Protein AF-A0A2Z3HIF1-F1 (afdb_monomer_lite)

pLDDT: mean 77.69, std 17.74, range [21.8, 97.25]

Radius of gyration: 31.61 Å; chains: 1; bounding box: 70×67×80 Å

Sequence (689 aa):
MRTLIAASVLTVVAGVAVVPATGQPTPESPKPHRSPSEAELDAMVSDARNDFGGTYKLVALGPAAVPALTRGLWGDTATRRACVGLLAQIGPDARAAAPSLVRLLGDDDPSVRAPAARALGAIGAHRAVPALTKLLDDPSALVRLRAAEALIALGASADTVIPVLTKALKAEQPDEAHVAARLLADLGPEAAPAVPAIIDRLADASPLLTGLLADALGRIGPGARDALPALRARTKEGTGAALYRTQAALALWRVDRDPAAVALLHGSAGTKEGVSSLAPLWRIDRSKETVAVLERWLKAEDSSDVVLAAETLGTASDAVLPALLRLLKGDSTARALAVPALGELGPAARDALEPIRQNMNARRSGAWAEDFVALYRIAPTPAAVRAITDLLEDKGRAREAAEALKELRPAGLAVVIELLAALDASDEHVRFACAVALWRIERHPRALPAMIRLLRSNEPRMREAVATDIGREFGPDAKAAVPELVKRLFDPFASVRAASAGALGRVGPDARDAVQPLLAVLDGDEPALVQAAAVEALGLIRPADSGEVVDALKRKLKHPDALVRAQAALALLRTADDRSGEKELEAALEWRAHQVRITAAEAAWLLNKDARVVPLLIRALEESNLEGTRREGERCMAARALGRIGVDAKDSAPELVKLVSHRDAALAAAARAALKAIDPEAAKRAGVK

Foldseek 3Di:
DDDDPDDDPDDPDDDDDDDDDDDDDDDPDDDDDDLDDLVRLLVLLVCLLPDPVSLVVLLVSQLSSLVSLLVLCPPPPSSVLSSLVSLLSSFLSNLVSLVSLLVQCPDPDLSRNLSSLLSCLRNLVLVCLVSLLVQCPPPDLSNNLSSLVSCLSNVHQPVSNLVSLLVQCPDPDVVSVLSSLQSLLSCFLSSLVSLVSLLVSCQPDALNSVLSSLSSLLSNAQSNPVSLVSLVVVLPPPHDQLSSLLSSLSSCCRRPNDPVSLVSLLVSLQDPRSLVSLLVNLVSDPDPSSLVSLLVQLVDPDLVSVLSSLLSCQPVDPSSLVSLLVLLPDDPVSVVSSQLSLLSSFQSNLVCLVSLVVSVVPDPDPPCLSSLSSLCSNDLALVSLVSLLVLCLDPSRVLVSLVSLLPDDEDHPSNLVSLVVQCPPPDLSSVLSSLNSNCRHPNDPVSLVSLLVQCPDPDLVSVLVSLQCLLVRCQLVNLVSLVSLLVQCPPPDLSNVLSSLLSLLSVALSNLVSLVSLLVSLVDPHPLSNLLSSLLSLLRNQDPPCPVVLVSLLVQCPPPDPSSVLSSLLSLCRNDDNVVSLVSLVVLLVDPDLSSNLSNLLSNCVPDLDLSCLVSLLVLLPPPPDDDDPRQVSNLSSLQSLLVSFQSNLVSLVSLLVLCPPPPPSNNVSSLSSNCRHPVPSSVVSVND

Secondary structure (DSSP, 8-state):
----S---SS--S-----PPPPP-----PPPP-PPPPHHHHHHHHHHTTT-HHHHHHHHHTGGGGHHHHHHHTTS-HHHHHHHHHHHHHHGGGGGGGHHHHHHHTT-S-HHHHHHHHHHHHHTT-GGGHHHHHHGGG-SSHHHHHHHHHHHHHTT--HHHHHHHHHHHHT-SSHHHHHHHHHHHHHHGGGGGGGHHHHHHHHTT--HHHHHHHHHHHHHHGGGGGGGHHHHHHHHHS--S-HHHHHHHHHHHHHHH--THHHHHHHHHHTSTTGGGGHHHHHHH--SHHHHHHHHHHTT-SSHHHHHHHHHHHGGG-TTHHHHHHHHHTS-HHHHHHHHHHHHHHGGGGGGGHHHHHHHHHH--SS--HHHHHHHHHH---HHHHHHHHHHHSSTTTHHHHHHHHHT--S--GGGHHHHHHHTT-S-HHHHHHHHHHHHHHH--TTHHHHHHHHTT-S-HHHHHHHHHHIIIIIGGGGGGGHHHHHHHTT-SSHHHHHHHHHHHHHHGGGGGGGHHHHHHHHHS---HHHHHHHHHHHHHH--SS-HHHHHHHHHHTT-SSHHHHHHHHHHHHHHS-HHHHHHHHHHHHSSS-HHHHHHHHHHHHHHH--GGGHHHHHHHHHTT-SS-TTSHHHHHHHHHHHHHHGGGGGGGHHHHHHHTT-SSHHHHHHHHHHHHHH-HHHHHHTT--

InterPro domains:
  IPR004155 PBS lyase HEAT-like repeat [SM00567] (77-108)
  IPR004155 PBS lyase HEAT-like repeat [SM00567] (110-139)
  IPR004155 PBS lyase HEAT-like repeat [SM00567] (141-172)
  IPR004155 PBS lyase HEAT-like repeat [SM00567] (174-205)
  IPR004155 PBS lyase HEAT-like repeat [SM00567] (207-238)
  IPR004155 PBS lyase HEAT-like repeat [SM00567] (242-271)
  IPR004155 PBS lyase HEAT-like repeat [SM00567] (303-331)
  IPR004155 PBS lyase HEAT-like repeat [SM00567] (332-360)
  IPR004155 PBS lyase HEAT-like repeat [SM00567] (428-458)
  IPR004155 PBS lyase HEAT-like repeat [SM00567] (460-492)
  IPR004155 PBS lyase HEAT-like repeat [SM00567] (494-525)
  IPR004155 PBS lyase HEAT-like repeat [SM00567] (528-560)
  IPR004155 PBS lyase HEAT-like repeat [SM00567] (594-624)
  IPR004155 PBS lyase HEAT-like repeat [SM00567] (632-663)
  IPR011030 Lipovitellin-phosvitin complex, superhelical domain [SSF48431] (307-468)
  IPR011989 Armadillo-like helical [G3DSA:1.25.10.10] (62-155)
  IPR011989 Armadillo-like helical [G3DSA:1.25.10.10] (156-255)
  IPR011989 Armadillo-like helical [G3DSA:1.25.10.10] (273-411)
  IPR011989 Armadillo-like helical [G3DSA:1.25.10.10] (412-542)
  IPR011989 Armadillo-like helical [G3DSA:1.25.10.10] (543-688)

Structure (mmCIF, N/CA/C/O backbone):
data_AF-A0A2Z3HIF1-F1
#
_entry.id   AF-A0A2Z3HIF1-F1
#
loop_
_atom_site.group_PDB
_atom_site.id
_atom_site.type_symbol
_atom_site.label_atom_id
_atom_site.label_alt_id
_atom_site.label_comp_id
_atom_site.label_asym_id
_atom_site.label_entity_id
_atom_site.label_seq_id
_atom_site.pdbx_PDB_ins_code
_atom_site.Cartn_x
_atom_site.Cartn_y
_atom_site.Cartn_z
_atom_site.occupancy
_atom_site.B_iso_or_equiv
_atom_site.auth_seq_id
_atom_site.auth_comp_id
_atom_site.auth_asym_id
_atom_site.auth_atom_id
_atom_site.pdbx_PDB_model_num
ATOM 1 N N . MET A 1 1 ? -18.237 16.135 2.201 1.00 30.14 1 MET A N 1
ATOM 2 C CA . MET A 1 1 ? -18.591 15.980 0.773 1.00 30.14 1 MET A CA 1
ATOM 3 C C . MET A 1 1 ? -17.320 16.254 -0.029 1.00 30.14 1 MET A C 1
ATOM 5 O O . MET A 1 1 ? -16.772 17.330 0.133 1.00 30.14 1 MET A O 1
ATOM 9 N N . ARG A 1 2 ? -16.850 15.262 -0.808 1.00 26.23 2 ARG A N 1
ATOM 10 C CA . ARG A 1 2 ? -15.721 15.291 -1.774 1.00 26.23 2 ARG A CA 1
ATOM 11 C C . ARG A 1 2 ? -14.273 15.487 -1.267 1.00 26.23 2 ARG A C 1
ATOM 13 O O . ARG A 1 2 ? -13.682 16.505 -1.580 1.00 26.23 2 ARG A O 1
ATOM 20 N N . THR A 1 3 ? -13.692 14.441 -0.661 1.00 24.72 3 THR A N 1
ATOM 21 C CA . THR A 1 3 ? -12.311 13.948 -0.938 1.00 24.72 3 THR A CA 1
ATOM 22 C C . THR A 1 3 ? -12.099 12.616 -0.213 1.00 24.72 3 THR A C 1
ATOM 24 O O . THR A 1 3 ? -11.639 12.583 0.919 1.00 24.72 3 THR A O 1
ATOM 27 N N . LEU A 1 4 ? -12.533 11.503 -0.813 1.00 24.33 4 LEU A N 1
ATOM 28 C CA . LEU A 1 4 ? -12.262 10.155 -0.280 1.00 24.33 4 LEU A CA 1
ATOM 29 C C . LEU A 1 4 ? -12.503 9.062 -1.335 1.00 24.33 4 LEU A C 1
ATOM 31 O O . LEU A 1 4 ? -13.109 8.045 -1.043 1.00 24.33 4 LEU A O 1
ATOM 35 N N . ILE A 1 5 ? -12.075 9.291 -2.583 1.00 25.06 5 ILE A N 1
ATOM 36 C CA . ILE A 1 5 ? -11.945 8.252 -3.624 1.00 25.06 5 ILE A CA 1
ATOM 37 C C . ILE A 1 5 ? -10.824 8.697 -4.578 1.00 25.06 5 ILE A C 1
ATOM 39 O O . ILE A 1 5 ? -11.110 9.369 -5.561 1.00 25.06 5 ILE A O 1
ATOM 43 N N . ALA A 1 6 ? -9.561 8.423 -4.233 1.00 24.34 6 ALA A N 1
ATOM 44 C CA . ALA A 1 6 ? -8.403 8.346 -5.149 1.00 24.34 6 ALA A CA 1
ATOM 45 C C . ALA A 1 6 ? -7.101 8.156 -4.342 1.00 24.34 6 ALA A C 1
ATOM 47 O O . ALA A 1 6 ? -6.247 9.033 -4.301 1.00 24.34 6 ALA A O 1
ATOM 48 N N . ALA A 1 7 ? -6.969 7.026 -3.649 1.00 23.41 7 ALA A N 1
ATOM 49 C CA . ALA A 1 7 ? -5.691 6.564 -3.102 1.00 23.41 7 ALA A CA 1
ATOM 50 C C . ALA A 1 7 ? -5.777 5.052 -2.873 1.00 23.41 7 ALA A C 1
ATOM 52 O O . ALA A 1 7 ? -5.901 4.559 -1.757 1.00 23.41 7 ALA A O 1
ATOM 53 N N . SER A 1 8 ? -5.827 4.295 -3.960 1.00 24.31 8 SER A N 1
ATOM 54 C CA . SER A 1 8 ? -5.630 2.849 -3.947 1.00 24.31 8 SER A CA 1
ATOM 55 C C . SER A 1 8 ? -5.046 2.490 -5.303 1.00 24.31 8 SER A C 1
ATOM 57 O O . SER A 1 8 ? -5.578 2.930 -6.316 1.00 24.31 8 SER A O 1
ATOM 59 N N . VAL A 1 9 ? -3.964 1.710 -5.291 1.00 24.38 9 VAL A N 1
ATOM 60 C CA . VAL A 1 9 ? -3.071 1.376 -6.417 1.00 24.38 9 VAL A CA 1
ATOM 61 C C . VAL A 1 9 ? -1.934 2.387 -6.633 1.00 24.38 9 VAL A C 1
ATOM 63 O O . VAL A 1 9 ? -1.934 3.096 -7.628 1.00 24.38 9 VAL A O 1
ATOM 66 N N . LEU A 1 10 ? -0.960 2.439 -5.705 1.00 23.95 10 LEU A N 1
ATOM 67 C CA . LEU A 1 10 ? 0.487 2.396 -6.029 1.00 23.95 10 LEU A CA 1
ATOM 68 C C . LEU A 1 10 ? 1.409 2.359 -4.780 1.00 23.95 10 LEU A C 1
ATOM 70 O O . LEU A 1 10 ? 2.294 3.192 -4.645 1.00 23.95 10 LEU A O 1
ATOM 74 N N . THR A 1 11 ? 1.262 1.383 -3.872 1.00 23.75 11 THR A N 1
ATOM 75 C CA . THR A 1 11 ? 2.322 1.119 -2.868 1.00 23.75 11 THR A CA 1
ATOM 76 C C . THR A 1 11 ? 2.325 -0.335 -2.391 1.00 23.75 11 THR A C 1
ATOM 78 O O . THR A 1 11 ? 1.846 -0.642 -1.307 1.00 23.75 11 THR A O 1
ATOM 81 N N . VAL A 1 12 ? 2.867 -1.253 -3.194 1.00 25.03 12 VAL A N 1
ATOM 82 C CA . VAL A 1 12 ? 3.349 -2.558 -2.701 1.00 25.03 12 VAL A CA 1
ATOM 83 C C . VAL A 1 12 ? 4.602 -2.936 -3.489 1.00 25.03 12 VAL A C 1
ATOM 85 O O . VAL A 1 12 ? 4.521 -3.762 -4.381 1.00 25.03 12 VAL A O 1
ATOM 88 N N . VAL A 1 13 ? 5.743 -2.308 -3.188 1.00 23.89 13 VAL A N 1
ATOM 89 C CA . VAL A 1 13 ? 7.085 -2.924 -3.270 1.00 23.89 13 VAL A CA 1
ATOM 90 C C . VAL A 1 13 ? 8.006 -2.125 -2.341 1.00 23.89 13 VAL A C 1
ATOM 92 O O . VAL A 1 13 ? 8.294 -0.971 -2.635 1.00 23.89 13 VAL A O 1
ATOM 95 N N . ALA A 1 14 ? 8.429 -2.752 -1.238 1.00 24.86 14 ALA A N 1
ATOM 96 C CA . ALA A 1 14 ? 9.648 -2.519 -0.438 1.00 24.86 14 ALA A CA 1
ATOM 97 C C . ALA A 1 14 ? 9.340 -2.699 1.057 1.00 24.86 14 ALA A C 1
ATOM 99 O O . ALA A 1 14 ? 9.107 -1.750 1.795 1.00 24.86 14 ALA A O 1
ATOM 100 N N . GLY A 1 15 ? 9.328 -3.956 1.493 1.00 21.80 15 GLY A N 1
ATOM 101 C CA . GLY A 1 15 ? 9.146 -4.334 2.890 1.00 21.80 15 GLY A CA 1
ATOM 102 C C . GLY A 1 15 ? 9.646 -5.753 3.117 1.00 21.80 15 GLY A C 1
ATOM 103 O O . GLY A 1 15 ? 8.876 -6.620 3.508 1.00 21.80 15 GLY A O 1
ATOM 104 N N . VAL A 1 16 ? 10.919 -6.014 2.802 1.00 25.25 16 VAL A N 1
ATOM 105 C CA . VAL A 1 16 ? 11.603 -7.206 3.318 1.00 25.25 16 VAL A CA 1
ATOM 106 C C . VAL A 1 16 ? 12.317 -6.782 4.591 1.00 25.25 16 VAL A C 1
ATOM 108 O O . VAL A 1 16 ? 13.226 -5.955 4.565 1.00 25.25 16 VAL A O 1
ATOM 111 N N . ALA A 1 17 ? 11.847 -7.336 5.704 1.00 22.86 17 ALA A N 1
ATOM 112 C CA . ALA A 1 17 ? 12.446 -7.213 7.016 1.00 22.86 17 ALA A CA 1
ATOM 113 C C . ALA A 1 17 ? 13.905 -7.695 6.990 1.00 22.86 17 ALA A C 1
ATOM 115 O O . ALA A 1 17 ? 14.192 -8.825 6.595 1.00 22.86 17 ALA A O 1
ATOM 116 N N . VAL A 1 18 ? 14.823 -6.845 7.448 1.00 23.67 18 VAL A N 1
ATOM 117 C CA . VAL A 1 18 ? 16.182 -7.248 7.812 1.00 23.67 18 VAL A CA 1
ATOM 118 C C . VAL A 1 18 ? 16.147 -7.659 9.282 1.00 23.67 18 VAL A C 1
ATOM 120 O O . VAL A 1 18 ? 15.996 -6.820 10.166 1.00 23.67 18 VAL A O 1
ATOM 123 N N . VAL A 1 19 ? 16.266 -8.959 9.541 1.00 25.00 19 VAL A N 1
ATOM 124 C CA . VAL A 1 19 ? 16.613 -9.505 10.863 1.00 25.00 19 VAL A CA 1
ATOM 125 C C . VAL A 1 19 ? 18.132 -9.345 11.047 1.00 25.00 19 VAL A C 1
ATOM 127 O O . VAL A 1 19 ? 18.870 -9.622 10.098 1.00 25.00 19 VAL A O 1
ATOM 130 N N . PRO A 1 20 ? 18.646 -8.908 12.214 1.00 23.88 20 PRO A N 1
ATOM 131 C CA . PRO A 1 20 ? 20.079 -8.722 12.402 1.00 23.88 20 PRO A CA 1
ATOM 132 C C . PRO A 1 20 ? 20.754 -10.077 12.653 1.00 23.88 20 PRO A C 1
ATOM 134 O O . PRO A 1 20 ? 20.446 -10.762 13.626 1.00 23.88 20 PRO A O 1
ATOM 137 N N . ALA A 1 21 ? 21.694 -10.459 11.788 1.00 25.53 21 ALA A N 1
ATOM 138 C CA . ALA A 1 21 ? 22.613 -11.560 12.055 1.00 25.53 21 ALA A CA 1
ATOM 139 C C . ALA A 1 21 ? 23.875 -11.020 12.746 1.00 25.53 21 ALA A C 1
ATOM 141 O O . ALA A 1 21 ? 24.515 -10.074 12.288 1.00 25.53 21 ALA A O 1
ATOM 142 N N . THR A 1 22 ? 24.185 -11.630 13.883 1.00 29.86 22 THR A N 1
ATOM 143 C CA . THR A 1 22 ? 25.348 -11.409 14.744 1.00 29.86 22 THR A CA 1
ATOM 144 C C . THR A 1 22 ? 26.676 -11.656 14.023 1.00 29.86 22 THR A C 1
ATOM 146 O O . THR A 1 22 ? 26.753 -12.454 13.094 1.00 29.86 22 THR A O 1
ATOM 149 N N . GLY A 1 23 ? 27.720 -10.964 14.487 1.00 39.94 23 GLY A N 1
ATOM 150 C CA . GLY A 1 23 ? 29.003 -10.790 13.808 1.00 39.94 23 GLY A CA 1
ATOM 151 C C . GLY A 1 23 ? 29.758 -12.056 13.391 1.00 39.94 23 GLY A C 1
ATOM 152 O O . GLY A 1 23 ? 29.949 -12.971 14.186 1.00 39.94 23 GLY A O 1
ATOM 153 N N . GLN A 1 24 ? 30.269 -12.010 12.158 1.00 28.27 24 GLN A N 1
ATOM 154 C CA . GLN A 1 24 ? 31.425 -12.737 11.618 1.00 28.27 24 GLN A CA 1
ATOM 155 C C . GLN A 1 24 ? 31.987 -11.949 10.407 1.00 28.27 24 GLN A C 1
ATOM 157 O O . GLN A 1 24 ? 31.288 -11.068 9.897 1.00 28.27 24 GLN A O 1
ATOM 162 N N . PRO A 1 25 ? 33.265 -12.147 10.015 1.00 28.02 25 PRO A N 1
ATOM 163 C CA . PRO A 1 25 ? 34.025 -11.166 9.244 1.00 28.02 25 PRO A CA 1
ATOM 164 C C . PRO A 1 25 ? 33.511 -11.025 7.808 1.00 28.02 25 PRO A C 1
ATOM 166 O O . PRO A 1 25 ? 32.992 -11.963 7.209 1.00 28.02 25 PRO A O 1
ATOM 169 N N . THR A 1 26 ? 33.664 -9.814 7.278 1.00 26.84 26 THR A N 1
ATOM 170 C CA . THR A 1 26 ? 33.233 -9.368 5.948 1.00 26.84 26 THR A CA 1
ATOM 171 C C . THR A 1 26 ? 33.585 -10.368 4.837 1.00 26.84 26 THR A C 1
ATOM 173 O O . THR A 1 26 ? 34.776 -10.628 4.643 1.00 26.84 26 THR A O 1
ATOM 176 N N . PRO A 1 27 ? 32.610 -10.871 4.055 1.00 31.09 27 PRO A N 1
ATOM 177 C CA . PRO A 1 27 ? 32.909 -11.443 2.754 1.00 31.09 27 PRO A CA 1
ATOM 178 C C . PRO A 1 27 ? 33.280 -10.304 1.795 1.00 31.09 27 PRO A C 1
ATOM 180 O O . PRO A 1 27 ? 32.743 -9.197 1.888 1.00 31.09 27 PRO A O 1
ATOM 183 N N . GLU A 1 28 ? 34.230 -10.573 0.904 1.00 29.52 28 GLU A N 1
ATOM 184 C CA . GLU A 1 28 ? 34.649 -9.684 -0.180 1.00 29.52 28 GLU A CA 1
ATOM 185 C C . GLU A 1 28 ? 33.454 -9.013 -0.876 1.00 29.52 28 GLU A C 1
ATOM 187 O O . GLU A 1 28 ? 32.398 -9.613 -1.086 1.00 29.52 28 GLU A O 1
ATOM 192 N N . SER A 1 29 ? 33.636 -7.746 -1.246 1.00 27.58 29 SER A N 1
ATOM 193 C CA . SER A 1 29 ? 32.653 -6.934 -1.961 1.00 27.58 29 SER A CA 1
ATOM 194 C C . SER A 1 29 ? 32.102 -7.684 -3.188 1.00 27.58 29 SER A C 1
ATOM 196 O O . SER A 1 29 ? 32.898 -8.152 -4.009 1.00 27.58 29 SER A O 1
ATOM 198 N N . PRO A 1 30 ? 30.772 -7.802 -3.376 1.00 29.34 30 PRO A N 1
ATOM 199 C CA . PRO A 1 30 ? 30.237 -8.495 -4.536 1.00 29.34 30 PRO A CA 1
ATOM 200 C C . PRO A 1 30 ? 30.552 -7.676 -5.793 1.00 29.34 30 PRO A C 1
ATOM 202 O O . PRO A 1 30 ? 30.236 -6.489 -5.890 1.00 29.34 30 PRO A O 1
ATOM 205 N N . LYS A 1 31 ? 31.207 -8.325 -6.758 1.00 29.09 31 LYS A N 1
ATOM 206 C CA . LYS A 1 31 ? 31.414 -7.818 -8.121 1.00 29.09 31 LYS A CA 1
ATOM 207 C C . LYS A 1 31 ? 30.066 -7.405 -8.747 1.00 29.09 31 LYS A C 1
ATOM 209 O O . LYS A 1 31 ? 29.043 -7.993 -8.391 1.00 29.09 31 LYS A O 1
ATOM 214 N N . PRO A 1 32 ? 30.047 -6.443 -9.693 1.00 29.16 32 PRO A N 1
ATOM 215 C CA . PRO A 1 32 ? 28.817 -5.999 -10.351 1.00 29.16 32 PRO A CA 1
ATOM 216 C C . PRO A 1 32 ? 28.073 -7.209 -10.920 1.00 29.16 32 PRO A C 1
ATOM 218 O O . PRO A 1 32 ? 28.663 -8.001 -11.657 1.00 29.16 32 PRO A O 1
ATOM 221 N N . HIS A 1 33 ? 26.804 -7.385 -10.535 1.00 39.38 33 HIS A N 1
ATOM 222 C CA . HIS A 1 33 ? 25.991 -8.516 -10.970 1.00 39.38 33 HIS A CA 1
ATOM 223 C C . HIS A 1 33 ? 25.890 -8.517 -12.499 1.00 39.38 33 HIS A C 1
ATOM 225 O O . HIS A 1 33 ? 25.131 -7.756 -13.096 1.00 39.38 33 HIS A O 1
ATOM 231 N N . ARG A 1 34 ? 26.679 -9.384 -13.138 1.00 57.28 34 ARG A N 1
ATOM 232 C CA . ARG A 1 34 ? 26.479 -9.793 -14.525 1.00 57.28 34 ARG A CA 1
ATOM 233 C C . ARG A 1 34 ? 25.051 -10.330 -14.631 1.00 57.28 34 ARG A C 1
ATOM 235 O O . ARG A 1 34 ? 24.644 -11.123 -13.783 1.00 57.28 34 ARG A O 1
ATOM 242 N N . SER A 1 35 ? 24.301 -9.910 -15.652 1.00 58.72 35 SER A N 1
ATOM 243 C CA . SER A 1 35 ? 23.026 -10.555 -15.973 1.00 58.72 35 SER A CA 1
ATOM 244 C C . SER A 1 35 ? 23.280 -12.059 -16.111 1.00 58.72 35 SER A C 1
ATOM 246 O O . SER A 1 35 ? 24.170 -12.425 -16.889 1.00 58.72 35 SER A O 1
ATOM 248 N N . PRO A 1 36 ? 22.585 -12.912 -15.338 1.00 73.94 36 PRO A N 1
ATOM 249 C CA . PRO A 1 36 ? 22.856 -14.339 -15.339 1.00 73.94 36 PRO A CA 1
ATOM 250 C C . PRO A 1 36 ? 22.724 -14.876 -16.763 1.00 73.94 36 PRO A C 1
ATOM 252 O O . PRO A 1 36 ? 21.801 -14.530 -17.503 1.00 73.94 36 PRO A O 1
ATOM 255 N N . SER A 1 37 ? 23.711 -15.664 -17.166 1.00 82.56 37 SER A N 1
ATOM 256 C CA . SER A 1 37 ? 23.733 -16.356 -18.443 1.00 82.56 37 SER A CA 1
ATOM 257 C C . SER A 1 37 ? 22.560 -17.324 -18.557 1.00 82.56 37 SER A C 1
ATOM 259 O O . SER A 1 37 ? 21.951 -17.731 -17.569 1.00 82.56 37 SER A O 1
ATOM 261 N N . GLU A 1 38 ? 22.256 -17.726 -19.786 1.00 79.50 38 GLU A N 1
ATOM 262 C CA . GLU A 1 38 ? 21.176 -18.670 -20.057 1.00 79.50 38 GLU A CA 1
ATOM 263 C C . GLU A 1 38 ? 21.352 -19.993 -19.292 1.00 79.50 38 GLU A C 1
ATOM 265 O O . GLU A 1 38 ? 20.398 -20.486 -18.700 1.00 79.50 38 GLU A O 1
ATOM 270 N N . ALA A 1 39 ? 22.589 -20.494 -19.205 1.00 79.62 39 ALA A N 1
ATOM 271 C CA . ALA A 1 39 ? 22.928 -21.685 -18.430 1.00 79.62 39 ALA A CA 1
ATOM 272 C C . ALA A 1 39 ? 22.757 -21.485 -16.913 1.00 79.62 39 ALA A C 1
ATOM 274 O O . ALA A 1 39 ? 22.313 -22.401 -16.226 1.00 79.62 39 ALA A O 1
ATOM 275 N N . GLU A 1 40 ? 23.072 -20.296 -16.384 1.00 81.12 40 GLU A N 1
ATOM 276 C CA . GLU A 1 40 ? 22.845 -19.969 -14.968 1.00 81.12 40 GLU A CA 1
ATOM 277 C C . GLU A 1 40 ? 21.347 -19.882 -14.658 1.00 81.12 40 GLU A C 1
ATOM 279 O O . GLU A 1 40 ? 20.902 -20.407 -13.642 1.00 81.12 40 GLU A O 1
ATOM 284 N N . LEU A 1 41 ? 20.549 -19.289 -15.551 1.00 81.88 41 LEU A N 1
ATOM 285 C CA . LEU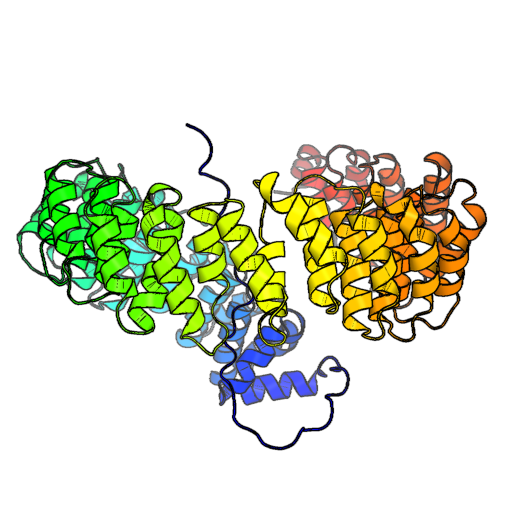 A 1 41 ? 19.094 -19.243 -15.410 1.00 81.88 41 LEU A CA 1
ATOM 286 C C . LEU A 1 41 ? 18.463 -20.637 -15.490 1.00 81.88 41 LEU A C 1
ATOM 288 O O . LEU A 1 41 ? 17.595 -20.956 -14.682 1.00 81.88 41 LEU A O 1
ATOM 292 N N . ASP A 1 42 ? 18.905 -21.480 -16.422 1.00 82.00 42 ASP A N 1
ATOM 293 C CA . ASP A 1 42 ? 18.396 -22.847 -16.556 1.00 82.00 42 ASP A CA 1
ATOM 294 C C . ASP A 1 42 ? 18.799 -23.721 -15.350 1.00 82.00 42 ASP A C 1
ATOM 296 O O . ASP A 1 42 ? 17.987 -24.515 -14.868 1.00 82.00 42 ASP A O 1
ATOM 300 N N . ALA A 1 43 ? 19.998 -23.521 -14.788 1.00 80.94 43 ALA A N 1
ATOM 301 C CA . ALA A 1 43 ? 20.407 -24.147 -13.530 1.00 80.94 43 ALA A CA 1
ATOM 302 C C . ALA A 1 43 ? 19.528 -23.682 -12.357 1.00 80.94 43 ALA A C 1
ATOM 304 O O . ALA A 1 43 ? 19.011 -24.510 -11.614 1.00 80.94 43 ALA A O 1
ATOM 305 N N . MET A 1 44 ? 19.253 -22.377 -12.249 1.00 82.44 44 MET A N 1
ATOM 306 C CA . MET A 1 44 ? 18.348 -21.834 -11.227 1.00 82.44 44 MET A CA 1
ATOM 307 C C . MET A 1 44 ? 16.921 -22.388 -11.357 1.00 82.44 44 MET A C 1
ATOM 309 O O . MET A 1 44 ? 16.265 -22.637 -10.347 1.00 82.44 44 MET A O 1
ATOM 313 N N . VAL A 1 45 ? 16.431 -22.602 -12.582 1.00 81.81 45 VAL A N 1
ATOM 314 C CA . VAL A 1 45 ? 15.131 -23.246 -12.841 1.00 81.81 45 VAL A CA 1
ATOM 315 C C . VAL A 1 45 ? 15.145 -24.721 -12.428 1.00 81.81 45 VAL A C 1
ATOM 317 O O . VAL A 1 45 ? 14.147 -25.223 -11.907 1.00 81.81 45 VAL A O 1
ATOM 320 N N . SER A 1 46 ? 16.265 -25.418 -12.626 1.00 79.12 46 SER A N 1
ATOM 321 C CA . SER A 1 46 ? 16.450 -26.788 -12.144 1.00 79.12 46 SER A CA 1
ATOM 322 C C . SER A 1 46 ? 16.493 -26.858 -10.611 1.00 79.12 46 SER A C 1
ATOM 324 O O . SER A 1 46 ? 15.872 -27.739 -10.022 1.00 79.12 46 SER A O 1
ATOM 326 N N . ASP A 1 47 ? 17.148 -25.901 -9.954 1.00 75.56 47 ASP A N 1
ATOM 327 C CA . ASP A 1 47 ? 17.261 -25.842 -8.490 1.00 75.56 47 ASP A CA 1
ATOM 328 C C . ASP A 1 47 ? 15.943 -25.436 -7.816 1.00 75.56 47 ASP A C 1
ATOM 330 O O . ASP A 1 47 ? 15.597 -25.943 -6.746 1.00 75.56 47 ASP A O 1
ATOM 334 N N . ALA A 1 48 ? 15.143 -24.592 -8.479 1.00 67.69 48 ALA A N 1
ATOM 335 C CA . ALA A 1 48 ? 13.813 -24.185 -8.022 1.00 67.69 48 ALA A CA 1
ATOM 336 C C . ALA A 1 48 ? 12.820 -25.357 -7.876 1.00 67.69 48 ALA A C 1
ATOM 338 O O . ALA A 1 48 ? 11.740 -25.177 -7.314 1.00 67.69 48 ALA A O 1
ATOM 339 N N . ARG A 1 49 ? 13.176 -26.560 -8.353 1.00 67.44 49 ARG A N 1
ATOM 340 C CA . ARG A 1 49 ? 12.433 -27.805 -8.098 1.00 67.44 49 ARG A CA 1
ATOM 341 C C . ARG A 1 49 ? 12.489 -28.230 -6.624 1.00 67.44 49 ARG A C 1
ATOM 343 O O . ARG A 1 49 ? 11.527 -28.827 -6.151 1.00 67.44 49 ARG A O 1
ATOM 350 N N . ASN A 1 50 ? 13.593 -27.938 -5.925 1.00 57.41 50 ASN A N 1
ATOM 351 C CA . ASN A 1 50 ? 13.937 -28.533 -4.625 1.00 57.41 50 ASN A CA 1
ATOM 352 C C . ASN A 1 50 ? 14.135 -27.514 -3.484 1.00 57.41 50 ASN A C 1
ATOM 354 O O . ASN A 1 50 ? 14.148 -27.924 -2.325 1.00 57.41 50 ASN A O 1
ATOM 358 N N . ASP A 1 51 ? 14.290 -26.217 -3.776 1.00 53.62 51 ASP A N 1
ATOM 359 C CA . ASP A 1 51 ? 14.625 -25.191 -2.776 1.00 53.62 51 ASP A CA 1
ATOM 360 C C . ASP A 1 51 ? 13.806 -23.892 -2.937 1.00 53.62 51 ASP A C 1
ATOM 362 O O . ASP A 1 51 ? 13.768 -23.275 -4.007 1.00 53.62 51 ASP A O 1
ATOM 366 N N . PHE A 1 52 ? 13.201 -23.421 -1.837 1.00 50.03 52 PHE A N 1
ATOM 367 C CA . PHE A 1 52 ? 12.544 -22.109 -1.761 1.00 50.03 52 PHE A CA 1
ATOM 368 C C . PHE A 1 52 ? 13.543 -20.953 -1.975 1.00 50.03 52 PHE A C 1
ATOM 370 O O . PHE A 1 52 ? 13.160 -19.899 -2.485 1.00 50.03 52 PHE A O 1
ATOM 377 N N . GLY A 1 53 ? 14.832 -21.141 -1.675 1.00 45.12 53 GLY A N 1
ATOM 378 C CA . GLY A 1 53 ? 15.891 -20.153 -1.888 1.00 45.12 53 GLY A CA 1
ATOM 379 C C . GLY A 1 53 ? 16.192 -19.820 -3.363 1.00 45.12 53 GLY A C 1
ATOM 380 O O . GLY A 1 53 ? 16.603 -18.707 -3.690 1.00 45.12 53 GLY A O 1
ATOM 381 N N . GLY A 1 54 ? 15.950 -20.734 -4.304 1.00 55.81 54 GLY A N 1
ATOM 382 C CA . GLY A 1 54 ? 16.091 -20.446 -5.742 1.00 55.81 54 GLY A CA 1
ATOM 383 C C . GLY A 1 54 ? 14.953 -19.575 -6.290 1.00 55.81 54 GLY A C 1
ATOM 384 O O . GLY A 1 54 ? 15.153 -18.732 -7.170 1.00 55.81 54 GLY A O 1
ATOM 385 N N . THR A 1 55 ? 13.756 -19.738 -5.721 1.00 66.25 55 THR A N 1
ATOM 386 C CA . THR A 1 55 ? 12.517 -19.129 -6.224 1.00 66.25 55 THR A CA 1
ATOM 387 C C . THR A 1 55 ? 12.508 -17.605 -6.099 1.00 66.25 55 THR A C 1
ATOM 389 O O . THR A 1 55 ? 12.169 -16.917 -7.062 1.00 66.25 55 THR A O 1
ATOM 392 N N . TYR A 1 56 ? 12.975 -17.051 -4.973 1.00 65.06 56 TYR A N 1
ATOM 393 C CA . TYR A 1 56 ? 12.983 -15.597 -4.766 1.00 65.06 56 TYR A CA 1
ATOM 394 C C . TYR A 1 56 ? 13.953 -14.875 -5.710 1.00 65.06 56 TYR A C 1
ATOM 396 O O . TYR A 1 56 ? 13.668 -13.762 -6.151 1.00 65.06 56 TYR A O 1
ATOM 404 N N . LYS A 1 57 ? 15.081 -15.512 -6.065 1.00 76.56 57 LYS A N 1
ATOM 405 C CA . LYS A 1 57 ? 16.067 -14.938 -6.992 1.00 76.56 57 LYS A CA 1
ATOM 406 C C . LYS A 1 57 ? 15.486 -14.806 -8.397 1.00 76.56 57 LYS A C 1
ATOM 408 O O . LYS A 1 57 ? 15.662 -13.770 -9.026 1.00 76.56 57 LYS A O 1
ATOM 413 N N . LEU A 1 58 ? 14.762 -15.823 -8.870 1.00 80.81 58 LEU A N 1
ATOM 414 C CA . LEU A 1 58 ? 14.109 -15.795 -10.184 1.00 80.81 58 LEU A CA 1
ATOM 415 C C . LEU A 1 58 ? 12.983 -14.756 -10.250 1.00 80.81 58 LEU A C 1
ATOM 417 O O . LEU A 1 58 ? 12.865 -14.066 -11.258 1.00 80.81 58 LEU A O 1
ATOM 421 N N . VAL A 1 59 ? 12.205 -14.585 -9.176 1.00 80.69 59 VAL A N 1
ATOM 422 C CA . VAL A 1 59 ? 11.182 -13.525 -9.109 1.00 80.69 59 VAL A CA 1
ATOM 423 C C . VAL A 1 59 ? 11.822 -12.134 -9.086 1.00 80.69 59 VAL A C 1
ATOM 425 O O . VAL A 1 59 ? 11.370 -11.251 -9.809 1.00 80.69 59 VAL A O 1
ATOM 428 N N . ALA A 1 60 ? 12.908 -11.940 -8.329 1.00 79.31 60 ALA A N 1
ATOM 429 C CA . ALA A 1 60 ? 13.623 -10.662 -8.259 1.00 79.31 60 ALA A CA 1
ATOM 430 C C . ALA A 1 60 ? 14.256 -10.238 -9.598 1.00 79.31 60 ALA A C 1
ATOM 432 O O . ALA A 1 60 ? 14.414 -9.047 -9.854 1.00 79.31 60 ALA A O 1
ATOM 433 N N . LEU A 1 61 ? 14.592 -11.198 -10.468 1.00 82.69 61 LEU A N 1
ATOM 434 C CA . LEU A 1 61 ? 15.062 -10.934 -11.833 1.00 82.69 61 LEU A CA 1
ATOM 435 C C . LEU A 1 61 ? 13.940 -10.457 -12.776 1.00 82.69 61 LEU A C 1
ATOM 437 O O . LEU A 1 61 ? 14.232 -9.933 -13.855 1.00 82.69 61 LEU A O 1
ATOM 441 N N . GLY A 1 62 ? 12.670 -10.634 -12.393 1.00 86.69 62 GLY A N 1
ATOM 442 C CA . GLY A 1 62 ? 11.503 -10.140 -13.120 1.00 86.69 62 GLY A CA 1
ATOM 443 C C . GLY A 1 62 ? 11.477 -10.594 -14.591 1.00 86.69 62 GLY A C 1
ATOM 444 O O . GLY A 1 62 ? 11.618 -11.792 -14.862 1.00 86.69 62 GLY A O 1
ATOM 445 N N . PRO A 1 63 ? 11.336 -9.673 -15.568 1.00 87.06 63 PRO A N 1
ATOM 446 C CA . PRO A 1 63 ? 11.295 -10.007 -16.995 1.00 87.06 63 PRO A CA 1
ATOM 447 C C . PRO A 1 63 ? 12.471 -10.859 -17.498 1.00 87.06 63 PRO A C 1
ATOM 449 O O . PRO A 1 63 ? 12.302 -11.641 -18.434 1.00 87.06 63 PRO A O 1
ATOM 452 N N . ALA A 1 64 ? 13.659 -10.736 -16.892 1.00 87.00 64 ALA A N 1
ATOM 453 C CA . ALA A 1 64 ? 14.861 -11.439 -17.344 1.00 87.00 64 ALA A CA 1
ATOM 454 C C . ALA A 1 64 ? 14.790 -12.961 -17.122 1.00 87.00 64 ALA A C 1
ATOM 456 O O . ALA A 1 64 ? 15.400 -13.717 -17.876 1.00 87.00 64 ALA A O 1
ATOM 457 N N . ALA A 1 65 ? 14.018 -13.422 -16.133 1.00 89.19 65 ALA A N 1
ATOM 458 C CA . ALA A 1 65 ? 13.821 -14.847 -15.868 1.00 89.19 65 ALA A CA 1
ATOM 459 C C . ALA A 1 65 ? 12.751 -15.485 -16.775 1.00 89.19 65 ALA A C 1
ATOM 461 O O . ALA A 1 65 ? 12.711 -16.707 -16.926 1.00 89.19 65 ALA A O 1
ATOM 462 N N . VAL A 1 66 ? 11.886 -14.680 -17.404 1.00 91.94 66 VAL A N 1
ATOM 463 C CA . VAL A 1 66 ? 10.713 -15.158 -18.156 1.00 91.94 66 VAL A CA 1
ATOM 464 C C . VAL A 1 66 ? 11.074 -16.132 -19.288 1.00 91.94 66 VAL A C 1
ATOM 466 O O . VAL A 1 66 ? 10.381 -17.145 -19.401 1.00 91.94 66 VAL A O 1
ATOM 469 N N . PRO A 1 67 ? 12.132 -15.928 -20.102 1.00 91.94 67 PRO A N 1
ATOM 470 C CA . PRO A 1 67 ? 12.506 -16.889 -21.142 1.00 91.94 67 PRO A CA 1
ATOM 471 C C . PRO A 1 67 ? 12.882 -18.269 -20.586 1.00 91.94 67 PRO A C 1
ATOM 473 O O . PRO A 1 67 ? 12.376 -19.280 -21.076 1.00 91.94 67 PRO A O 1
ATOM 476 N N . ALA A 1 68 ? 13.701 -18.314 -19.530 1.00 88.81 68 ALA A N 1
ATOM 477 C CA . ALA A 1 68 ? 14.126 -19.561 -18.893 1.00 88.81 68 ALA A CA 1
ATOM 478 C C . ALA A 1 68 ? 12.950 -20.281 -18.223 1.00 88.81 68 ALA A C 1
ATOM 480 O O . ALA A 1 68 ? 12.735 -21.472 -18.447 1.00 88.81 68 ALA A O 1
ATOM 481 N N . LEU A 1 69 ? 12.102 -19.538 -17.505 1.00 91.06 69 LEU A N 1
ATOM 482 C CA . LEU A 1 69 ? 10.870 -20.074 -16.923 1.00 91.06 69 LEU A CA 1
ATOM 483 C C . LEU A 1 69 ? 9.921 -20.617 -17.997 1.00 91.06 69 LEU A C 1
ATOM 485 O O . LEU A 1 69 ? 9.332 -21.679 -17.819 1.00 91.06 69 LEU A O 1
ATOM 489 N N . THR A 1 70 ? 9.809 -19.933 -19.140 1.00 92.00 70 THR A N 1
ATOM 490 C CA . THR A 1 70 ? 8.966 -20.366 -20.264 1.00 92.00 70 THR A CA 1
ATOM 491 C C . THR A 1 70 ? 9.473 -21.664 -20.891 1.00 92.00 70 THR A C 1
ATOM 493 O O . THR A 1 70 ? 8.658 -22.498 -21.284 1.00 92.00 70 THR A O 1
ATOM 496 N N . ARG A 1 71 ? 10.794 -21.872 -20.969 1.00 91.50 71 ARG A N 1
ATOM 497 C CA . ARG A 1 71 ? 11.365 -23.168 -21.371 1.00 91.50 71 ARG A CA 1
ATOM 498 C C . ARG A 1 71 ? 11.105 -24.245 -20.320 1.00 91.50 71 ARG A C 1
ATOM 500 O O . ARG A 1 71 ? 10.689 -25.345 -20.677 1.00 91.50 71 ARG A O 1
ATOM 507 N N . GLY A 1 72 ? 11.273 -23.909 -19.040 1.00 87.06 72 GLY A N 1
ATOM 508 C CA . GLY A 1 72 ? 11.044 -24.807 -17.905 1.00 87.06 72 GLY A CA 1
ATOM 509 C C . GLY A 1 72 ? 9.614 -25.351 -17.800 1.00 87.06 72 GLY A C 1
ATOM 510 O O . GLY A 1 72 ? 9.413 -26.436 -17.255 1.00 87.06 72 GLY A O 1
ATOM 511 N N . LEU A 1 73 ? 8.626 -24.680 -18.410 1.00 88.62 73 LEU A N 1
ATOM 512 C CA . LEU A 1 73 ? 7.256 -25.196 -18.561 1.00 88.62 73 LEU A CA 1
ATOM 513 C C . LEU A 1 73 ? 7.187 -26.550 -19.289 1.00 88.62 73 LEU A C 1
ATOM 515 O O . LEU A 1 73 ? 6.230 -27.300 -19.103 1.00 88.62 73 LEU A O 1
ATOM 519 N N . TRP A 1 74 ? 8.196 -26.889 -20.091 1.00 89.12 74 TRP A N 1
ATOM 520 C CA . TRP A 1 74 ? 8.276 -28.157 -20.823 1.00 89.12 74 TRP A CA 1
ATOM 521 C C . TRP A 1 74 ? 9.187 -29.192 -20.155 1.00 89.12 74 TRP A C 1
ATOM 523 O O . TRP A 1 74 ? 9.447 -30.238 -20.743 1.00 89.12 74 TRP A O 1
ATOM 533 N N . GLY A 1 75 ? 9.655 -28.918 -18.934 1.00 83.06 75 GLY A N 1
ATOM 534 C CA . GLY A 1 75 ? 10.363 -29.889 -18.104 1.00 83.06 75 GLY A CA 1
ATOM 535 C C . GLY A 1 75 ? 9.436 -30.944 -17.491 1.00 83.06 75 GLY A C 1
ATOM 536 O O . GLY A 1 75 ? 8.255 -31.063 -17.845 1.00 83.06 75 GLY A O 1
ATOM 537 N N . ASP A 1 76 ? 9.979 -31.699 -16.533 1.00 82.88 76 ASP A N 1
ATOM 538 C CA . ASP A 1 76 ? 9.189 -32.610 -15.701 1.00 82.88 76 ASP A CA 1
ATOM 539 C C . ASP A 1 76 ? 8.090 -31.871 -14.914 1.00 82.88 76 ASP A C 1
ATOM 541 O O . ASP A 1 76 ? 8.077 -30.641 -14.802 1.00 82.88 76 ASP A O 1
ATOM 545 N N . THR A 1 77 ? 7.145 -32.630 -14.360 1.00 78.19 77 THR A N 1
ATOM 546 C CA . THR A 1 77 ? 5.963 -32.085 -13.680 1.00 78.19 77 THR A CA 1
ATOM 547 C C . THR A 1 77 ? 6.319 -31.128 -12.537 1.00 78.19 77 THR A C 1
ATOM 549 O O . THR A 1 77 ? 5.652 -30.105 -12.370 1.00 78.19 77 THR A O 1
ATOM 552 N N . ALA A 1 78 ? 7.382 -31.409 -11.776 1.00 77.81 78 ALA A N 1
ATOM 553 C CA . ALA A 1 78 ? 7.819 -30.551 -10.675 1.00 77.81 78 ALA A CA 1
ATOM 554 C C . ALA A 1 78 ? 8.353 -29.206 -11.195 1.00 77.81 78 ALA A C 1
ATOM 556 O O . ALA A 1 78 ? 7.920 -28.145 -10.741 1.00 77.81 78 ALA A O 1
ATOM 557 N N . THR A 1 79 ? 9.207 -29.247 -12.220 1.00 82.88 79 THR A N 1
ATOM 558 C CA . THR A 1 79 ? 9.747 -28.062 -12.912 1.00 82.88 79 THR A CA 1
ATOM 559 C C . THR A 1 79 ? 8.645 -27.204 -13.494 1.00 82.88 79 THR A C 1
ATOM 561 O O . THR A 1 79 ? 8.620 -25.989 -13.303 1.00 82.88 79 THR A O 1
ATOM 564 N N . ARG A 1 80 ? 7.709 -27.849 -14.194 1.00 84.19 80 ARG A N 1
ATOM 565 C CA . ARG A 1 80 ? 6.586 -27.190 -14.850 1.00 84.19 80 ARG A CA 1
ATOM 566 C C . ARG A 1 80 ? 5.751 -26.432 -13.829 1.00 84.19 80 ARG A C 1
ATOM 568 O O . ARG A 1 80 ? 5.485 -25.248 -14.020 1.00 84.19 80 ARG A O 1
ATOM 575 N N . ARG A 1 81 ? 5.391 -27.076 -12.715 1.00 79.62 81 ARG A N 1
ATOM 576 C CA . ARG A 1 81 ? 4.604 -26.455 -11.638 1.00 79.62 81 ARG A CA 1
ATOM 577 C C . ARG A 1 81 ? 5.336 -25.290 -10.976 1.00 79.62 81 ARG A C 1
ATOM 579 O O . ARG A 1 81 ? 4.719 -24.245 -10.770 1.00 79.62 81 ARG A O 1
ATOM 586 N N . ALA A 1 82 ? 6.630 -25.441 -10.693 1.00 82.75 82 ALA A N 1
ATOM 587 C CA . ALA A 1 82 ? 7.450 -24.365 -10.140 1.00 82.75 82 ALA A CA 1
ATOM 588 C C . ALA A 1 82 ? 7.493 -23.157 -11.092 1.00 82.75 82 ALA A C 1
ATOM 590 O O . ALA A 1 82 ? 7.208 -22.033 -10.680 1.00 82.75 82 ALA A O 1
ATOM 591 N N . CYS A 1 83 ? 7.737 -23.391 -12.385 1.00 88.06 83 CYS A N 1
ATOM 592 C CA . CYS A 1 83 ? 7.786 -22.336 -13.397 1.00 88.06 83 CYS A CA 1
ATOM 593 C C . CYS A 1 83 ? 6.449 -21.600 -13.540 1.00 88.06 83 CYS A C 1
ATOM 595 O O . CYS A 1 83 ? 6.434 -20.372 -13.594 1.00 88.06 83 CYS A O 1
ATOM 597 N N . VAL A 1 84 ? 5.319 -22.317 -13.544 1.00 87.81 84 VAL A N 1
ATOM 598 C CA . VAL A 1 84 ? 3.984 -21.695 -13.572 1.00 87.81 84 VAL A CA 1
ATOM 599 C C . VAL A 1 84 ? 3.768 -20.784 -12.357 1.00 87.81 84 VAL A C 1
ATOM 601 O O . VAL A 1 84 ? 3.289 -19.660 -12.510 1.00 87.81 84 VAL A O 1
ATOM 604 N N . GLY A 1 85 ? 4.148 -21.241 -11.159 1.00 84.94 85 GLY A N 1
ATOM 605 C CA . GLY A 1 85 ? 4.041 -20.450 -9.931 1.00 84.94 85 GLY A CA 1
ATOM 606 C C . GLY A 1 85 ? 4.916 -19.195 -9.951 1.00 84.94 85 GLY A C 1
ATOM 607 O O . GLY A 1 85 ? 4.448 -18.116 -9.594 1.00 84.94 85 GLY A O 1
ATOM 608 N N . LEU A 1 86 ? 6.157 -19.318 -10.424 1.00 88.12 86 LEU A N 1
ATOM 609 C CA . LEU A 1 86 ? 7.100 -18.204 -10.548 1.00 88.12 86 LEU A CA 1
ATOM 610 C C . LEU A 1 86 ? 6.624 -17.158 -11.560 1.00 88.12 86 LEU A C 1
ATOM 612 O O . LEU A 1 86 ? 6.651 -15.966 -11.267 1.00 88.12 86 LEU A O 1
ATOM 616 N N . LEU A 1 87 ? 6.111 -17.590 -12.715 1.00 91.25 87 LEU A N 1
ATOM 617 C CA . LEU A 1 87 ? 5.530 -16.685 -13.711 1.00 91.25 87 LEU A CA 1
ATOM 618 C C . LEU A 1 87 ? 4.322 -15.923 -13.148 1.00 91.25 87 LEU A C 1
ATOM 620 O O . LEU A 1 87 ? 4.183 -14.729 -13.400 1.00 91.25 87 LEU A O 1
ATOM 624 N N . ALA A 1 88 ? 3.476 -16.582 -12.350 1.00 88.12 88 ALA A N 1
ATOM 625 C CA . ALA A 1 88 ? 2.361 -15.919 -11.677 1.00 88.12 88 ALA A CA 1
ATOM 626 C C . ALA A 1 88 ? 2.827 -14.872 -10.648 1.00 88.12 88 ALA A C 1
ATOM 628 O O . ALA A 1 88 ? 2.201 -13.821 -10.541 1.00 88.12 88 ALA A O 1
ATOM 629 N N . GLN A 1 89 ? 3.915 -15.136 -9.914 1.00 88.25 89 GLN A N 1
ATOM 630 C CA . GLN A 1 89 ? 4.483 -14.195 -8.936 1.00 88.25 89 GLN A CA 1
ATOM 631 C C . GLN A 1 89 ? 5.174 -12.993 -9.589 1.00 88.25 89 GLN A C 1
ATOM 633 O O . GLN A 1 89 ? 5.086 -11.892 -9.056 1.00 88.25 89 GLN A O 1
ATOM 638 N N . ILE A 1 90 ? 5.816 -13.183 -10.748 1.00 87.81 90 ILE A N 1
ATOM 639 C CA . ILE A 1 90 ? 6.356 -12.075 -11.556 1.00 87.81 90 ILE A CA 1
ATOM 640 C C . ILE A 1 90 ? 5.217 -11.155 -12.036 1.00 87.81 90 ILE A C 1
ATOM 642 O O . ILE A 1 90 ? 5.398 -9.946 -12.156 1.00 87.81 90 ILE A O 1
ATOM 646 N N . GLY A 1 91 ? 4.025 -11.707 -12.284 1.00 89.31 91 GLY A N 1
ATOM 647 C CA . GLY A 1 91 ? 2.835 -10.921 -12.603 1.00 89.31 91 GLY A CA 1
ATOM 648 C C . GLY A 1 91 ? 2.857 -10.363 -14.036 1.00 89.31 91 GLY A C 1
ATOM 649 O O . GLY A 1 91 ? 3.283 -11.064 -14.957 1.00 89.31 91 GLY A O 1
ATOM 650 N N . PRO A 1 92 ? 2.370 -9.131 -14.284 1.00 90.94 92 PRO A N 1
ATOM 651 C CA . PRO A 1 92 ? 2.203 -8.583 -15.638 1.00 90.94 92 PRO A CA 1
ATOM 652 C C . PRO A 1 92 ? 3.465 -8.601 -16.516 1.00 90.94 92 PRO A C 1
ATOM 654 O O . PRO A 1 92 ? 3.366 -8.729 -17.738 1.00 90.94 92 PRO A O 1
ATOM 657 N N . ASP A 1 93 ? 4.645 -8.545 -15.904 1.00 89.69 93 ASP A N 1
ATOM 658 C CA . ASP A 1 93 ? 5.941 -8.605 -16.584 1.00 89.69 93 ASP A CA 1
ATOM 659 C C . ASP A 1 93 ? 6.225 -9.974 -17.233 1.00 89.69 93 ASP A C 1
ATOM 661 O O . ASP A 1 93 ? 6.986 -10.073 -18.196 1.00 89.69 93 ASP A O 1
ATOM 665 N N . ALA A 1 94 ? 5.542 -11.032 -16.787 1.00 92.12 94 ALA A N 1
ATOM 666 C CA . ALA A 1 94 ? 5.607 -12.373 -17.364 1.00 92.12 94 ALA A CA 1
ATOM 667 C C . ALA A 1 94 ? 4.598 -12.609 -18.503 1.00 92.12 94 ALA A C 1
ATOM 669 O O . ALA A 1 94 ? 4.470 -13.732 -18.997 1.00 92.12 94 ALA A O 1
ATOM 670 N N . ARG A 1 95 ? 3.897 -11.572 -18.989 1.00 92.81 95 ARG A N 1
ATOM 671 C CA . ARG A 1 95 ? 2.872 -11.695 -20.047 1.00 92.81 95 ARG A CA 1
ATOM 672 C C . ARG A 1 95 ? 3.393 -12.338 -21.342 1.00 92.81 95 ARG A C 1
ATOM 674 O O . ARG A 1 95 ? 2.609 -12.944 -22.072 1.00 92.81 95 ARG A O 1
ATOM 681 N N . ALA A 1 96 ? 4.698 -12.271 -21.617 1.00 91.88 96 ALA A N 1
ATOM 682 C CA . ALA A 1 96 ? 5.320 -12.961 -22.751 1.00 91.88 96 ALA A CA 1
ATOM 683 C C . ALA A 1 96 ? 5.173 -14.497 -22.692 1.00 91.88 96 ALA A C 1
ATOM 685 O O . ALA A 1 96 ? 5.129 -15.141 -23.738 1.00 91.88 96 ALA A O 1
ATOM 686 N N . ALA A 1 97 ? 5.018 -15.082 -21.498 1.00 93.94 97 ALA A N 1
ATOM 687 C CA . ALA A 1 97 ? 4.797 -16.517 -21.312 1.00 93.94 97 ALA A CA 1
ATOM 688 C C . ALA A 1 97 ? 3.346 -16.962 -21.589 1.00 93.94 97 ALA A C 1
ATOM 690 O O . ALA A 1 97 ? 3.062 -18.162 -21.596 1.00 93.94 97 ALA A O 1
ATOM 691 N N . ALA A 1 98 ? 2.418 -16.026 -21.837 1.00 94.94 98 ALA A N 1
ATOM 692 C CA . ALA A 1 98 ? 0.997 -16.327 -22.005 1.00 94.94 98 ALA A CA 1
ATOM 693 C C . ALA A 1 98 ? 0.697 -17.402 -23.072 1.00 94.94 98 ALA A C 1
ATOM 695 O O . ALA A 1 98 ? -0.109 -18.282 -22.778 1.00 94.94 98 ALA A O 1
ATOM 696 N N . PRO A 1 99 ? 1.327 -17.425 -24.268 1.00 95.69 99 PRO A N 1
ATOM 697 C CA . PRO A 1 99 ? 1.078 -18.487 -25.247 1.00 95.69 99 PRO A CA 1
ATOM 698 C C . PRO A 1 99 ? 1.446 -19.885 -24.727 1.00 95.69 99 PRO A C 1
ATOM 700 O O . PRO A 1 99 ? 0.704 -20.842 -24.946 1.00 95.69 99 PRO A O 1
ATOM 703 N N . SER A 1 100 ? 2.559 -20.002 -23.997 1.00 93.88 100 SER A N 1
ATOM 704 C CA . SER A 1 100 ? 3.006 -21.271 -23.412 1.00 93.88 100 SER A CA 1
ATOM 705 C C . SER A 1 100 ? 2.084 -21.725 -22.282 1.00 93.88 100 SER A C 1
ATOM 707 O O . SER A 1 100 ? 1.729 -22.899 -22.217 1.00 93.88 100 SER A O 1
ATOM 709 N N . LEU A 1 101 ? 1.625 -20.794 -21.442 1.00 94.69 101 LEU A N 1
ATOM 710 C CA . LEU A 1 101 ? 0.646 -21.079 -20.391 1.00 94.69 101 LEU A CA 1
ATOM 711 C C . LEU A 1 101 ? -0.726 -21.468 -20.965 1.00 94.69 101 LEU A C 1
ATOM 713 O O . LEU A 1 101 ? -1.356 -22.378 -20.439 1.00 94.69 101 LEU A O 1
ATOM 717 N N . VAL A 1 102 ? -1.166 -20.855 -22.074 1.00 96.38 102 VAL A N 1
ATOM 718 C CA . VAL A 1 102 ? -2.390 -21.270 -22.788 1.00 96.38 102 VAL A CA 1
ATOM 719 C C . VAL A 1 102 ? -2.265 -22.704 -23.296 1.00 96.38 102 VAL A C 1
ATOM 721 O O . VAL A 1 102 ? -3.222 -23.465 -23.201 1.00 96.38 102 VAL A O 1
ATOM 724 N N . ARG A 1 103 ? -1.087 -23.111 -23.786 1.00 94.00 103 ARG A N 1
ATOM 725 C CA . ARG A 1 103 ? -0.854 -24.499 -24.207 1.00 94.00 103 ARG A CA 1
ATOM 726 C C . ARG A 1 103 ? -0.938 -25.480 -23.029 1.00 94.00 103 ARG A C 1
ATOM 728 O O . ARG A 1 103 ? -1.469 -26.570 -23.206 1.00 94.00 103 ARG A O 1
ATOM 735 N N . LEU A 1 104 ? -0.492 -25.085 -21.834 1.00 92.75 104 LEU A N 1
ATOM 736 C CA . LEU A 1 104 ? -0.622 -25.898 -20.614 1.00 92.75 104 LEU A CA 1
ATOM 737 C C . LEU A 1 104 ? -2.063 -26.052 -20.108 1.00 92.75 104 LEU A C 1
ATOM 739 O O . LEU A 1 104 ? -2.326 -26.932 -19.294 1.00 92.75 104 LEU A O 1
ATOM 743 N N . LEU A 1 105 ? -3.016 -25.254 -20.599 1.00 93.88 105 LEU A N 1
ATOM 744 C CA . LEU A 1 105 ? -4.435 -25.472 -20.299 1.00 93.88 105 LEU A CA 1
ATOM 745 C C . LEU A 1 105 ? -4.979 -26.769 -20.913 1.00 93.88 105 LEU A C 1
ATOM 747 O O . LEU A 1 105 ? -6.037 -27.220 -20.499 1.00 93.88 105 LEU A O 1
ATOM 751 N N . GLY A 1 106 ? -4.279 -27.361 -21.885 1.00 90.62 106 GLY A N 1
ATOM 752 C CA . GLY A 1 106 ? -4.623 -28.656 -22.477 1.00 90.62 106 GLY A CA 1
ATOM 753 C C . GLY A 1 106 ? -3.838 -29.840 -21.910 1.00 90.62 106 GLY A C 1
ATOM 754 O O . GLY A 1 106 ? -3.837 -30.890 -22.537 1.00 90.62 106 GLY A O 1
ATOM 755 N N . ASP A 1 107 ? -3.120 -29.669 -20.795 1.00 89.50 107 ASP A N 1
ATOM 756 C CA . ASP A 1 107 ? -2.349 -30.749 -20.165 1.00 89.50 107 ASP A CA 1
ATOM 757 C C . ASP A 1 107 ? -3.274 -31.830 -19.579 1.00 89.50 107 ASP A C 1
ATOM 759 O O . ASP A 1 107 ? -4.338 -31.511 -19.041 1.00 89.50 107 ASP A O 1
ATOM 763 N N . ASP A 1 108 ? -2.870 -33.098 -19.642 1.00 86.69 108 ASP A N 1
ATOM 764 C CA . ASP A 1 108 ? -3.662 -34.216 -19.117 1.00 86.69 108 ASP A CA 1
ATOM 765 C C . ASP A 1 108 ? -3.832 -34.130 -17.590 1.00 86.69 108 ASP A C 1
ATOM 767 O O . ASP A 1 108 ? -4.885 -34.499 -17.058 1.00 86.69 108 ASP A O 1
ATOM 771 N N . ASP A 1 109 ? -2.849 -33.570 -16.874 1.00 84.19 109 ASP A N 1
ATOM 772 C CA . ASP A 1 109 ? -2.870 -33.454 -15.417 1.00 84.19 109 ASP A CA 1
ATOM 773 C C . ASP A 1 109 ? -3.597 -32.170 -14.944 1.00 84.19 109 ASP A C 1
ATOM 775 O O . ASP A 1 109 ? -3.121 -31.046 -15.169 1.00 84.19 109 ASP A O 1
ATOM 779 N N . PRO A 1 110 ? -4.717 -32.282 -14.194 1.00 88.75 110 PRO A N 1
ATOM 780 C CA . PRO A 1 110 ? -5.391 -31.129 -13.592 1.00 88.75 110 PRO A CA 1
ATOM 781 C C . PRO A 1 110 ? -4.483 -30.289 -12.683 1.00 88.75 110 PRO A C 1
ATOM 783 O O . PRO A 1 110 ? -4.697 -29.083 -12.526 1.00 88.75 110 PRO A O 1
ATOM 786 N N . SER A 1 111 ? -3.463 -30.915 -12.087 1.00 83.62 111 SER A N 1
ATOM 787 C CA . SER A 1 111 ? -2.476 -30.282 -11.212 1.00 83.62 111 SER A CA 1
ATOM 788 C C . SER A 1 111 ? -1.534 -29.325 -11.954 1.00 83.62 111 SER A C 1
ATOM 790 O O . SER A 1 111 ? -0.897 -28.480 -11.322 1.00 83.62 111 SER A O 1
ATOM 792 N N . VAL A 1 112 ? -1.503 -29.408 -13.288 1.00 86.25 112 VAL A N 1
ATOM 793 C CA . VAL A 1 112 ? -0.815 -28.483 -14.197 1.00 86.25 112 VAL A CA 1
ATOM 794 C C . VAL A 1 112 ? -1.796 -27.461 -14.775 1.00 86.25 112 VAL A C 1
ATOM 796 O O . VAL A 1 112 ? -1.509 -26.259 -14.750 1.00 86.25 112 VAL A O 1
ATOM 799 N N . ARG A 1 113 ? -2.978 -27.907 -15.228 1.00 93.44 113 ARG A N 1
ATOM 800 C CA . ARG A 1 113 ? -3.999 -27.023 -15.820 1.00 93.44 113 ARG A CA 1
ATOM 801 C C . ARG A 1 113 ? -4.450 -25.918 -14.864 1.00 93.44 113 ARG A C 1
ATOM 803 O O . ARG A 1 113 ? -4.519 -24.752 -15.251 1.00 93.44 113 ARG A O 1
ATOM 810 N N . ALA A 1 114 ? -4.731 -26.260 -13.604 1.00 90.88 114 ALA A N 1
ATOM 811 C CA . ALA A 1 114 ? -5.261 -25.310 -12.624 1.00 90.88 114 ALA A CA 1
ATOM 812 C C . ALA A 1 114 ? -4.270 -24.170 -12.287 1.00 90.88 114 ALA A C 1
ATOM 814 O O . ALA A 1 114 ? -4.664 -23.001 -12.362 1.00 90.88 114 ALA A O 1
ATOM 815 N N . PRO A 1 115 ? -2.987 -24.441 -11.967 1.00 90.50 115 PRO A N 1
ATOM 816 C CA . PRO A 1 115 ? -1.988 -23.384 -11.827 1.00 90.50 115 PRO A CA 1
ATOM 817 C C . PRO A 1 115 ? -1.794 -22.556 -13.099 1.00 90.50 115 PRO A C 1
ATOM 819 O O . PRO A 1 115 ? -1.638 -21.341 -12.996 1.00 90.50 115 PRO A O 1
ATOM 822 N N . ALA A 1 116 ? -1.829 -23.175 -14.286 1.00 93.81 116 ALA A N 1
ATOM 823 C CA . ALA A 1 116 ? -1.666 -22.457 -15.550 1.00 93.81 116 ALA A CA 1
ATOM 824 C C . ALA A 1 116 ? -2.810 -21.457 -15.783 1.00 93.81 116 ALA A C 1
ATOM 826 O O . ALA A 1 116 ? -2.553 -20.306 -16.144 1.00 93.81 116 ALA A O 1
ATOM 827 N N . ALA A 1 117 ? -4.054 -21.850 -15.487 1.00 96.06 117 ALA A N 1
ATOM 828 C CA . ALA A 1 117 ? -5.208 -20.954 -15.530 1.00 96.06 117 ALA A CA 1
ATOM 829 C C . ALA A 1 117 ? -5.023 -19.754 -14.587 1.00 96.06 117 ALA A C 1
ATOM 831 O O . ALA A 1 117 ? -5.142 -18.604 -15.011 1.00 96.06 117 ALA A O 1
ATOM 832 N N . ARG A 1 118 ? -4.630 -20.010 -13.332 1.00 93.81 118 ARG A N 1
ATOM 833 C CA . ARG A 1 118 ? -4.362 -18.955 -12.342 1.00 93.81 118 ARG A CA 1
ATOM 834 C C . ARG A 1 118 ? -3.244 -18.007 -12.788 1.00 93.81 118 ARG A C 1
ATOM 836 O O . ARG A 1 118 ? -3.384 -16.793 -12.650 1.00 93.81 118 ARG A O 1
ATOM 843 N N . ALA A 1 119 ? -2.154 -18.543 -13.336 1.00 94.12 119 ALA A N 1
ATOM 844 C CA . ALA A 1 119 ? -1.035 -17.747 -13.832 1.00 94.12 119 ALA A CA 1
ATOM 845 C C . ALA A 1 119 ? -1.466 -16.809 -14.967 1.00 94.12 119 ALA A C 1
ATOM 847 O O . ALA A 1 119 ? -1.087 -15.643 -14.966 1.00 94.12 119 ALA A O 1
ATOM 848 N N . LEU A 1 120 ? -2.317 -17.270 -15.889 1.00 96.62 120 LEU A N 1
ATOM 849 C CA . LEU A 1 120 ? -2.859 -16.425 -16.960 1.00 96.62 120 LEU A CA 1
ATOM 850 C C . LEU A 1 120 ? -3.674 -15.238 -16.428 1.00 96.62 120 LEU A C 1
ATOM 852 O O . LEU A 1 120 ? -3.579 -14.144 -16.988 1.00 96.62 120 LEU A O 1
ATOM 856 N N . GLY A 1 121 ? -4.424 -15.432 -15.339 1.00 93.12 121 GLY A N 1
ATOM 857 C CA . GLY A 1 121 ? -5.087 -14.340 -14.625 1.00 93.12 121 GLY A CA 1
ATOM 858 C C . GLY A 1 121 ? -4.082 -13.352 -14.024 1.00 93.12 121 GLY A C 1
ATOM 859 O O . GLY A 1 121 ? -4.152 -12.157 -14.300 1.00 93.12 121 GLY A O 1
ATOM 860 N N . ALA A 1 122 ? -3.096 -13.855 -13.275 1.00 92.75 122 ALA A N 1
ATOM 861 C CA . ALA A 1 122 ? -2.095 -13.039 -12.578 1.00 92.75 122 ALA A CA 1
ATOM 862 C C . ALA A 1 122 ? -1.216 -12.190 -13.519 1.00 92.75 122 ALA A C 1
ATOM 864 O O . ALA A 1 122 ? -0.906 -11.041 -13.211 1.00 92.75 122 ALA A O 1
ATOM 865 N N . ILE A 1 123 ? -0.850 -12.718 -14.692 1.00 93.44 123 ILE A N 1
ATOM 866 C CA . ILE A 1 123 ? -0.071 -11.972 -15.699 1.00 93.44 123 ILE A CA 1
ATOM 867 C C . ILE A 1 123 ? -0.945 -11.049 -16.575 1.00 93.44 123 ILE A C 1
ATOM 869 O O . ILE A 1 123 ? -0.462 -10.420 -17.525 1.00 93.44 123 ILE A O 1
ATOM 873 N N . GLY A 1 124 ? -2.256 -10.999 -16.319 1.00 92.69 124 GLY A N 1
ATOM 874 C CA . GLY A 1 124 ? -3.204 -10.192 -17.079 1.00 92.69 124 GLY A CA 1
ATOM 875 C C . GLY A 1 124 ? -3.320 -10.620 -18.546 1.00 92.69 124 GLY A C 1
ATOM 876 O O . GLY A 1 124 ? -3.354 -9.769 -19.438 1.00 92.69 124 GLY A O 1
ATOM 877 N N . ALA A 1 125 ? -3.302 -11.919 -18.852 1.00 94.06 125 ALA A N 1
ATOM 878 C CA . ALA A 1 125 ? -3.367 -12.425 -20.222 1.00 94.06 125 ALA A CA 1
ATOM 879 C C . ALA A 1 125 ? -4.793 -12.362 -20.809 1.00 94.06 125 ALA A C 1
ATOM 881 O O . ALA A 1 125 ? -5.414 -13.390 -21.054 1.00 94.06 125 ALA A O 1
ATOM 882 N N . HIS A 1 126 ? -5.307 -11.167 -21.130 1.00 92.12 126 HIS A N 1
ATOM 883 C CA . HIS A 1 126 ? -6.677 -10.996 -21.661 1.00 92.12 126 HIS A CA 1
ATOM 884 C C . HIS A 1 126 ? -6.970 -11.818 -22.930 1.00 92.12 126 HIS A C 1
ATOM 886 O O . HIS A 1 126 ? -8.096 -12.248 -23.154 1.00 92.12 126 HIS A O 1
ATOM 892 N N . ARG A 1 127 ? -5.955 -12.103 -23.761 1.00 91.62 127 ARG A N 1
ATOM 893 C CA . ARG A 1 127 ? -6.118 -12.970 -24.946 1.00 91.62 127 ARG A CA 1
ATOM 894 C C . ARG A 1 127 ? -6.421 -14.431 -24.601 1.00 91.62 127 ARG A C 1
ATOM 896 O O . ARG A 1 127 ? -6.872 -15.162 -25.474 1.00 91.62 127 ARG A O 1
ATOM 903 N N . ALA A 1 128 ? -6.175 -14.853 -23.362 1.00 93.38 128 ALA A N 1
ATOM 904 C CA . ALA A 1 128 ? -6.475 -16.196 -22.890 1.00 93.38 128 ALA A CA 1
ATOM 905 C C . ALA A 1 128 ? -7.938 -16.374 -22.461 1.00 93.38 128 ALA A C 1
ATOM 907 O O . ALA A 1 128 ? -8.334 -17.513 -22.232 1.00 93.38 128 ALA A O 1
ATOM 908 N N . VAL A 1 129 ? -8.746 -15.303 -22.396 1.00 95.44 129 VAL A N 1
ATOM 909 C CA . VAL A 1 129 ? -10.157 -15.373 -21.971 1.00 95.44 129 VAL A CA 1
ATOM 910 C C . VAL A 1 129 ? -10.923 -16.495 -22.686 1.00 95.44 129 VAL A C 1
ATOM 912 O O . VAL A 1 129 ? -11.461 -17.338 -21.981 1.00 95.44 129 VAL A O 1
ATOM 915 N N . PRO A 1 130 ? -10.892 -16.647 -24.029 1.00 95.44 130 PRO A N 1
ATOM 916 C CA . PRO A 1 130 ? -11.611 -17.743 -24.687 1.00 95.44 130 PRO A CA 1
ATOM 917 C C . PRO A 1 130 ? -11.138 -19.147 -24.281 1.00 95.44 130 PRO A C 1
ATOM 919 O O . PRO A 1 130 ? -11.937 -20.079 -24.241 1.00 95.44 130 PRO A O 1
ATOM 922 N N . ALA A 1 131 ? -9.844 -19.320 -23.997 1.00 95.00 131 ALA A N 1
ATOM 923 C CA . ALA A 1 131 ? -9.296 -20.604 -23.563 1.00 95.00 131 ALA A CA 1
ATOM 924 C C . ALA A 1 131 ? -9.672 -20.907 -22.104 1.00 95.00 131 ALA A C 1
ATOM 926 O O . ALA A 1 131 ? -10.041 -22.033 -21.788 1.00 95.00 131 ALA A O 1
ATOM 927 N N . LEU A 1 132 ? -9.652 -19.892 -21.237 1.00 96.44 132 LEU A N 1
ATOM 928 C CA . LEU A 1 132 ? -10.100 -19.992 -19.849 1.00 96.44 132 LEU A CA 1
ATOM 929 C C . LEU A 1 132 ? -11.611 -20.243 -19.757 1.00 96.44 132 LEU A C 1
ATOM 931 O O . LEU A 1 132 ? -12.035 -21.052 -18.942 1.00 96.44 132 LEU A O 1
ATOM 935 N N . THR A 1 133 ? -12.420 -19.627 -20.626 1.00 95.94 133 THR A N 1
ATOM 936 C CA . THR A 1 133 ? -13.866 -19.884 -20.701 1.00 95.94 133 THR A CA 1
ATOM 937 C C . THR A 1 133 ? -14.160 -21.351 -20.994 1.00 95.94 133 THR A C 1
ATOM 939 O O . THR A 1 133 ? -15.042 -21.917 -20.366 1.00 95.94 133 THR A O 1
ATOM 942 N N . LYS A 1 134 ? -13.390 -22.009 -21.871 1.00 95.25 134 LYS A N 1
ATOM 943 C CA . LYS A 1 134 ? -13.548 -23.454 -22.123 1.00 95.25 134 LYS A CA 1
ATOM 944 C C . LYS A 1 134 ? -13.251 -24.313 -20.891 1.00 95.25 134 LYS A C 1
ATOM 946 O O . LYS A 1 134 ? -13.867 -25.356 -20.716 1.00 95.25 134 LYS A O 1
ATOM 951 N N . LEU A 1 135 ? -12.326 -23.883 -20.030 1.00 96.19 135 LEU A N 1
ATOM 952 C CA . LEU A 1 135 ? -11.991 -24.608 -18.801 1.00 96.19 135 LEU A CA 1
ATOM 953 C C . LEU A 1 135 ? -13.069 -24.517 -17.715 1.00 96.19 135 LEU A C 1
ATOM 955 O O . LEU A 1 135 ? -12.980 -25.226 -16.715 1.00 96.19 135 LEU A O 1
ATOM 959 N N . LEU A 1 136 ? -14.101 -23.691 -17.896 1.00 95.12 136 LEU A N 1
ATOM 960 C CA . LEU A 1 136 ? -15.268 -23.697 -17.015 1.00 95.12 136 LEU A CA 1
ATOM 961 C C . LEU A 1 136 ? -16.060 -25.010 -17.093 1.00 95.12 136 LEU A C 1
ATOM 963 O O . LEU A 1 136 ? -16.747 -25.347 -16.132 1.00 95.12 136 LEU A O 1
ATOM 967 N N . ASP A 1 137 ? -15.885 -25.781 -18.169 1.00 94.38 137 ASP A N 1
ATOM 968 C CA . ASP A 1 137 ? -16.467 -27.114 -18.355 1.00 94.38 137 ASP A CA 1
ATOM 969 C C . ASP A 1 137 ? -15.473 -28.255 -18.050 1.00 94.38 137 ASP A C 1
ATOM 971 O O . ASP A 1 137 ? -15.757 -29.422 -18.320 1.00 94.38 137 ASP A O 1
ATOM 975 N N . ASP A 1 138 ? -14.297 -27.950 -17.481 1.00 96.12 138 ASP A N 1
ATOM 976 C CA . ASP A 1 138 ? -13.274 -28.959 -17.173 1.00 96.12 138 ASP A CA 1
ATOM 977 C C . ASP A 1 138 ? -13.808 -30.023 -16.189 1.00 96.12 138 ASP A C 1
ATOM 979 O O . ASP A 1 138 ? -14.523 -29.679 -15.236 1.00 96.12 138 ASP A O 1
ATOM 983 N N . PRO A 1 139 ? -13.457 -31.316 -16.349 1.00 92.94 139 PRO A N 1
ATOM 984 C CA . PRO A 1 139 ? -13.885 -32.365 -15.422 1.00 92.94 139 PRO A CA 1
ATOM 985 C C 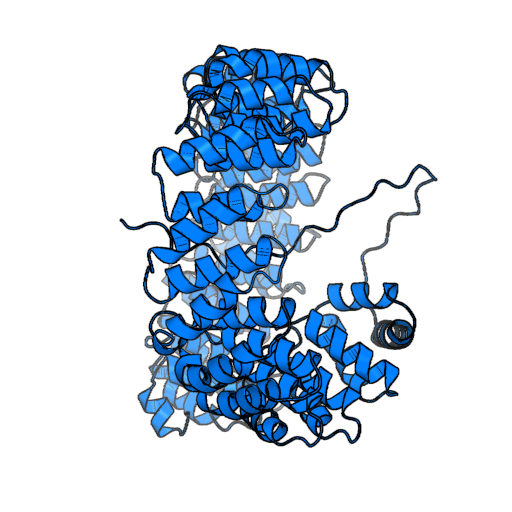. PRO A 1 139 ? -13.438 -32.106 -13.974 1.00 92.94 139 PRO A C 1
ATOM 987 O O . PRO A 1 139 ? -14.175 -32.412 -13.033 1.00 92.94 139 PRO A O 1
ATOM 990 N N . SER A 1 140 ? -12.271 -31.488 -13.773 1.00 92.81 140 SER A N 1
ATOM 991 C CA . SER A 1 140 ? -11.741 -31.168 -12.450 1.00 92.81 140 SER A CA 1
ATOM 992 C C . SER A 1 140 ? -12.350 -29.884 -11.892 1.00 92.81 140 SER A C 1
ATOM 994 O O . SER A 1 140 ? -12.192 -28.798 -12.452 1.00 92.81 140 SER A O 1
ATOM 996 N N . ALA A 1 141 ? -12.985 -29.983 -10.721 1.00 90.50 141 ALA A N 1
ATOM 997 C CA . ALA A 1 141 ? -13.539 -28.830 -10.014 1.00 90.50 141 ALA A CA 1
ATOM 998 C C . ALA A 1 141 ? -12.491 -27.758 -9.701 1.00 90.50 141 ALA A C 1
ATOM 1000 O O . ALA A 1 141 ? -12.751 -26.564 -9.858 1.00 90.50 141 ALA A O 1
ATOM 1001 N N . LEU A 1 142 ? -11.280 -28.189 -9.340 1.00 90.62 142 LEU A N 1
ATOM 1002 C CA . LEU A 1 142 ? -10.161 -27.291 -9.091 1.00 90.62 142 LEU A CA 1
ATOM 1003 C C . LEU A 1 142 ? -9.832 -26.456 -10.336 1.00 90.62 142 LEU A C 1
ATOM 1005 O O . LEU A 1 142 ? -9.625 -25.250 -10.222 1.00 90.62 142 LEU A O 1
ATOM 1009 N N . VAL A 1 143 ? -9.806 -27.076 -11.519 1.00 94.75 143 VAL A N 1
ATOM 1010 C CA . VAL A 1 143 ? -9.508 -26.377 -12.779 1.00 94.75 143 VAL A CA 1
ATOM 1011 C C . VAL A 1 143 ? -10.618 -25.386 -13.115 1.00 94.75 143 VAL A C 1
ATOM 1013 O O . VAL A 1 143 ? -10.308 -24.226 -13.388 1.00 94.75 143 VAL A O 1
ATOM 1016 N N . ARG A 1 144 ? -11.892 -25.787 -12.991 1.00 95.62 144 ARG A N 1
ATOM 1017 C CA . ARG A 1 144 ? -13.039 -24.886 -13.203 1.00 95.62 144 ARG A CA 1
ATOM 1018 C C . ARG A 1 144 ? -12.968 -23.643 -12.317 1.00 95.62 144 ARG A C 1
ATOM 1020 O O . ARG A 1 144 ? -13.137 -22.527 -12.802 1.00 95.62 144 ARG A O 1
ATOM 1027 N N . LEU A 1 145 ? -12.671 -23.818 -11.028 1.00 93.81 145 LEU A N 1
ATOM 1028 C CA . LEU A 1 145 ? -12.580 -22.710 -10.072 1.00 93.81 145 LEU A CA 1
ATOM 1029 C C . LEU A 1 145 ? -11.385 -21.790 -10.348 1.00 93.81 145 LEU A C 1
ATOM 1031 O O . LEU A 1 145 ? -11.525 -20.573 -10.242 1.00 93.81 145 LEU A O 1
ATOM 1035 N N . ARG A 1 146 ? -10.225 -22.330 -10.751 1.00 95.44 146 ARG A N 1
ATOM 1036 C CA . ARG A 1 146 ? -9.070 -21.499 -11.147 1.00 95.44 146 ARG A CA 1
ATOM 1037 C C . ARG A 1 146 ? -9.287 -20.776 -12.469 1.00 95.44 146 ARG A C 1
ATOM 1039 O O . ARG A 1 146 ? -8.809 -19.656 -12.622 1.00 95.44 146 ARG A O 1
ATOM 1046 N N . ALA A 1 147 ? -10.023 -21.379 -13.397 1.00 96.38 147 ALA A N 1
ATOM 1047 C CA . ALA A 1 147 ? -10.453 -20.709 -14.614 1.00 96.38 147 ALA A CA 1
ATOM 1048 C C . ALA A 1 147 ? -11.416 -19.555 -14.298 1.00 96.38 147 ALA A C 1
ATOM 1050 O O . ALA A 1 147 ? -11.201 -18.449 -14.787 1.00 96.38 147 ALA A O 1
ATOM 1051 N N . ALA A 1 148 ? -12.405 -19.769 -13.423 1.00 96.25 148 ALA A N 1
ATOM 1052 C CA . ALA A 1 148 ? -13.311 -18.715 -12.966 1.00 96.25 148 ALA A CA 1
ATOM 1053 C C . ALA A 1 148 ? -12.565 -17.569 -12.255 1.00 96.25 148 ALA A C 1
ATOM 1055 O O . ALA A 1 148 ? -12.776 -16.409 -12.594 1.00 96.25 148 ALA A O 1
ATOM 1056 N N . GLU A 1 149 ? -11.641 -17.881 -11.339 1.00 95.31 149 GLU A N 1
ATOM 1057 C CA . GLU A 1 149 ? -10.774 -16.895 -10.667 1.00 95.31 149 GLU A CA 1
ATOM 1058 C C . GLU A 1 149 ? -9.975 -16.059 -11.678 1.00 95.31 149 GLU A C 1
ATOM 1060 O O . GLU A 1 149 ? -9.949 -14.830 -11.599 1.00 95.31 149 GLU A O 1
ATOM 1065 N N . ALA A 1 150 ? -9.358 -16.712 -12.666 1.00 95.38 150 ALA A N 1
ATOM 1066 C CA . ALA A 1 150 ? -8.601 -16.027 -13.705 1.00 95.38 150 ALA A CA 1
ATOM 1067 C C . ALA A 1 150 ? -9.495 -15.148 -14.592 1.00 95.38 150 ALA A C 1
ATOM 1069 O O . ALA A 1 150 ? -9.107 -14.037 -14.937 1.00 95.38 150 ALA A O 1
ATOM 1070 N N . LEU A 1 151 ? -10.695 -15.613 -14.942 1.00 96.06 151 LEU A N 1
ATOM 1071 C CA . LEU A 1 151 ? -11.662 -14.845 -15.727 1.00 96.06 151 LEU A CA 1
ATOM 1072 C C . LEU A 1 151 ? -12.137 -13.592 -14.981 1.00 96.06 151 LEU A C 1
ATOM 1074 O O . LEU A 1 151 ? -12.176 -12.523 -15.587 1.00 96.06 151 LEU A O 1
ATOM 1078 N N . ILE A 1 152 ? -12.408 -13.698 -13.677 1.00 93.69 152 ILE A N 1
ATOM 1079 C CA . ILE A 1 152 ? -12.750 -12.553 -12.819 1.00 93.69 152 ILE A CA 1
ATOM 1080 C C . ILE A 1 152 ? -11.596 -11.543 -12.799 1.00 93.69 152 ILE A C 1
ATOM 1082 O O . ILE A 1 152 ? -11.805 -10.364 -13.077 1.00 93.69 152 ILE A O 1
ATOM 1086 N N . ALA A 1 153 ? -10.360 -12.000 -12.569 1.00 92.31 153 ALA A N 1
ATOM 1087 C CA . ALA A 1 153 ? -9.176 -11.133 -12.559 1.00 92.31 153 ALA A CA 1
ATOM 1088 C C . ALA A 1 153 ? -8.925 -10.428 -13.908 1.00 92.31 153 ALA A C 1
ATOM 1090 O O . ALA A 1 153 ? -8.357 -9.337 -13.951 1.00 92.31 153 ALA A O 1
ATOM 1091 N N . LEU A 1 154 ? -9.351 -11.040 -15.016 1.00 91.31 154 LEU A N 1
ATOM 1092 C CA . LEU A 1 154 ? -9.238 -10.481 -16.364 1.00 91.31 154 LEU A CA 1
ATOM 1093 C C . LEU A 1 154 ? -10.416 -9.578 -16.760 1.00 91.31 154 LEU A C 1
ATOM 1095 O O . LEU A 1 154 ? -10.387 -9.041 -17.872 1.00 91.31 154 LEU A O 1
ATOM 1099 N N . GLY A 1 155 ? -11.415 -9.409 -15.887 1.00 89.25 155 GLY A N 1
ATOM 1100 C CA . GLY A 1 155 ? -12.615 -8.609 -16.142 1.00 89.25 155 GLY A CA 1
ATOM 1101 C C . GLY A 1 155 ? -13.575 -9.250 -17.147 1.00 89.25 155 GLY A C 1
ATOM 1102 O O . GLY A 1 155 ? -14.191 -8.545 -17.945 1.00 89.25 155 GLY A O 1
ATOM 1103 N N . ALA A 1 156 ? -13.656 -10.583 -17.181 1.00 89.88 156 ALA A N 1
ATOM 1104 C CA . ALA A 1 156 ? -14.648 -11.287 -17.989 1.00 89.88 156 ALA A CA 1
ATOM 1105 C C . ALA A 1 156 ? -16.063 -11.135 -17.398 1.00 89.88 156 ALA A C 1
ATOM 1107 O O . ALA A 1 156 ? -16.226 -10.898 -16.206 1.00 89.88 156 ALA A O 1
ATOM 1108 N N . SER A 1 157 ? -17.087 -11.310 -18.239 1.00 88.00 157 SER A N 1
ATOM 1109 C CA . SER A 1 157 ? -18.496 -11.185 -17.839 1.00 88.00 157 SER A CA 1
ATOM 1110 C C . SER A 1 157 ? -18.864 -12.151 -16.703 1.00 88.00 157 SER A C 1
ATOM 1112 O O . SER A 1 157 ? -18.661 -13.365 -16.825 1.00 88.00 157 SER A O 1
ATOM 1114 N N . ALA A 1 158 ? -19.469 -11.611 -15.638 1.00 89.44 158 ALA A N 1
ATOM 1115 C CA . ALA A 1 158 ? -19.947 -12.375 -14.489 1.00 89.44 158 ALA A CA 1
ATOM 1116 C C . ALA A 1 158 ? -20.918 -13.503 -14.878 1.00 89.44 158 ALA A C 1
ATOM 1118 O O . ALA A 1 158 ? -20.815 -14.605 -14.338 1.00 89.44 158 ALA A O 1
ATOM 1119 N N . ASP A 1 159 ? -21.778 -13.283 -15.879 1.00 91.06 159 ASP A N 1
ATOM 1120 C CA . ASP A 1 159 ? -22.747 -14.275 -16.377 1.00 91.06 159 ASP A CA 1
ATOM 1121 C C . ASP A 1 159 ? -22.079 -15.583 -16.820 1.00 91.06 159 ASP A C 1
ATOM 1123 O O . ASP A 1 159 ? -22.674 -16.658 -16.746 1.00 91.06 159 ASP A O 1
ATOM 1127 N N . THR A 1 160 ? -20.816 -15.505 -17.247 1.00 91.19 160 THR A N 1
ATOM 1128 C CA . THR A 1 160 ? -20.046 -16.672 -17.689 1.00 91.19 160 THR A CA 1
ATOM 1129 C C . THR A 1 160 ? -19.612 -17.539 -16.504 1.00 91.19 160 THR A C 1
ATOM 1131 O O . THR A 1 160 ? -19.580 -18.763 -16.607 1.00 91.19 160 THR A O 1
ATOM 1134 N N . VAL A 1 161 ? -19.261 -16.923 -15.371 1.00 94.94 161 VAL A N 1
ATOM 1135 C CA . VAL A 1 161 ? -18.674 -17.623 -14.216 1.00 94.94 161 VAL A CA 1
ATOM 1136 C C . VAL A 1 161 ? -19.699 -17.962 -13.135 1.00 94.94 161 VAL A C 1
ATOM 1138 O O . VAL A 1 161 ? -19.527 -18.967 -12.444 1.00 94.94 161 VAL A O 1
ATOM 1141 N N . ILE A 1 162 ? -20.786 -17.190 -13.009 1.00 95.69 162 ILE A N 1
ATOM 1142 C CA . ILE A 1 162 ? -21.827 -17.390 -11.989 1.00 95.69 162 ILE A CA 1
ATOM 1143 C C . ILE A 1 162 ? -22.359 -18.834 -11.962 1.00 95.69 162 ILE A C 1
ATOM 1145 O O . ILE A 1 162 ? -22.372 -19.411 -10.874 1.00 95.69 162 ILE A O 1
ATOM 1149 N N . PRO A 1 163 ? -22.715 -19.484 -13.092 1.00 95.38 163 PRO A N 1
ATOM 1150 C CA . PRO A 1 163 ? -23.219 -20.859 -13.064 1.00 95.38 163 PRO A CA 1
ATOM 1151 C C . PRO A 1 163 ? -22.236 -21.857 -12.434 1.00 95.38 163 PRO A C 1
ATOM 1153 O O . PRO A 1 163 ? -22.639 -22.741 -11.673 1.00 95.38 163 PRO A O 1
ATOM 1156 N N . VAL A 1 164 ? -20.935 -21.692 -12.700 1.00 94.88 164 VAL A N 1
ATOM 1157 C CA . VAL A 1 164 ? -19.877 -22.544 -12.138 1.00 94.88 164 VAL A CA 1
ATOM 1158 C C . VAL A 1 164 ? -19.732 -22.316 -10.638 1.00 94.88 164 VAL A C 1
ATOM 1160 O O . VAL A 1 164 ? -19.646 -23.284 -9.882 1.00 94.88 164 VAL A O 1
ATOM 1163 N N . LEU A 1 165 ? -19.751 -21.057 -10.194 1.00 95.44 165 LEU A N 1
ATOM 1164 C CA . LEU A 1 165 ? -19.642 -20.711 -8.776 1.00 95.44 165 LEU A CA 1
ATOM 1165 C C . LEU A 1 165 ? -20.874 -21.177 -7.989 1.00 95.44 165 LEU A C 1
ATOM 1167 O O . LEU A 1 165 ? -20.732 -21.780 -6.929 1.00 95.44 165 LEU A O 1
ATOM 1171 N N . THR A 1 166 ? -22.078 -20.997 -8.533 1.00 95.44 166 THR A N 1
ATOM 1172 C CA . THR A 1 166 ? -23.328 -21.503 -7.948 1.00 95.44 166 THR A CA 1
ATOM 1173 C C . THR A 1 166 ? -23.328 -23.027 -7.823 1.00 95.44 166 THR A C 1
ATOM 1175 O O . THR A 1 166 ? -23.783 -23.557 -6.809 1.00 95.44 166 THR A O 1
ATOM 1178 N N . LYS A 1 167 ? -22.788 -23.750 -8.812 1.00 93.44 167 LYS A N 1
ATOM 1179 C CA . LYS A 1 167 ? -22.623 -25.207 -8.724 1.00 93.44 167 LYS A CA 1
ATOM 1180 C C . LYS A 1 167 ? -21.612 -25.596 -7.641 1.00 93.44 167 LYS A C 1
ATOM 1182 O O . LYS A 1 167 ? -21.892 -26.496 -6.858 1.00 93.44 167 LYS A O 1
ATOM 1187 N N . ALA A 1 168 ? -20.473 -24.909 -7.575 1.00 93.12 168 ALA A N 1
ATOM 1188 C CA . ALA A 1 168 ? -19.424 -25.177 -6.590 1.00 93.12 168 ALA A CA 1
ATOM 1189 C C . ALA A 1 168 ? -19.850 -24.855 -5.146 1.00 93.12 168 ALA A C 1
ATOM 1191 O O . ALA A 1 168 ? -19.432 -25.544 -4.222 1.00 93.12 168 ALA A O 1
ATOM 1192 N N . LEU A 1 169 ? -20.743 -23.880 -4.934 1.00 92.81 169 LEU A N 1
ATOM 1193 C CA . LEU A 1 169 ? -21.352 -23.635 -3.620 1.00 92.81 169 LEU A CA 1
ATOM 1194 C C . LEU A 1 169 ? -22.116 -24.852 -3.077 1.00 92.81 169 LEU A C 1
ATOM 1196 O O . LEU A 1 169 ? -22.140 -25.068 -1.865 1.00 92.81 169 LEU A O 1
ATOM 1200 N N . LYS A 1 170 ? -22.731 -25.636 -3.970 1.00 89.44 170 LYS A N 1
ATOM 1201 C CA . LYS A 1 170 ? -23.508 -26.840 -3.643 1.00 89.44 170 LYS A CA 1
ATOM 1202 C C . LYS A 1 170 ? -22.648 -28.105 -3.549 1.00 89.44 170 LYS A C 1
ATOM 1204 O O . LYS A 1 170 ? -23.191 -29.180 -3.319 1.00 89.44 170 LYS A O 1
ATOM 1209 N N . ALA A 1 171 ? -21.334 -28.002 -3.757 1.00 86.38 171 ALA A N 1
ATOM 1210 C CA . ALA A 1 171 ? -20.441 -29.146 -3.650 1.00 86.38 171 ALA A CA 1
ATOM 1211 C C . ALA A 1 171 ? -20.340 -29.634 -2.194 1.00 86.38 171 ALA A C 1
ATOM 1213 O O . ALA A 1 171 ? -20.348 -28.841 -1.248 1.00 86.38 171 ALA A O 1
ATOM 1214 N N . GLU A 1 172 ? -20.209 -30.951 -2.025 1.00 77.25 172 GLU A N 1
ATOM 1215 C CA . GLU A 1 172 ? -20.000 -31.575 -0.712 1.00 77.25 172 GLU A CA 1
ATOM 1216 C C . GLU A 1 172 ? -18.632 -31.206 -0.119 1.00 77.25 172 GLU A C 1
ATOM 1218 O O . GLU A 1 172 ? -18.497 -31.055 1.093 1.00 77.25 172 GLU A O 1
ATOM 1223 N N . GLN A 1 173 ? -17.625 -31.016 -0.980 1.00 79.75 173 GLN A N 1
ATOM 1224 C CA . GLN A 1 173 ? -16.269 -30.609 -0.608 1.00 79.75 173 GLN A CA 1
ATOM 1225 C C . GLN A 1 173 ? -16.265 -29.160 -0.075 1.00 79.75 173 GLN A C 1
ATOM 1227 O O . GLN A 1 173 ? -16.550 -28.232 -0.841 1.00 79.75 173 GLN A O 1
ATOM 1232 N N . PRO A 1 174 ? -15.888 -28.919 1.198 1.00 81.38 174 PRO A N 1
ATOM 1233 C CA . PRO A 1 174 ? -15.916 -27.579 1.788 1.00 81.38 174 PRO A CA 1
ATOM 1234 C C . PRO A 1 174 ? -15.053 -26.559 1.037 1.00 81.38 174 PRO A C 1
ATOM 1236 O O . PRO A 1 174 ? -15.440 -25.399 0.898 1.00 81.38 174 PRO A O 1
ATOM 1239 N N . ASP A 1 175 ? -13.899 -26.984 0.520 1.00 85.00 175 ASP A N 1
ATOM 1240 C CA . ASP A 1 175 ? -12.941 -26.108 -0.161 1.00 85.00 175 ASP A CA 1
ATOM 1241 C C . ASP A 1 175 ? -13.517 -25.467 -1.427 1.00 85.00 175 ASP A C 1
ATOM 1243 O O . ASP A 1 175 ? -13.267 -24.289 -1.695 1.00 85.00 175 ASP A O 1
ATOM 1247 N N . GLU A 1 176 ? -14.332 -26.208 -2.181 1.00 90.31 176 GLU A N 1
ATOM 1248 C CA . GLU A 1 176 ? -14.992 -25.689 -3.380 1.00 90.31 176 GLU A CA 1
ATOM 1249 C C . GLU A 1 176 ? -15.990 -24.585 -3.024 1.00 90.31 176 GLU A C 1
ATOM 1251 O O . GLU A 1 176 ? -15.971 -23.511 -3.632 1.00 90.31 176 GLU A O 1
ATOM 1256 N N . ALA A 1 177 ? -16.799 -24.808 -1.985 1.00 91.31 177 ALA A N 1
ATOM 1257 C CA . ALA A 1 177 ? -17.772 -23.833 -1.510 1.00 91.31 177 ALA A CA 1
ATOM 1258 C C . ALA A 1 177 ? -17.095 -22.571 -0.946 1.00 91.31 177 ALA A C 1
ATOM 1260 O O . ALA A 1 177 ? -17.542 -21.458 -1.226 1.00 91.31 177 ALA A O 1
ATOM 1261 N N . HIS A 1 178 ? -15.984 -22.712 -0.210 1.00 91.38 178 HIS A N 1
ATOM 1262 C CA . HIS A 1 178 ? -15.218 -21.570 0.301 1.00 91.38 178 HIS A CA 1
ATOM 1263 C C . HIS A 1 178 ? -14.630 -20.712 -0.828 1.00 91.38 178 HIS A C 1
ATOM 1265 O O . HIS A 1 178 ? -14.684 -19.480 -0.769 1.00 91.38 178 HIS A O 1
ATOM 1271 N N . VAL A 1 179 ? -14.060 -21.346 -1.860 1.00 91.81 179 VAL A N 1
ATOM 1272 C CA . VAL A 1 179 ? -13.524 -20.631 -3.028 1.00 91.81 179 VAL A CA 1
ATOM 1273 C C . VAL A 1 179 ? -14.654 -19.954 -3.797 1.00 91.81 179 VAL A C 1
ATOM 1275 O O . VAL A 1 179 ? -14.524 -18.781 -4.137 1.00 91.81 179 VAL A O 1
ATOM 1278 N N . ALA A 1 180 ? -15.773 -20.644 -4.016 1.00 94.75 180 ALA A N 1
ATOM 1279 C CA . ALA A 1 180 ? -16.921 -20.076 -4.710 1.00 94.75 180 ALA A CA 1
ATOM 1280 C C . ALA A 1 180 ? -17.498 -18.854 -3.980 1.00 94.75 180 ALA A C 1
ATOM 1282 O O . ALA A 1 180 ? -17.697 -17.816 -4.606 1.00 94.75 180 ALA A O 1
ATOM 1283 N N . ALA A 1 181 ? -17.685 -18.933 -2.658 1.00 94.56 181 ALA A N 1
ATOM 1284 C CA . ALA A 1 181 ? -18.164 -17.813 -1.848 1.00 94.56 181 ALA A CA 1
ATOM 1285 C C . ALA A 1 181 ? -17.247 -16.583 -1.960 1.00 94.56 181 ALA A C 1
ATOM 1287 O O . ALA A 1 181 ? -17.727 -15.468 -2.152 1.00 94.56 181 ALA A O 1
ATOM 1288 N N . ARG A 1 182 ? -15.923 -16.786 -1.913 1.00 94.50 182 ARG A N 1
ATOM 1289 C CA . ARG A 1 182 ? -14.941 -15.707 -2.103 1.00 94.50 182 ARG A CA 1
ATOM 1290 C C . ARG A 1 182 ? -15.016 -15.077 -3.492 1.00 94.50 182 ARG A C 1
ATOM 1292 O O . ARG A 1 182 ? -15.047 -13.859 -3.592 1.00 94.50 182 ARG A O 1
ATOM 1299 N N . LEU A 1 183 ? -15.069 -15.888 -4.547 1.00 94.56 183 LEU A N 1
ATOM 1300 C CA . LEU A 1 183 ? -15.128 -15.379 -5.921 1.00 94.56 183 LEU A CA 1
ATOM 1301 C C . LEU A 1 183 ? -16.434 -14.619 -6.200 1.00 94.56 183 LEU A C 1
ATOM 1303 O O . LEU A 1 183 ? -16.420 -13.611 -6.898 1.00 94.56 183 LEU A O 1
ATOM 1307 N N . LEU A 1 184 ? -17.551 -15.049 -5.605 1.00 96.19 184 LEU A N 1
ATOM 1308 C CA . LEU A 1 184 ? -18.812 -14.301 -5.645 1.00 96.19 184 LEU A CA 1
ATOM 1309 C C . LEU A 1 184 ? -18.708 -12.963 -4.901 1.00 96.19 184 LEU A C 1
ATOM 1311 O O . LEU A 1 184 ? -19.251 -11.963 -5.358 1.00 96.19 184 LEU A O 1
ATOM 1315 N N . ALA A 1 185 ? -17.977 -12.923 -3.786 1.00 93.38 185 ALA A N 1
ATOM 1316 C CA . ALA A 1 185 ? -17.686 -11.681 -3.077 1.00 93.38 185 ALA A CA 1
ATOM 1317 C C . ALA A 1 185 ? -16.811 -10.729 -3.922 1.00 93.38 185 ALA A C 1
ATOM 1319 O O . ALA A 1 185 ? -17.050 -9.521 -3.928 1.00 93.38 185 ALA A O 1
ATOM 1320 N N . ASP A 1 186 ? -15.828 -11.257 -4.657 1.00 92.69 186 ASP A N 1
ATOM 1321 C CA . ASP A 1 186 ? -14.941 -10.476 -5.533 1.00 92.69 186 ASP A CA 1
ATOM 1322 C C . ASP A 1 186 ? -15.671 -9.882 -6.749 1.00 92.69 186 ASP A C 1
ATOM 1324 O O . ASP A 1 186 ? -15.352 -8.769 -7.164 1.00 92.69 186 ASP A O 1
ATOM 1328 N N . LEU A 1 187 ? -16.695 -10.570 -7.269 1.00 92.50 187 LEU A N 1
ATOM 1329 C CA . LEU A 1 187 ? -17.603 -10.038 -8.297 1.00 92.50 187 LEU A CA 1
ATOM 1330 C C . LEU A 1 187 ? -18.465 -8.864 -7.796 1.00 92.50 187 LEU A C 1
ATOM 1332 O O . LEU A 1 187 ? -18.916 -8.036 -8.589 1.00 92.50 187 LEU A O 1
ATOM 1336 N N . GLY A 1 188 ? -18.714 -8.778 -6.486 1.00 92.69 188 GLY A N 1
ATOM 1337 C CA . GLY A 1 188 ? -19.499 -7.698 -5.892 1.00 92.69 188 GLY A CA 1
ATOM 1338 C C . GLY A 1 188 ? -20.938 -7.646 -6.437 1.00 92.69 188 GLY A C 1
ATOM 1339 O O . GLY A 1 188 ? -21.600 -8.684 -6.482 1.00 92.69 188 GLY A O 1
ATOM 1340 N N . PRO A 1 189 ? -21.460 -6.470 -6.847 1.00 93.81 189 PRO A N 1
ATOM 1341 C CA . PRO A 1 189 ? -22.846 -6.325 -7.309 1.00 93.81 189 PRO A CA 1
ATOM 1342 C C . PRO A 1 189 ? -23.233 -7.222 -8.492 1.00 93.81 189 PRO A C 1
ATOM 1344 O O . PRO A 1 189 ? -24.395 -7.612 -8.602 1.00 93.81 189 PRO A O 1
ATOM 1347 N N . GLU A 1 190 ? -22.281 -7.579 -9.358 1.00 93.75 190 GLU A N 1
ATOM 1348 C CA . GLU A 1 190 ? -22.541 -8.427 -10.529 1.00 93.75 190 GLU A CA 1
ATOM 1349 C C . GLU A 1 190 ? -22.937 -9.862 -10.140 1.00 93.75 190 GLU A C 1
ATOM 1351 O O . GLU A 1 190 ? -23.594 -10.549 -10.915 1.00 93.75 190 GLU A O 1
ATOM 1356 N N . ALA A 1 191 ? -22.622 -10.305 -8.916 1.00 95.56 191 ALA A N 1
ATOM 1357 C CA . ALA A 1 191 ? -23.007 -11.618 -8.400 1.00 95.56 191 ALA A CA 1
ATOM 1358 C C . ALA A 1 191 ? -24.459 -11.700 -7.886 1.00 95.56 191 ALA A C 1
ATOM 1360 O O . ALA A 1 191 ? -24.849 -12.737 -7.345 1.00 95.56 191 ALA A O 1
ATOM 1361 N N . ALA A 1 192 ? -25.288 -10.663 -8.068 1.00 96.25 192 ALA A N 1
ATOM 1362 C CA . ALA A 1 192 ? -26.702 -10.682 -7.676 1.00 96.25 192 ALA A CA 1
ATOM 1363 C C . ALA A 1 192 ? -27.490 -11.929 -8.156 1.00 96.25 192 ALA A C 1
ATOM 1365 O O . ALA A 1 192 ? -28.257 -12.475 -7.361 1.00 96.25 192 ALA A O 1
ATOM 1366 N N . PRO A 1 193 ? -27.276 -12.477 -9.373 1.00 96.69 193 PRO A N 1
ATOM 1367 C CA . PRO A 1 193 ? -27.958 -13.703 -9.800 1.00 96.69 193 PRO A CA 1
ATOM 1368 C C . PRO A 1 193 ? -27.630 -14.950 -8.957 1.00 96.69 193 PRO A C 1
ATOM 1370 O O . PRO A 1 193 ? -28.391 -15.916 -8.971 1.00 96.69 193 PRO A O 1
ATOM 1373 N N . ALA A 1 194 ? -26.525 -14.951 -8.202 1.00 96.50 194 ALA A N 1
ATOM 1374 C CA . ALA A 1 194 ? -26.143 -16.059 -7.325 1.00 96.50 194 ALA A CA 1
ATOM 1375 C C . ALA A 1 194 ? -26.832 -16.019 -5.947 1.00 96.50 194 ALA A C 1
ATOM 1377 O O . ALA A 1 194 ? -26.718 -16.986 -5.191 1.00 96.50 194 ALA A O 1
ATOM 1378 N N . VAL A 1 195 ? -27.551 -14.939 -5.611 1.00 97.06 195 VAL A N 1
ATOM 1379 C CA . VAL A 1 195 ? -28.185 -14.739 -4.294 1.00 97.06 195 VAL A CA 1
ATOM 1380 C C . VAL A 1 195 ? -29.069 -15.919 -3.865 1.00 97.06 195 VAL A C 1
ATOM 1382 O O . VAL A 1 195 ? -28.875 -16.380 -2.740 1.00 97.06 195 VAL A O 1
ATOM 1385 N N . PRO A 1 196 ? -29.955 -16.492 -4.708 1.00 96.44 196 PRO A N 1
ATOM 1386 C CA . PRO A 1 196 ? -30.766 -17.645 -4.306 1.00 96.44 196 PRO A CA 1
ATOM 1387 C C . PRO A 1 196 ? -29.920 -18.852 -3.885 1.00 96.44 196 PRO A C 1
ATOM 1389 O O . PRO A 1 196 ? -30.182 -19.474 -2.862 1.00 96.44 196 PRO A O 1
ATOM 1392 N N . ALA A 1 197 ? -28.840 -19.138 -4.615 1.00 95.50 197 ALA A N 1
ATOM 1393 C CA . ALA A 1 197 ? -27.948 -20.243 -4.277 1.00 95.50 197 ALA A CA 1
ATOM 1394 C C . ALA A 1 197 ? -27.142 -19.988 -2.998 1.00 95.50 197 ALA A C 1
ATOM 1396 O O . ALA A 1 197 ? -26.850 -20.928 -2.258 1.00 95.50 197 ALA A O 1
ATOM 1397 N N . ILE A 1 198 ? -26.783 -18.727 -2.733 1.00 95.25 198 ILE A N 1
ATOM 1398 C CA . ILE A 1 198 ? -26.153 -18.338 -1.471 1.00 95.25 198 ILE A CA 1
ATOM 1399 C C . ILE A 1 198 ? -27.139 -18.525 -0.313 1.00 95.25 198 ILE A C 1
ATOM 1401 O O . ILE A 1 198 ? -26.736 -19.063 0.711 1.00 95.25 198 ILE A O 1
ATOM 1405 N N . ILE A 1 199 ? -28.410 -18.135 -0.470 1.00 94.25 199 ILE A N 1
ATOM 1406 C CA . ILE A 1 199 ? -29.463 -18.334 0.542 1.00 94.25 199 ILE A CA 1
ATOM 1407 C C . ILE A 1 199 ? -29.639 -19.821 0.853 1.00 94.25 199 ILE A C 1
ATOM 1409 O O . ILE A 1 199 ? -29.603 -20.196 2.025 1.00 94.25 199 ILE A O 1
ATOM 1413 N N . ASP A 1 200 ? -29.760 -20.658 -0.181 1.00 92.81 200 ASP A N 1
ATOM 1414 C CA . ASP A 1 200 ? -29.892 -22.110 -0.027 1.00 92.81 200 ASP A CA 1
ATOM 1415 C C . ASP A 1 200 ? -28.715 -22.686 0.771 1.00 92.81 200 ASP A C 1
ATOM 1417 O O . ASP A 1 200 ? -28.910 -23.400 1.753 1.00 92.81 200 ASP A O 1
ATOM 1421 N N . ARG A 1 201 ? -27.478 -22.338 0.382 1.00 91.69 201 ARG A N 1
ATOM 1422 C CA . ARG A 1 201 ? -26.268 -22.852 1.039 1.00 91.69 201 ARG A CA 1
ATOM 1423 C C . ARG A 1 201 ? -26.055 -22.266 2.431 1.00 91.69 201 ARG A C 1
ATOM 1425 O O . ARG A 1 201 ? -25.424 -22.888 3.282 1.00 91.69 201 ARG A O 1
ATOM 1432 N N . LEU A 1 202 ? -26.565 -21.065 2.683 1.00 89.00 202 LEU A N 1
ATOM 1433 C CA . LEU A 1 202 ? -26.464 -20.436 3.987 1.00 89.00 202 LEU A CA 1
ATOM 1434 C C . LEU A 1 202 ? -27.196 -21.269 5.041 1.00 89.00 202 LEU A C 1
ATOM 1436 O O . LEU A 1 202 ? -26.714 -21.296 6.164 1.00 89.00 202 LEU A O 1
ATOM 1440 N N . ALA A 1 203 ? -28.280 -21.979 4.707 1.00 85.62 203 ALA A N 1
ATOM 1441 C CA . ALA A 1 203 ? -29.087 -22.749 5.660 1.00 85.62 203 ALA A CA 1
ATOM 1442 C C . ALA A 1 203 ? -28.307 -23.854 6.402 1.00 85.62 203 ALA A C 1
ATOM 1444 O O . ALA A 1 203 ? -28.534 -24.058 7.591 1.00 85.62 203 ALA A O 1
ATOM 1445 N N . ASP A 1 204 ? -27.355 -24.516 5.741 1.00 85.31 204 ASP A N 1
ATOM 1446 C CA . ASP A 1 204 ? -26.609 -25.664 6.283 1.00 85.31 204 ASP A CA 1
ATOM 1447 C C . ASP A 1 204 ? -25.080 -25.450 6.344 1.00 85.31 204 ASP A C 1
ATOM 1449 O O . ASP A 1 204 ? -24.335 -26.327 6.780 1.00 85.31 204 ASP A O 1
ATOM 1453 N N . ALA A 1 205 ? -24.593 -24.269 5.950 1.00 84.31 205 ALA A N 1
ATOM 1454 C CA . ALA A 1 205 ? -23.183 -23.888 6.015 1.00 84.31 205 ALA A CA 1
ATOM 1455 C C . ALA A 1 205 ? -22.526 -24.051 7.407 1.00 84.31 205 ALA A C 1
ATOM 1457 O O . ALA A 1 205 ? -23.118 -23.788 8.457 1.00 84.31 205 ALA A O 1
ATOM 1458 N N . SER A 1 206 ? -21.233 -24.387 7.415 1.00 84.00 206 SER A N 1
ATOM 1459 C CA . SER A 1 206 ? -20.388 -24.290 8.614 1.00 84.00 206 SER A CA 1
ATOM 1460 C C . SER A 1 206 ? -20.232 -22.824 9.067 1.00 84.00 206 SER A C 1
ATOM 1462 O O . SER A 1 206 ? -20.474 -21.912 8.268 1.00 84.00 206 SER A O 1
ATOM 1464 N N . PRO A 1 207 ? -19.781 -22.542 10.307 1.00 79.06 207 PRO A N 1
ATOM 1465 C CA . PRO A 1 207 ? -19.552 -21.164 10.758 1.00 79.06 207 PRO A CA 1
ATOM 1466 C C . PRO A 1 207 ? -18.594 -20.375 9.850 1.00 79.06 207 PRO A C 1
ATOM 1468 O O . PRO A 1 207 ? -18.863 -19.222 9.517 1.00 79.06 207 PRO A O 1
ATOM 1471 N N . LEU A 1 208 ? -17.520 -21.022 9.379 1.00 80.44 208 LEU A N 1
ATOM 1472 C CA . LEU A 1 208 ? -16.552 -20.408 8.466 1.00 80.44 208 LEU A CA 1
ATOM 1473 C C . LEU A 1 208 ? -17.193 -20.039 7.122 1.00 80.44 208 LEU A C 1
ATOM 1475 O O . LEU A 1 208 ? -17.056 -18.905 6.659 1.00 80.44 208 LEU A O 1
ATOM 1479 N N . LEU A 1 209 ? -17.922 -20.978 6.512 1.00 86.75 209 LEU A N 1
ATOM 1480 C CA . LEU A 1 209 ? -18.604 -20.741 5.242 1.00 86.75 209 LEU A CA 1
ATOM 1481 C C . LEU A 1 209 ? -19.712 -19.689 5.391 1.00 86.75 209 LEU A C 1
ATOM 1483 O O . LEU A 1 209 ? -19.860 -18.839 4.520 1.00 86.75 209 LEU A O 1
ATOM 1487 N N . THR A 1 210 ? -20.428 -19.676 6.516 1.00 87.69 210 THR A N 1
ATOM 1488 C CA . THR A 1 210 ? -21.448 -18.664 6.841 1.00 87.69 210 THR A CA 1
ATOM 1489 C C . THR A 1 210 ? -20.864 -17.251 6.801 1.00 87.69 210 THR A C 1
ATOM 1491 O O . THR A 1 210 ? -21.457 -16.363 6.192 1.00 87.69 210 THR A O 1
ATOM 1494 N N . GLY A 1 211 ? -19.679 -17.046 7.386 1.00 84.50 211 GLY A N 1
ATOM 1495 C CA . GLY A 1 211 ? -18.978 -15.761 7.340 1.00 84.50 211 GLY A CA 1
ATOM 1496 C C . GLY A 1 211 ? -18.623 -15.307 5.921 1.00 84.50 211 GLY A C 1
ATOM 1497 O O . GLY A 1 211 ? -18.848 -14.152 5.557 1.00 84.50 211 GLY A O 1
ATOM 1498 N N . LEU A 1 212 ? -18.135 -16.231 5.086 1.00 88.56 212 LEU A N 1
ATOM 1499 C CA . LEU A 1 212 ? -17.797 -15.952 3.685 1.00 88.56 212 LEU A CA 1
ATOM 1500 C C . LEU A 1 212 ? -19.035 -15.643 2.834 1.00 88.56 212 LEU A C 1
ATOM 1502 O O . LEU A 1 212 ? -19.012 -14.708 2.037 1.00 88.56 212 LEU A O 1
ATOM 1506 N N . LEU A 1 213 ? -20.124 -16.392 3.021 1.00 92.81 213 LEU A N 1
ATOM 1507 C CA . LEU A 1 213 ? -21.397 -16.140 2.342 1.00 92.81 213 LEU A CA 1
ATOM 1508 C C . LEU A 1 213 ? -22.009 -14.806 2.786 1.00 92.81 213 LEU A C 1
ATOM 1510 O O . LEU A 1 213 ? -22.530 -14.068 1.953 1.00 92.81 213 LEU A O 1
ATOM 1514 N N . ALA A 1 214 ? -21.897 -14.452 4.069 1.00 90.81 214 ALA A N 1
ATOM 1515 C CA . ALA A 1 214 ? -22.315 -13.146 4.563 1.00 90.81 214 ALA A CA 1
ATOM 1516 C C . ALA A 1 214 ? -21.493 -12.003 3.941 1.00 90.81 214 ALA A C 1
ATOM 1518 O O . ALA A 1 214 ? -22.084 -11.015 3.506 1.00 90.81 214 ALA A O 1
ATOM 1519 N N . ASP A 1 215 ? -20.161 -12.127 3.831 1.00 90.06 215 ASP A N 1
ATOM 1520 C CA . ASP A 1 215 ? -19.356 -11.107 3.135 1.00 90.06 215 ASP A CA 1
ATOM 1521 C C . ASP A 1 215 ? -19.748 -11.001 1.656 1.00 90.06 215 ASP A C 1
ATOM 1523 O O . ASP A 1 215 ? -19.926 -9.886 1.166 1.00 90.06 215 ASP A O 1
ATOM 1527 N N . ALA A 1 216 ? -19.978 -12.130 0.974 1.00 94.31 216 ALA A N 1
ATOM 1528 C CA . ALA A 1 216 ? -20.447 -12.142 -0.410 1.00 94.31 216 ALA A CA 1
ATOM 1529 C C . ALA A 1 216 ? -21.771 -11.378 -0.572 1.00 94.31 216 ALA A C 1
ATOM 1531 O O . ALA A 1 216 ? -21.845 -10.449 -1.374 1.00 94.31 216 ALA A O 1
ATOM 1532 N N . LEU A 1 217 ? -22.784 -11.677 0.250 1.00 95.25 217 LEU A N 1
ATOM 1533 C CA . LEU A 1 217 ? -24.064 -10.953 0.252 1.00 95.25 217 LEU A CA 1
ATOM 1534 C C . LEU A 1 217 ? -23.876 -9.460 0.558 1.00 95.25 217 LEU A C 1
ATOM 1536 O O . LEU A 1 217 ? -24.464 -8.604 -0.101 1.00 95.25 217 LEU A O 1
ATOM 1540 N N . GLY A 1 218 ? -23.008 -9.129 1.515 1.00 92.31 218 GLY A N 1
ATOM 1541 C CA . GLY A 1 218 ? -22.670 -7.749 1.843 1.00 92.31 218 GLY A CA 1
ATOM 1542 C C . GLY A 1 218 ? -22.004 -6.988 0.691 1.00 92.31 218 GLY A C 1
ATOM 1543 O O . GLY A 1 218 ? -22.262 -5.796 0.534 1.00 92.31 218 GLY A O 1
ATOM 1544 N N . ARG A 1 219 ? -21.150 -7.642 -0.108 1.00 93.56 219 ARG A N 1
ATOM 1545 C CA . ARG A 1 219 ? -20.489 -7.039 -1.280 1.00 93.56 219 ARG A CA 1
ATOM 1546 C C . ARG A 1 219 ? -21.392 -6.959 -2.510 1.00 93.56 219 ARG A C 1
ATOM 1548 O O . ARG A 1 219 ? -21.243 -6.016 -3.283 1.00 93.56 219 ARG A O 1
ATOM 1555 N N . ILE A 1 220 ? -22.343 -7.883 -2.657 1.00 95.25 220 ILE A N 1
ATOM 1556 C CA . ILE A 1 220 ? -23.442 -7.767 -3.629 1.00 95.25 220 ILE A CA 1
ATOM 1557 C C . ILE A 1 220 ? -24.292 -6.524 -3.310 1.00 95.25 220 ILE A C 1
ATOM 1559 O O . ILE A 1 220 ? -24.721 -5.802 -4.211 1.00 95.25 220 ILE A O 1
ATOM 1563 N N . GLY A 1 221 ? -24.492 -6.229 -2.022 1.00 92.62 221 GLY A N 1
ATOM 1564 C CA . GLY A 1 221 ? -25.165 -5.013 -1.571 1.00 92.62 221 GLY A CA 1
ATOM 1565 C C . GLY A 1 221 ? -26.685 -5.085 -1.783 1.00 92.62 221 GLY A C 1
ATOM 1566 O O . GLY A 1 221 ? -27.278 -6.126 -1.504 1.00 92.62 221 GLY A O 1
ATOM 1567 N N . PRO A 1 222 ? -27.354 -4.017 -2.261 1.00 92.38 222 PRO A N 1
ATOM 1568 C CA . PRO A 1 222 ? -28.820 -3.976 -2.365 1.00 92.38 222 PRO A CA 1
ATOM 1569 C C . PRO A 1 222 ? -29.452 -5.087 -3.216 1.00 92.38 222 PRO A C 1
ATOM 1571 O O . PRO A 1 222 ? -30.613 -5.429 -3.000 1.00 92.38 222 PRO A O 1
ATOM 1574 N N . GLY A 1 223 ? -28.699 -5.681 -4.151 1.00 91.94 223 GLY A N 1
ATOM 1575 C CA . GLY A 1 223 ? -29.149 -6.837 -4.935 1.00 91.94 223 GLY A CA 1
ATOM 1576 C C . GLY A 1 223 ? -29.358 -8.116 -4.111 1.00 91.94 223 GLY A C 1
ATOM 1577 O O . GLY A 1 223 ? -29.971 -9.054 -4.601 1.00 91.94 223 GLY A O 1
ATOM 1578 N N . ALA A 1 224 ? -28.891 -8.155 -2.859 1.00 95.00 224 ALA A N 1
ATOM 1579 C CA . ALA A 1 224 ? -29.005 -9.294 -1.947 1.00 95.00 224 ALA A CA 1
ATOM 1580 C C . ALA A 1 224 ? -30.102 -9.129 -0.874 1.00 95.00 224 ALA A C 1
ATOM 1582 O O . ALA A 1 224 ? -30.090 -9.836 0.135 1.00 95.00 224 ALA A O 1
ATOM 1583 N N . ARG A 1 225 ? -31.059 -8.207 -1.058 1.00 93.38 225 ARG A N 1
ATOM 1584 C CA . ARG A 1 225 ? -32.151 -7.954 -0.093 1.00 93.38 225 ARG A CA 1
ATOM 1585 C C . ARG A 1 225 ? -32.966 -9.199 0.261 1.00 93.38 225 ARG A C 1
ATOM 1587 O O . ARG A 1 225 ? -33.336 -9.369 1.422 1.00 93.38 225 ARG A O 1
ATOM 1594 N N . ASP A 1 226 ? -33.161 -10.105 -0.691 1.00 92.75 226 ASP A N 1
ATOM 1595 C CA . ASP A 1 226 ? -33.895 -11.355 -0.466 1.00 92.75 226 ASP A CA 1
ATOM 1596 C C . ASP A 1 226 ? -33.190 -12.290 0.533 1.00 92.75 226 ASP A C 1
ATOM 1598 O O . ASP A 1 226 ? -33.825 -13.156 1.131 1.00 92.75 226 ASP A O 1
ATOM 1602 N N . ALA A 1 227 ? -31.890 -12.089 0.787 1.00 93.00 227 ALA A N 1
ATOM 1603 C CA . ALA A 1 227 ? -31.121 -12.877 1.747 1.00 93.00 227 ALA A CA 1
ATOM 1604 C C . ALA A 1 227 ? -31.224 -12.376 3.197 1.00 93.00 227 ALA A C 1
ATOM 1606 O O . ALA A 1 227 ? -30.748 -13.055 4.111 1.00 93.00 227 ALA A O 1
ATOM 1607 N N . LEU A 1 228 ? -31.845 -11.214 3.445 1.00 90.31 228 LEU A N 1
ATOM 1608 C CA . LEU A 1 228 ? -31.962 -10.643 4.793 1.00 90.31 228 LEU A CA 1
ATOM 1609 C C . LEU A 1 228 ? -32.636 -11.594 5.803 1.00 90.31 228 LEU A C 1
ATOM 1611 O O . LEU A 1 228 ? -32.107 -11.728 6.911 1.00 90.31 228 LEU A O 1
ATOM 1615 N N . PRO A 1 229 ? -33.747 -12.297 5.482 1.00 89.94 229 PRO A N 1
ATOM 1616 C CA . PRO A 1 229 ? -34.354 -13.248 6.414 1.00 89.94 229 PRO A CA 1
ATOM 1617 C C . PRO A 1 229 ? -33.408 -14.398 6.784 1.00 89.94 229 PRO A C 1
ATOM 1619 O O . PRO A 1 229 ? -33.297 -14.740 7.961 1.00 89.94 229 PRO A O 1
ATOM 1622 N N . ALA A 1 230 ? -32.680 -14.944 5.805 1.00 88.38 230 ALA A N 1
ATOM 1623 C CA . ALA A 1 230 ? -31.743 -16.047 6.013 1.00 88.38 230 ALA A CA 1
ATOM 1624 C C . ALA A 1 230 ? -30.523 -15.616 6.848 1.00 88.38 230 ALA A C 1
ATOM 1626 O O . ALA A 1 230 ? -30.139 -16.309 7.792 1.00 88.38 230 ALA A O 1
ATOM 1627 N N . LEU A 1 231 ? -29.970 -14.425 6.583 1.00 86.88 231 LEU A N 1
ATOM 1628 C CA . LEU A 1 231 ? -28.905 -13.832 7.399 1.00 86.88 231 LEU A CA 1
ATOM 1629 C C . LEU A 1 231 ? -29.348 -13.626 8.854 1.00 86.88 231 LEU A C 1
ATOM 1631 O O . LEU A 1 231 ? -28.597 -13.934 9.777 1.00 86.88 231 LEU A O 1
ATOM 1635 N N . ARG A 1 232 ? -30.577 -13.143 9.078 1.00 84.81 232 ARG A N 1
ATOM 1636 C CA . ARG A 1 232 ? -31.138 -12.945 10.427 1.00 84.81 232 ARG A CA 1
ATOM 1637 C C . ARG A 1 232 ? -31.393 -14.257 11.168 1.00 84.81 232 ARG A C 1
ATOM 1639 O O . ARG A 1 232 ? -31.266 -14.288 12.389 1.00 84.81 232 ARG A O 1
ATOM 1646 N N . ALA A 1 233 ? -31.785 -15.320 10.468 1.00 82.38 233 ALA A N 1
ATOM 1647 C CA . ALA A 1 233 ? -31.960 -16.634 11.082 1.00 82.38 233 ALA A CA 1
ATOM 1648 C C . ALA A 1 233 ? -30.613 -17.159 11.599 1.00 82.38 233 ALA A C 1
ATOM 1650 O O . ALA A 1 233 ? -30.477 -17.472 12.782 1.00 82.38 233 ALA A O 1
ATOM 1651 N N . ARG A 1 234 ? -29.576 -17.109 10.755 1.00 77.06 234 ARG A N 1
ATOM 1652 C CA . ARG A 1 234 ? -28.238 -17.585 11.122 1.00 77.06 234 ARG A CA 1
ATOM 1653 C C . ARG A 1 234 ? -27.565 -16.802 12.238 1.00 77.06 234 ARG A C 1
ATOM 1655 O O . ARG A 1 234 ? -26.790 -17.374 12.997 1.00 77.06 234 ARG A O 1
ATOM 1662 N N . THR A 1 235 ? -27.865 -15.514 12.390 1.00 71.38 235 THR A N 1
ATOM 1663 C CA . THR A 1 235 ? -27.313 -14.717 13.498 1.00 71.38 235 THR A CA 1
ATOM 1664 C C . THR A 1 235 ? -27.956 -15.021 14.851 1.00 71.38 235 THR A C 1
ATOM 1666 O O . THR A 1 235 ? -27.340 -14.730 15.877 1.00 71.38 235 THR A O 1
ATOM 1669 N N . LYS A 1 236 ? -29.156 -15.621 14.882 1.00 68.75 236 LYS A N 1
ATOM 1670 C CA . LYS A 1 236 ? -29.859 -16.013 16.118 1.00 68.75 236 LYS A CA 1
ATOM 1671 C C . LYS A 1 236 ? -29.467 -17.398 16.633 1.00 68.75 236 LYS A C 1
ATOM 1673 O O . LYS A 1 236 ? -29.550 -17.626 17.834 1.00 68.75 236 LYS A O 1
ATOM 1678 N N . GLU A 1 237 ? -29.025 -18.299 15.758 1.00 58.91 237 GLU A N 1
ATOM 1679 C CA . GLU A 1 237 ? -28.752 -19.711 16.084 1.00 58.91 237 GLU A CA 1
ATOM 1680 C C . GLU A 1 237 ? -27.457 -19.956 16.889 1.00 58.91 237 GLU A C 1
ATOM 1682 O O . GLU A 1 237 ? -27.154 -21.090 17.241 1.00 58.91 237 GLU A O 1
ATOM 1687 N N . GLY A 1 238 ? -26.717 -18.910 17.276 1.00 55.03 238 GLY A N 1
ATOM 1688 C CA . GLY A 1 238 ? -25.691 -19.013 18.324 1.00 55.03 238 GLY A CA 1
ATOM 1689 C C . GLY A 1 238 ? -24.381 -19.713 17.937 1.00 55.03 238 GLY A C 1
ATOM 1690 O O . GLY A 1 238 ? -23.613 -20.087 18.819 1.00 55.03 238 GLY A O 1
ATOM 1691 N N . THR A 1 239 ? -24.067 -19.875 16.653 1.00 46.28 239 THR A N 1
ATOM 1692 C CA . THR A 1 239 ? -22.911 -20.677 16.219 1.00 46.28 239 THR A CA 1
ATOM 1693 C C . THR A 1 239 ? -21.767 -19.829 15.653 1.00 46.28 239 THR A C 1
ATOM 1695 O O . THR A 1 239 ? -21.607 -19.726 14.437 1.00 46.28 239 THR A O 1
ATOM 1698 N N . GLY A 1 240 ? -20.934 -19.239 16.519 1.00 58.88 240 GLY A N 1
ATOM 1699 C CA . GLY A 1 240 ? -19.592 -18.792 16.118 1.00 58.88 240 GLY A CA 1
ATOM 1700 C C . GLY A 1 240 ? -18.961 -17.655 16.932 1.00 58.88 240 GLY A C 1
ATOM 1701 O O . GLY A 1 240 ? -19.654 -16.823 17.519 1.00 58.88 240 GLY A O 1
ATOM 1702 N N . ALA A 1 241 ? -17.620 -17.622 16.908 1.00 62.19 241 ALA A N 1
ATOM 1703 C CA . ALA A 1 241 ? -16.757 -16.550 17.417 1.00 62.19 241 ALA A CA 1
ATOM 1704 C C . ALA A 1 241 ? -17.269 -15.148 17.030 1.00 62.19 241 ALA A C 1
ATOM 1706 O O . ALA A 1 241 ? -17.908 -14.980 15.986 1.00 62.19 241 ALA A O 1
ATOM 1707 N N . ALA A 1 242 ? -16.969 -14.129 17.845 1.00 69.81 242 ALA A N 1
ATOM 1708 C CA . ALA A 1 242 ? -17.446 -12.747 17.657 1.00 69.81 242 ALA A CA 1
ATOM 1709 C C . ALA A 1 242 ? -17.246 -12.205 16.224 1.00 69.81 242 ALA A C 1
ATOM 1711 O O . ALA A 1 242 ? -18.088 -11.466 15.715 1.00 69.81 242 ALA A O 1
ATOM 1712 N N . LEU A 1 243 ? -16.196 -12.666 15.539 1.00 70.25 243 LEU A N 1
ATOM 1713 C CA . LEU A 1 243 ? -15.893 -12.370 14.140 1.00 70.25 243 LEU A CA 1
ATOM 1714 C C . LEU A 1 243 ? -17.072 -12.616 13.176 1.00 70.25 243 LEU A C 1
ATOM 1716 O O . LEU A 1 243 ? -17.350 -11.778 12.317 1.00 70.25 243 LEU A O 1
ATOM 1720 N N . TYR A 1 244 ? -17.789 -13.735 13.313 1.00 74.31 244 TYR A N 1
ATOM 1721 C CA . TYR A 1 244 ? -18.857 -14.108 12.376 1.00 74.31 244 TYR A CA 1
ATOM 1722 C C . TYR A 1 244 ? -20.110 -13.255 12.560 1.00 74.31 244 TYR A C 1
ATOM 1724 O O . TYR A 1 244 ? -20.752 -12.857 11.586 1.00 74.31 244 TYR A O 1
ATOM 1732 N N . ARG A 1 245 ? -20.425 -12.906 13.813 1.00 73.38 245 ARG A N 1
ATOM 1733 C CA . ARG A 1 245 ? -21.514 -11.972 14.126 1.00 73.38 245 ARG A CA 1
ATOM 1734 C C . ARG A 1 245 ? -21.229 -10.591 13.538 1.00 73.38 245 ARG A C 1
ATOM 1736 O O . ARG A 1 245 ? -22.126 -9.984 12.958 1.00 73.38 245 ARG A O 1
ATOM 1743 N N . THR A 1 246 ? -19.975 -10.144 13.590 1.00 80.69 246 THR A N 1
ATOM 1744 C CA . THR A 1 246 ? -19.530 -8.891 12.967 1.00 80.69 246 THR A CA 1
ATOM 1745 C C . THR A 1 246 ? -19.666 -8.917 11.449 1.00 80.69 246 THR A C 1
ATOM 1747 O O . THR A 1 246 ? -20.178 -7.959 10.871 1.00 80.69 246 THR A O 1
ATOM 1750 N N . GLN A 1 247 ? -19.281 -10.013 10.788 1.00 82.19 247 GLN A N 1
ATOM 1751 C CA . GLN A 1 247 ? -19.437 -10.160 9.335 1.00 82.19 247 GLN A CA 1
ATOM 1752 C C . GLN A 1 247 ? -20.907 -10.148 8.907 1.00 82.19 247 GLN A C 1
ATOM 1754 O O . GLN A 1 247 ? -21.273 -9.415 7.989 1.00 82.19 247 GLN A O 1
ATOM 1759 N N . ALA A 1 248 ? -21.768 -10.887 9.609 1.00 82.56 248 ALA A N 1
ATOM 1760 C CA . ALA A 1 248 ? -23.198 -10.894 9.329 1.00 82.56 248 ALA A CA 1
ATOM 1761 C C . ALA A 1 248 ? -23.845 -9.522 9.578 1.00 82.56 248 ALA A C 1
ATOM 1763 O O . ALA A 1 248 ? -24.635 -9.055 8.761 1.00 82.56 248 ALA A O 1
ATOM 1764 N N . ALA A 1 249 ? -23.471 -8.828 10.655 1.00 86.38 249 ALA A N 1
ATOM 1765 C CA . ALA A 1 249 ? -23.957 -7.478 10.920 1.00 86.38 249 ALA A CA 1
ATOM 1766 C C . ALA A 1 249 ? -23.512 -6.477 9.842 1.00 86.38 249 ALA A C 1
ATOM 1768 O O . ALA A 1 249 ? -24.311 -5.673 9.362 1.00 86.38 249 ALA A O 1
ATOM 1769 N N . LEU A 1 250 ? -22.255 -6.555 9.399 1.00 87.06 250 LEU A N 1
ATOM 1770 C CA . LEU A 1 250 ? -21.757 -5.750 8.286 1.00 87.06 250 LEU A CA 1
ATOM 1771 C C . LEU A 1 250 ? -22.500 -6.051 6.980 1.00 87.06 250 LEU A C 1
ATOM 1773 O O . LEU A 1 250 ? -22.777 -5.118 6.228 1.00 87.06 250 LEU A O 1
ATOM 1777 N N . ALA A 1 251 ? -22.840 -7.314 6.718 1.00 89.75 251 ALA A N 1
ATOM 1778 C CA . ALA A 1 251 ? -23.641 -7.704 5.563 1.00 89.75 251 ALA A CA 1
ATOM 1779 C C . ALA A 1 251 ? -25.042 -7.080 5.621 1.00 89.75 251 ALA A C 1
ATOM 1781 O O . ALA A 1 251 ? -25.425 -6.368 4.696 1.00 89.75 251 ALA A O 1
ATOM 1782 N N . LEU A 1 252 ? -25.753 -7.240 6.742 1.00 89.62 252 LEU A N 1
ATOM 1783 C CA . LEU A 1 252 ? -27.070 -6.635 6.982 1.00 89.62 252 LEU A CA 1
ATOM 1784 C C . LEU A 1 252 ? -27.049 -5.110 6.768 1.00 89.62 252 LEU A C 1
ATOM 1786 O O . LEU A 1 252 ? -27.920 -4.544 6.102 1.00 89.62 252 LEU A O 1
ATOM 1790 N N . TRP A 1 253 ? -26.004 -4.441 7.262 1.00 89.69 253 TRP A N 1
ATOM 1791 C CA . TRP A 1 253 ? -25.827 -3.005 7.066 1.00 89.69 253 TRP A CA 1
ATOM 1792 C C . TRP A 1 253 ? -25.521 -2.622 5.611 1.00 89.69 253 TRP A C 1
ATOM 1794 O O . TRP A 1 253 ? -26.042 -1.625 5.113 1.00 89.69 253 TRP A O 1
ATOM 1804 N N . ARG A 1 254 ? -24.671 -3.378 4.907 1.00 90.62 254 ARG A N 1
ATOM 1805 C CA . ARG A 1 254 ? -24.306 -3.091 3.507 1.00 90.62 254 ARG A CA 1
ATOM 1806 C C . ARG A 1 254 ? -25.457 -3.348 2.532 1.00 90.62 254 ARG A C 1
ATOM 1808 O O . ARG A 1 254 ? -25.575 -2.603 1.563 1.00 90.62 254 ARG A O 1
ATOM 1815 N N . VAL A 1 255 ? -26.284 -4.363 2.790 1.00 91.06 255 VAL A N 1
ATOM 1816 C CA . VAL A 1 255 ? -27.418 -4.737 1.932 1.00 91.06 255 VAL A CA 1
ATOM 1817 C C . VAL A 1 255 ? -28.542 -3.708 2.021 1.00 91.06 255 VAL A C 1
ATOM 1819 O O . VAL A 1 255 ? -29.000 -3.230 0.987 1.00 91.06 255 VAL A O 1
ATOM 1822 N N . ASP A 1 256 ? -28.972 -3.337 3.233 1.00 90.62 256 ASP A N 1
ATOM 1823 C CA . ASP A 1 256 ? -30.144 -2.459 3.388 1.00 90.62 256 ASP A CA 1
ATOM 1824 C C . ASP A 1 256 ? -30.090 -1.505 4.588 1.00 90.62 256 ASP A C 1
ATOM 1826 O O . ASP A 1 256 ? -31.110 -0.966 5.002 1.00 90.62 256 ASP A O 1
ATOM 1830 N N . ARG A 1 257 ? -28.905 -1.275 5.172 1.00 86.94 257 ARG A N 1
ATOM 1831 C CA . ARG A 1 257 ? -28.758 -0.463 6.399 1.00 86.94 257 ARG A CA 1
ATOM 1832 C C . ARG A 1 257 ? -29.646 -0.973 7.539 1.00 86.94 257 ARG A C 1
ATOM 1834 O O . ARG A 1 257 ? -30.156 -0.190 8.335 1.00 86.94 257 ARG A O 1
ATOM 1841 N N . ASP A 1 258 ? -29.818 -2.291 7.607 1.00 84.31 258 ASP A N 1
ATOM 1842 C CA . ASP A 1 258 ? -30.721 -2.938 8.554 1.00 84.31 258 ASP A CA 1
ATOM 1843 C C . ASP A 1 258 ? -30.341 -2.579 10.009 1.00 84.31 258 ASP A C 1
ATOM 1845 O O . ASP A 1 258 ? -29.204 -2.844 10.423 1.00 84.31 258 ASP A O 1
ATOM 1849 N N . PRO A 1 259 ? -31.267 -2.019 10.813 1.00 82.19 259 PRO A N 1
ATOM 1850 C CA . PRO A 1 259 ? -31.025 -1.692 12.219 1.00 82.19 259 PRO A CA 1
ATOM 1851 C C . PRO A 1 259 ? -30.576 -2.885 13.073 1.00 82.19 259 PRO A C 1
ATOM 1853 O O . PRO A 1 259 ? -29.876 -2.700 14.070 1.00 82.19 259 PRO A O 1
ATOM 1856 N N . ALA A 1 260 ? -30.918 -4.119 12.678 1.00 84.31 260 ALA A N 1
ATOM 1857 C CA . ALA A 1 260 ? -30.459 -5.328 13.359 1.00 84.31 260 ALA A CA 1
ATOM 1858 C C . ALA A 1 260 ? -28.922 -5.442 13.389 1.00 84.31 260 ALA A C 1
ATOM 1860 O O . ALA A 1 260 ? -28.371 -6.044 14.313 1.00 84.31 260 ALA A O 1
ATOM 1861 N N . ALA A 1 261 ? -28.221 -4.829 12.428 1.00 86.25 261 ALA A N 1
ATOM 1862 C CA . ALA A 1 261 ? -26.763 -4.782 12.402 1.00 86.25 261 ALA A CA 1
ATOM 1863 C C . ALA A 1 261 ? -26.179 -4.111 13.654 1.00 86.25 261 ALA A C 1
ATOM 1865 O O . ALA A 1 261 ? -25.209 -4.607 14.222 1.00 86.25 261 ALA A O 1
ATOM 1866 N N . VAL A 1 262 ? -26.792 -3.016 14.115 1.00 85.50 262 VAL A N 1
ATOM 1867 C CA . VAL A 1 262 ? -26.333 -2.263 15.292 1.00 85.50 262 VAL A CA 1
ATOM 1868 C C . VAL A 1 262 ? -26.438 -3.132 16.540 1.00 85.50 262 VAL A C 1
ATOM 1870 O O . VAL A 1 262 ? -25.453 -3.311 17.252 1.00 85.50 262 VAL A O 1
ATOM 1873 N N . ALA A 1 263 ? -27.595 -3.763 16.757 1.00 84.50 263 ALA A N 1
ATOM 1874 C CA . ALA A 1 263 ? -27.812 -4.652 17.898 1.00 84.50 263 ALA A CA 1
ATOM 1875 C C . ALA A 1 263 ? -26.822 -5.835 17.921 1.00 84.50 263 ALA A C 1
ATOM 1877 O O . ALA A 1 263 ? -26.287 -6.184 18.975 1.00 84.50 263 ALA A O 1
ATOM 1878 N N . LEU A 1 264 ? -26.530 -6.427 16.757 1.00 83.06 264 LEU A N 1
ATOM 1879 C CA . LEU A 1 264 ? -25.565 -7.523 16.635 1.00 83.06 264 LEU A CA 1
ATOM 1880 C C . LEU A 1 264 ? -24.123 -7.076 16.901 1.00 83.06 264 LEU A C 1
ATOM 1882 O O . LEU A 1 264 ? -23.369 -7.801 17.556 1.00 83.06 264 LEU A O 1
ATOM 1886 N N . LEU A 1 265 ? -23.736 -5.891 16.423 1.00 85.50 265 LEU A N 1
ATOM 1887 C CA . LEU A 1 265 ? -22.410 -5.326 16.674 1.00 85.50 265 LEU A CA 1
ATOM 1888 C C . LEU A 1 265 ? -22.225 -4.968 18.146 1.00 85.50 265 LEU A C 1
ATOM 1890 O O . LEU A 1 265 ? -21.189 -5.316 18.703 1.00 85.50 265 LEU A O 1
ATOM 1894 N N . HIS A 1 266 ? -23.235 -4.391 18.802 1.00 85.06 266 HIS A N 1
ATOM 1895 C CA . HIS A 1 266 ? -23.237 -4.176 20.255 1.00 85.06 266 HIS A CA 1
ATOM 1896 C C . HIS A 1 266 ? -23.045 -5.486 21.024 1.00 85.06 266 HIS A C 1
ATOM 1898 O O . HIS A 1 266 ? -22.165 -5.593 21.879 1.00 85.06 266 HIS A O 1
ATOM 1904 N N . GLY A 1 267 ? -23.814 -6.521 20.673 1.00 83.38 267 GLY A N 1
ATOM 1905 C CA . GLY A 1 267 ? -23.689 -7.841 21.292 1.00 83.38 267 GLY A CA 1
ATOM 1906 C C . GLY A 1 267 ? -22.339 -8.522 21.036 1.00 83.38 267 GLY A C 1
ATOM 1907 O O . GLY A 1 267 ? -21.913 -9.357 21.833 1.00 83.38 267 GLY A O 1
ATOM 1908 N N . SER A 1 268 ? -21.654 -8.193 19.938 1.00 83.62 268 SER A N 1
ATOM 1909 C CA . SER A 1 268 ? -20.331 -8.744 19.606 1.00 83.62 268 SER A CA 1
ATOM 1910 C C . SER A 1 268 ? -19.225 -7.977 20.320 1.00 83.62 268 SER A C 1
ATOM 1912 O O . SER A 1 268 ? -18.413 -8.590 21.012 1.00 83.62 268 SER A O 1
ATOM 1914 N N . ALA A 1 269 ? -19.267 -6.645 20.252 1.00 84.00 269 ALA A N 1
ATOM 1915 C CA . ALA A 1 269 ? -18.358 -5.725 20.927 1.00 84.00 269 ALA A CA 1
ATOM 1916 C C . ALA A 1 269 ? -18.358 -5.885 22.456 1.00 84.00 269 ALA A C 1
ATOM 1918 O O . ALA A 1 269 ? -17.355 -5.598 23.096 1.00 84.00 269 ALA A O 1
ATOM 1919 N N . GLY A 1 270 ? -19.451 -6.369 23.053 1.00 81.25 270 GLY A N 1
ATOM 1920 C CA . GLY A 1 270 ? -19.529 -6.653 24.489 1.00 81.25 270 GLY A CA 1
ATOM 1921 C C . GLY A 1 270 ? -18.827 -7.938 24.959 1.00 81.25 270 GLY A C 1
ATOM 1922 O O . GLY A 1 270 ? -18.835 -8.211 26.157 1.00 81.25 270 GLY A O 1
ATOM 1923 N N . THR A 1 271 ? -18.258 -8.748 24.060 1.00 83.06 271 THR A N 1
ATOM 1924 C CA . THR A 1 271 ? -17.592 -10.024 24.404 1.00 83.06 271 THR A CA 1
ATOM 1925 C C . THR A 1 271 ? -16.071 -9.906 24.412 1.00 83.06 271 THR A C 1
ATOM 1927 O O . THR A 1 271 ? -15.536 -9.058 23.715 1.00 83.06 271 THR A O 1
ATOM 1930 N N . LYS A 1 272 ? -15.353 -10.789 25.128 1.00 74.69 272 LYS A N 1
ATOM 1931 C CA . LYS A 1 272 ? -13.873 -10.769 25.197 1.00 74.69 272 LYS A CA 1
ATOM 1932 C C . LYS A 1 272 ? -13.163 -10.897 23.838 1.00 74.69 272 LYS A C 1
ATOM 1934 O O . LYS A 1 272 ? -12.038 -10.452 23.706 1.00 74.69 272 LYS A O 1
ATOM 1939 N N . GLU A 1 273 ? -13.810 -11.473 22.829 1.00 75.94 273 GLU A N 1
ATOM 1940 C CA . GLU A 1 273 ? -13.268 -11.620 21.464 1.00 75.94 273 GLU A CA 1
ATOM 1941 C C . GLU A 1 273 ? -13.782 -10.517 20.510 1.00 75.94 273 GLU A C 1
ATOM 1943 O O . GLU A 1 273 ? -13.537 -10.530 19.303 1.00 75.94 273 GLU A O 1
ATOM 1948 N N . GLY A 1 274 ? -14.559 -9.572 21.045 1.00 80.06 274 GLY A N 1
ATOM 1949 C CA . GLY A 1 274 ? -15.384 -8.616 20.313 1.00 80.06 274 GLY A CA 1
ATOM 1950 C C . GLY A 1 274 ? -14.666 -7.416 19.712 1.00 80.06 274 GLY A C 1
ATOM 1951 O O . GLY A 1 274 ? -15.318 -6.627 19.029 1.00 80.06 274 GLY A O 1
ATOM 1952 N N . VAL A 1 275 ? -13.360 -7.281 19.940 1.00 81.88 275 VAL A N 1
ATOM 1953 C CA . VAL A 1 275 ? -12.517 -6.126 19.578 1.00 81.88 275 VAL A CA 1
ATOM 1954 C C . VAL A 1 275 ? -12.663 -5.736 18.105 1.00 81.88 275 VAL A C 1
ATOM 1956 O O . VAL A 1 275 ? -12.839 -4.569 17.762 1.00 81.88 275 VAL A O 1
ATOM 1959 N N . SER A 1 276 ? -12.712 -6.733 17.217 1.00 80.81 276 SER A N 1
ATOM 1960 C CA . SER A 1 276 ? -12.892 -6.538 15.769 1.00 80.81 276 SER A CA 1
ATOM 1961 C C . SER A 1 276 ? -14.217 -5.861 15.378 1.00 80.81 276 SER A C 1
ATOM 1963 O O . SER A 1 276 ? -14.358 -5.367 14.260 1.00 80.81 276 SER A O 1
ATOM 1965 N N . SER A 1 277 ? -15.189 -5.809 16.292 1.00 85.25 277 SER A N 1
ATOM 1966 C CA . SER A 1 277 ? -16.514 -5.209 16.088 1.00 85.25 277 SER A CA 1
ATOM 1967 C C . SER A 1 277 ? -16.549 -3.715 16.418 1.00 85.25 277 SER A C 1
ATOM 1969 O O . SER A 1 277 ? -17.503 -3.048 16.027 1.00 85.25 277 SER A O 1
ATOM 1971 N N . LEU A 1 278 ? -15.531 -3.180 17.106 1.00 87.69 278 LEU A N 1
ATOM 1972 C CA . LEU A 1 278 ? -15.506 -1.803 17.617 1.00 87.69 278 LEU A CA 1
ATOM 1973 C C . LEU A 1 278 ? -15.521 -0.756 16.501 1.00 87.69 278 LEU A C 1
ATOM 1975 O O . LEU A 1 278 ? -16.418 0.084 16.455 1.00 87.69 278 LEU A O 1
ATOM 1979 N N . ALA A 1 279 ? -14.583 -0.841 15.557 1.00 86.69 279 ALA A N 1
ATOM 1980 C CA . ALA A 1 279 ? -14.529 0.082 14.425 1.00 86.69 279 ALA A CA 1
ATOM 1981 C C . ALA A 1 279 ? -15.766 -0.028 13.501 1.00 86.69 279 ALA A C 1
ATOM 1983 O O . ALA A 1 279 ? -16.337 1.007 13.137 1.00 86.69 279 ALA A O 1
ATOM 1984 N N . PRO A 1 280 ? -16.251 -1.240 13.141 1.00 86.00 280 PRO A N 1
ATOM 1985 C CA . PRO A 1 280 ? -17.540 -1.409 12.475 1.00 86.00 280 PRO A CA 1
ATOM 1986 C C . PRO A 1 280 ? -18.709 -0.752 13.205 1.00 86.00 280 PRO A C 1
ATOM 1988 O O . PRO A 1 280 ? -19.491 -0.057 12.555 1.00 86.00 280 PRO A O 1
ATOM 1991 N N . LEU A 1 281 ? -18.811 -0.955 14.522 1.00 89.50 281 LEU A N 1
ATOM 1992 C CA . LEU A 1 281 ? -19.872 -0.395 15.351 1.00 89.50 281 LEU A CA 1
ATOM 1993 C C . LEU A 1 281 ? -19.821 1.130 15.322 1.00 89.50 281 LEU A C 1
ATOM 1995 O O . LEU A 1 281 ? -20.794 1.739 14.901 1.00 89.50 281 LEU A O 1
ATOM 1999 N N . TRP A 1 282 ? -18.669 1.735 15.623 1.00 90.25 282 TRP A N 1
ATOM 2000 C CA . TRP A 1 282 ? -18.491 3.193 15.636 1.00 90.25 282 TRP A CA 1
ATOM 2001 C C . TRP A 1 282 ? -18.813 3.875 14.302 1.00 90.25 282 TRP A C 1
ATOM 2003 O O . TRP A 1 282 ? -19.291 5.011 14.245 1.00 90.25 282 TRP A O 1
ATOM 2013 N N . ARG A 1 283 ? -18.541 3.191 13.187 1.00 87.88 283 ARG A N 1
ATOM 2014 C CA . ARG A 1 283 ? -18.851 3.709 11.849 1.00 87.88 283 ARG A CA 1
ATOM 2015 C C . ARG A 1 283 ? -20.356 3.754 11.574 1.00 87.88 283 ARG A C 1
ATOM 2017 O O . ARG A 1 283 ? -20.795 4.569 10.764 1.00 87.88 283 ARG A O 1
ATOM 2024 N N . ILE A 1 284 ? -21.109 2.840 12.174 1.00 85.69 284 ILE A N 1
ATOM 2025 C CA . ILE A 1 284 ? -22.538 2.636 11.927 1.00 85.69 284 ILE A CA 1
ATOM 2026 C C . ILE A 1 284 ? -23.378 3.380 12.968 1.00 85.69 284 ILE A C 1
ATOM 2028 O O . ILE A 1 284 ? -24.395 3.972 12.620 1.00 85.69 284 ILE A O 1
ATOM 2032 N N . ASP A 1 285 ? -22.929 3.373 14.217 1.00 88.69 285 ASP A N 1
ATOM 2033 C CA . ASP A 1 285 ? -23.616 3.917 15.374 1.00 88.69 285 ASP A CA 1
ATOM 2034 C C . ASP A 1 285 ? -22.630 4.697 16.258 1.00 88.69 285 ASP A C 1
ATOM 2036 O O . ASP A 1 285 ? -21.585 4.190 16.656 1.00 88.69 285 ASP A O 1
ATOM 2040 N N . ARG A 1 286 ? -22.968 5.952 16.561 1.00 88.62 286 ARG A N 1
ATOM 2041 C CA . ARG A 1 286 ? -22.198 6.837 17.455 1.00 88.62 286 ARG A CA 1
ATOM 2042 C C . ARG A 1 286 ? -23.008 7.242 18.682 1.00 88.62 286 ARG A C 1
ATOM 2044 O O . ARG A 1 286 ? -22.819 8.329 19.228 1.00 88.62 286 ARG A O 1
ATOM 2051 N N . SER A 1 287 ? -23.968 6.409 19.073 1.00 89.31 287 SER A N 1
ATOM 2052 C CA . SER A 1 287 ? -24.796 6.664 20.242 1.00 89.31 287 SER A CA 1
ATOM 2053 C C . SER A 1 287 ? -23.987 6.643 21.544 1.00 89.31 287 SER A C 1
ATOM 2055 O O . SER A 1 287 ? -22.847 6.168 21.606 1.00 89.31 287 SER A O 1
ATOM 2057 N N . LYS A 1 288 ? -24.613 7.128 22.623 1.00 87.62 288 LYS A N 1
ATOM 2058 C CA . LYS A 1 288 ? -24.042 7.069 23.976 1.00 87.62 288 LYS A CA 1
ATOM 2059 C C . LYS A 1 288 ? -23.772 5.629 24.411 1.00 87.62 288 LYS A C 1
ATOM 2061 O O . LYS A 1 288 ? -22.789 5.371 25.098 1.00 87.62 288 LYS A O 1
ATOM 2066 N N . GLU A 1 289 ? -24.613 4.693 23.984 1.00 88.44 289 GLU A N 1
ATOM 2067 C CA . GLU A 1 289 ? -24.442 3.266 24.236 1.00 88.44 289 GLU A CA 1
ATOM 2068 C C . GLU A 1 289 ? -23.164 2.741 23.570 1.00 88.44 289 GLU A C 1
ATOM 2070 O O . GLU A 1 289 ? -22.407 2.013 24.209 1.00 88.44 289 GLU A O 1
ATOM 2075 N N . THR A 1 290 ? -22.868 3.152 22.329 1.00 89.25 290 THR A N 1
ATOM 2076 C CA . THR A 1 290 ? -21.631 2.744 21.638 1.00 89.25 290 THR A CA 1
ATOM 2077 C C . THR A 1 290 ? -20.392 3.310 22.323 1.00 89.25 290 THR A C 1
ATOM 2079 O O . THR A 1 290 ? -19.422 2.579 22.535 1.00 89.25 290 THR A O 1
ATOM 2082 N N . VAL A 1 291 ? -20.436 4.582 22.733 1.00 89.69 291 VAL A N 1
ATOM 2083 C CA . VAL A 1 291 ? -19.351 5.188 23.521 1.00 89.69 291 VAL A CA 1
ATOM 2084 C C . VAL A 1 291 ? -19.117 4.388 24.804 1.00 89.69 291 VAL A C 1
ATOM 2086 O O . VAL A 1 291 ? -17.986 3.999 25.078 1.00 89.69 291 VAL A O 1
ATOM 2089 N N . ALA A 1 292 ? -20.180 4.038 25.534 1.00 89.75 292 ALA A N 1
ATOM 2090 C CA . ALA A 1 292 ? -20.073 3.258 26.765 1.00 89.75 292 ALA A CA 1
ATOM 2091 C C . ALA A 1 292 ? -19.481 1.852 26.548 1.00 89.75 292 ALA A C 1
ATOM 2093 O O . ALA A 1 292 ? -18.794 1.332 27.429 1.00 89.75 292 ALA A O 1
ATOM 2094 N N . VAL A 1 293 ? -19.729 1.215 25.396 1.00 90.00 293 VAL A N 1
ATOM 2095 C CA . VAL A 1 293 ? -19.099 -0.067 25.037 1.00 90.00 293 VAL A CA 1
ATOM 2096 C C . VAL A 1 293 ? -17.604 0.116 24.775 1.00 90.00 293 VAL A C 1
ATOM 2098 O O . VAL A 1 293 ? -16.801 -0.623 25.342 1.00 90.00 293 VAL A O 1
ATOM 2101 N N . LEU A 1 294 ? -17.213 1.110 23.976 1.00 89.31 294 LEU A N 1
ATOM 2102 C CA . LEU A 1 294 ? -15.806 1.401 23.675 1.00 89.31 294 LEU A CA 1
ATOM 2103 C C . LEU A 1 294 ? -15.018 1.815 24.932 1.00 89.31 294 LEU A C 1
ATOM 2105 O O . LEU A 1 294 ? -13.888 1.378 25.131 1.00 89.31 294 LEU A O 1
ATOM 2109 N N . GLU A 1 295 ? -15.631 2.576 25.841 1.00 91.00 295 GLU A N 1
ATOM 2110 C CA . GLU A 1 295 ? -15.019 2.967 27.118 1.00 91.00 295 GLU A CA 1
ATOM 2111 C C . GLU A 1 295 ? -14.728 1.780 28.046 1.00 91.00 295 GLU A C 1
ATOM 2113 O O . GLU A 1 295 ? -13.818 1.850 28.876 1.00 91.00 295 GLU A O 1
ATOM 2118 N N . ARG A 1 296 ? -15.462 0.665 27.921 1.00 91.38 296 ARG A N 1
ATOM 2119 C CA . ARG A 1 296 ? -15.120 -0.569 28.649 1.00 91.38 296 ARG A CA 1
ATOM 2120 C C . ARG A 1 296 ? -13.808 -1.159 28.141 1.00 91.38 296 ARG A C 1
ATOM 2122 O O . ARG A 1 296 ? -13.015 -1.624 28.954 1.00 91.38 296 ARG A O 1
ATOM 2129 N N . TRP A 1 297 ? -13.553 -1.084 26.836 1.00 91.44 297 TRP A N 1
ATOM 2130 C CA . TRP A 1 297 ? -12.315 -1.572 26.224 1.00 91.44 297 TRP A CA 1
ATOM 2131 C C . TRP A 1 297 ? -11.094 -0.722 26.565 1.00 91.44 297 TRP A C 1
ATOM 2133 O O . TRP A 1 297 ? -10.000 -1.260 26.686 1.00 91.44 297 TRP A O 1
ATOM 2143 N N . LEU A 1 298 ? -11.274 0.563 26.880 1.00 91.25 298 LEU A N 1
ATOM 2144 C CA . LEU A 1 298 ? -10.197 1.398 27.434 1.00 91.25 298 LEU A CA 1
ATOM 2145 C C . LEU A 1 298 ? -9.659 0.890 28.788 1.00 91.25 298 LEU A C 1
ATOM 2147 O O . LEU A 1 298 ? -8.579 1.296 29.232 1.00 91.25 298 LEU A O 1
ATOM 2151 N N . LYS A 1 299 ? -10.408 0.005 29.457 1.00 90.06 299 LYS A N 1
ATOM 2152 C CA . LYS A 1 299 ? -10.048 -0.634 30.731 1.00 90.06 299 LYS A CA 1
ATOM 2153 C C . LYS A 1 299 ? -9.551 -2.073 30.558 1.00 90.06 299 LYS A C 1
ATOM 2155 O O . LYS A 1 299 ? -9.339 -2.739 31.567 1.00 90.06 299 LYS A O 1
ATOM 2160 N N . ALA A 1 300 ? -9.379 -2.551 29.323 1.00 88.00 300 ALA A N 1
ATOM 2161 C CA . ALA A 1 300 ? -8.860 -3.887 29.062 1.00 88.00 300 ALA A CA 1
ATOM 2162 C C . ALA A 1 300 ? -7.416 -4.055 29.578 1.00 88.00 300 ALA A C 1
ATOM 2164 O O . ALA A 1 300 ? -6.681 -3.077 29.786 1.00 88.00 300 ALA A O 1
ATOM 2165 N N . GLU A 1 301 ? -7.047 -5.316 29.819 1.00 85.75 301 GLU A N 1
ATOM 2166 C CA . GLU A 1 301 ? -5.693 -5.716 30.220 1.00 85.75 301 GLU A CA 1
ATOM 2167 C C . GLU A 1 301 ? -4.726 -5.671 29.031 1.00 85.75 301 GLU A C 1
ATOM 2169 O O . GLU A 1 301 ? -3.588 -5.232 29.192 1.00 85.75 301 GLU A O 1
ATOM 2174 N N . ASP A 1 302 ? -5.186 -6.067 27.840 1.00 86.25 302 ASP A N 1
ATOM 2175 C CA . ASP A 1 302 ? -4.376 -6.055 26.625 1.00 86.25 302 ASP A CA 1
ATOM 2176 C C . ASP A 1 302 ? -4.203 -4.626 26.091 1.00 86.25 302 ASP A C 1
ATOM 2178 O O . ASP A 1 302 ? -5.166 -3.909 25.803 1.00 86.25 302 ASP A O 1
ATOM 2182 N N . SER A 1 303 ? -2.945 -4.208 25.946 1.00 86.56 303 SER A N 1
ATOM 2183 C CA . SER A 1 303 ? -2.592 -2.888 25.421 1.00 86.56 303 SER A CA 1
ATOM 2184 C C . SER A 1 303 ? -3.074 -2.647 23.987 1.00 86.56 303 SER A C 1
ATOM 2186 O O . SER A 1 303 ? -3.392 -1.508 23.649 1.00 86.56 303 SER A O 1
ATOM 2188 N N . SER A 1 304 ? -3.169 -3.693 23.162 1.00 88.06 304 SER A N 1
ATOM 2189 C CA . SER A 1 304 ? -3.623 -3.582 21.773 1.00 88.06 304 SER A CA 1
ATOM 2190 C C . SER A 1 304 ? -5.116 -3.258 21.682 1.00 88.06 304 SER A C 1
ATOM 2192 O O . SER A 1 304 ? -5.509 -2.369 20.925 1.00 88.06 304 SER A O 1
ATOM 2194 N N . ASP A 1 305 ? -5.933 -3.879 22.533 1.00 90.62 305 ASP A N 1
ATOM 2195 C CA . ASP A 1 305 ? -7.372 -3.626 22.614 1.00 90.62 305 ASP A CA 1
ATOM 2196 C C . ASP A 1 305 ? -7.676 -2.205 23.098 1.00 90.62 305 ASP A C 1
ATOM 2198 O O . ASP A 1 305 ? -8.552 -1.523 22.558 1.00 90.62 305 ASP A O 1
ATOM 2202 N N . VAL A 1 306 ? -6.923 -1.738 24.103 1.00 90.06 306 VAL A N 1
ATOM 2203 C CA . VAL A 1 306 ? -7.040 -0.372 24.632 1.00 90.06 306 VAL A CA 1
ATOM 2204 C C . VAL A 1 306 ? -6.695 0.652 23.549 1.00 90.06 306 VAL A C 1
ATOM 2206 O O . VAL A 1 306 ? -7.424 1.632 23.400 1.00 90.06 306 VAL A O 1
ATOM 2209 N N . VAL A 1 307 ? -5.620 0.432 22.780 1.00 88.38 307 VAL A N 1
ATOM 2210 C CA . VAL A 1 307 ? -5.224 1.337 21.689 1.00 88.38 307 VAL A CA 1
ATOM 2211 C C . VAL A 1 307 ? -6.248 1.329 20.564 1.00 88.38 307 VAL A C 1
ATOM 2213 O O . VAL A 1 307 ? -6.667 2.402 20.144 1.00 88.38 307 VAL A O 1
ATOM 2216 N N . LEU A 1 308 ? -6.751 0.165 20.144 1.00 87.69 308 LEU A N 1
ATOM 2217 C CA . LEU A 1 308 ? -7.780 0.119 19.105 1.00 87.69 308 LEU A CA 1
ATOM 2218 C C . LEU A 1 308 ? -9.063 0.840 19.543 1.00 87.69 308 LEU A C 1
ATOM 2220 O O . LEU A 1 308 ? -9.675 1.563 18.754 1.00 87.69 308 LEU A O 1
ATOM 2224 N N . ALA A 1 309 ? -9.480 0.670 20.800 1.00 89.56 309 ALA A N 1
ATOM 2225 C CA . ALA A 1 309 ? -10.627 1.385 21.349 1.00 89.56 309 ALA A CA 1
ATOM 2226 C C . ALA A 1 309 ? -10.381 2.901 21.407 1.00 89.56 309 ALA A C 1
ATOM 2228 O O . ALA A 1 309 ? -11.277 3.674 21.064 1.00 89.56 309 ALA A O 1
ATOM 2229 N N . ALA A 1 310 ? -9.171 3.321 21.786 1.00 89.69 310 ALA A N 1
ATOM 2230 C CA . ALA A 1 310 ? -8.753 4.718 21.818 1.00 89.69 310 ALA A CA 1
ATOM 2231 C C . ALA A 1 310 ? -8.731 5.359 20.423 1.00 89.69 310 ALA A C 1
ATOM 2233 O O . ALA A 1 310 ? -9.302 6.430 20.244 1.00 89.69 310 ALA A O 1
ATOM 2234 N N . GLU A 1 311 ? -8.149 4.693 19.425 1.00 87.94 311 GLU A N 1
ATOM 2235 C CA . GLU A 1 311 ? -8.144 5.143 18.027 1.00 87.94 311 GLU A CA 1
ATOM 2236 C C . GLU A 1 311 ? -9.561 5.200 17.448 1.00 87.94 311 GLU A C 1
ATOM 2238 O O . GLU A 1 311 ? -9.909 6.129 16.719 1.00 87.94 311 GLU A O 1
ATOM 2243 N N . THR A 1 312 ? -10.408 4.229 17.805 1.00 86.94 312 THR A N 1
ATOM 2244 C CA . THR A 1 312 ? -11.805 4.190 17.357 1.00 86.94 312 THR A CA 1
ATOM 2245 C C . THR A 1 312 ? -12.616 5.344 17.953 1.00 86.94 312 THR A C 1
ATOM 2247 O O . THR A 1 312 ? -13.356 6.006 17.224 1.00 86.94 312 THR A O 1
ATOM 2250 N N . LEU A 1 313 ? -12.485 5.605 19.259 1.00 87.06 313 LEU A N 1
ATOM 2251 C CA . LEU A 1 313 ? -13.171 6.710 19.941 1.00 87.06 313 LEU A CA 1
ATOM 2252 C C . LEU A 1 313 ? -12.609 8.081 19.550 1.00 87.06 313 LEU A C 1
ATOM 2254 O O . LEU A 1 313 ? -13.363 9.053 19.468 1.00 87.06 313 LEU A O 1
ATOM 2258 N N . GLY A 1 314 ? -11.298 8.179 19.328 1.00 86.81 314 GLY A N 1
ATOM 2259 C CA . GLY A 1 314 ? -10.599 9.443 19.131 1.00 86.81 314 GLY A CA 1
ATOM 2260 C C . GLY A 1 314 ? -10.890 10.424 20.270 1.00 86.81 314 GLY A C 1
ATOM 2261 O O . GLY A 1 314 ? -10.819 10.080 21.446 1.00 86.81 314 GLY A O 1
ATOM 2262 N N . THR A 1 315 ? -11.278 11.652 19.926 1.00 81.12 315 THR A N 1
ATOM 2263 C CA . THR A 1 315 ? -11.623 12.702 20.901 1.00 81.12 315 THR A CA 1
ATOM 2264 C C . THR A 1 315 ? -13.082 12.649 21.374 1.00 81.12 315 THR A C 1
ATOM 2266 O O . THR A 1 315 ? -13.570 13.622 21.942 1.00 81.12 315 THR A O 1
ATOM 2269 N N . ALA A 1 316 ? -13.826 11.572 21.094 1.00 83.75 316 ALA A N 1
ATOM 2270 C CA . ALA A 1 316 ? -15.244 11.476 21.457 1.00 83.75 316 ALA A CA 1
ATOM 2271 C C . ALA A 1 316 ? -15.490 11.146 22.940 1.00 83.75 316 ALA A C 1
ATOM 2273 O O . ALA A 1 316 ? -16.631 11.233 23.392 1.00 83.75 316 ALA A O 1
ATOM 2274 N N . SER A 1 317 ? -14.451 10.757 23.686 1.00 85.81 317 SER A N 1
ATOM 2275 C CA . SER A 1 317 ? -14.526 10.500 25.125 1.00 85.81 317 SER A CA 1
ATOM 2276 C C . SER A 1 317 ? -13.280 11.014 25.841 1.00 85.81 317 SER A C 1
ATOM 2278 O O . SER A 1 317 ? -12.149 10.715 25.451 1.00 85.81 317 SER A O 1
ATOM 2280 N N . ASP A 1 318 ? -13.498 11.712 26.955 1.00 86.81 318 ASP A N 1
ATOM 2281 C CA . ASP A 1 318 ? -12.432 12.185 27.842 1.00 86.81 318 ASP A CA 1
ATOM 2282 C C . ASP A 1 318 ? -11.699 11.029 28.547 1.00 86.81 318 ASP A C 1
ATOM 2284 O O . ASP A 1 318 ? -10.616 11.220 29.095 1.00 86.81 318 ASP A O 1
ATOM 2288 N N . ALA A 1 319 ? -12.251 9.808 28.518 1.00 89.94 319 ALA A N 1
ATOM 2289 C CA . ALA A 1 319 ? -11.626 8.620 29.099 1.00 89.94 319 ALA A CA 1
ATOM 2290 C C . ALA A 1 319 ? -10.450 8.081 28.265 1.00 89.94 319 ALA A C 1
ATOM 2292 O O . ALA A 1 319 ? -9.643 7.300 28.781 1.00 89.94 319 ALA A O 1
ATOM 2293 N N . VAL A 1 320 ? -10.326 8.497 26.998 1.00 90.69 320 VAL A N 1
ATOM 2294 C CA . VAL A 1 320 ? -9.286 8.013 26.077 1.00 90.69 320 VAL A CA 1
ATOM 2295 C C . VAL A 1 320 ? -7.894 8.450 26.529 1.00 90.69 320 VAL A C 1
ATOM 2297 O O . VAL A 1 320 ? -6.995 7.616 26.645 1.00 90.69 320 VAL A O 1
ATOM 2300 N N . LEU A 1 321 ? -7.713 9.736 26.846 1.00 90.38 321 LEU A N 1
ATOM 2301 C CA . LEU A 1 321 ? -6.412 10.265 27.258 1.00 90.38 321 LEU A CA 1
ATOM 2302 C C . LEU A 1 321 ? -5.881 9.583 28.539 1.00 90.38 321 LEU A C 1
ATOM 2304 O O . LEU A 1 321 ? -4.756 9.080 28.505 1.00 90.38 321 LEU A O 1
ATOM 2308 N N . PRO A 1 322 ? -6.653 9.463 29.641 1.00 92.62 322 PRO A N 1
ATOM 2309 C CA . PRO A 1 322 ? -6.227 8.712 30.822 1.00 92.62 322 PRO A CA 1
ATOM 2310 C C . PRO A 1 322 ? -5.834 7.258 30.524 1.00 92.62 322 PRO A C 1
ATOM 2312 O O . PRO A 1 322 ? -4.884 6.745 31.121 1.00 92.62 322 PRO A O 1
ATOM 2315 N N . ALA A 1 323 ? -6.532 6.586 29.602 1.00 92.19 323 ALA A N 1
ATOM 2316 C CA . ALA A 1 323 ? -6.231 5.206 29.231 1.00 92.19 323 ALA A CA 1
ATOM 2317 C C . ALA A 1 323 ? -4.900 5.083 28.473 1.00 92.19 323 ALA A C 1
ATOM 2319 O O . ALA A 1 323 ? -4.075 4.235 28.819 1.00 92.19 323 ALA A O 1
ATOM 2320 N N . LEU A 1 324 ? -4.646 5.965 27.504 1.00 91.75 324 LEU A N 1
ATOM 2321 C CA . LEU A 1 324 ? -3.381 5.995 26.768 1.00 91.75 324 LEU A CA 1
ATOM 2322 C C . LEU A 1 324 ? -2.200 6.418 27.658 1.00 91.75 324 LEU A C 1
ATOM 2324 O O . LEU A 1 324 ? -1.128 5.818 27.586 1.00 91.75 324 LEU A O 1
ATOM 2328 N N . LEU A 1 325 ? -2.398 7.377 28.571 1.00 90.06 325 LEU A N 1
ATOM 2329 C CA . LEU A 1 325 ? -1.385 7.759 29.565 1.00 90.06 325 LEU A CA 1
ATOM 2330 C C . LEU A 1 325 ? -1.026 6.605 30.511 1.00 90.06 325 LEU A C 1
ATOM 2332 O O . LEU A 1 325 ? 0.121 6.497 30.948 1.00 90.06 325 LEU A O 1
ATOM 2336 N N . ARG A 1 326 ? -1.986 5.729 30.834 1.00 91.50 326 ARG A N 1
ATOM 2337 C CA . ARG A 1 326 ? -1.733 4.503 31.603 1.00 91.50 326 ARG A CA 1
ATOM 2338 C C . ARG A 1 326 ? -0.853 3.530 30.816 1.00 91.50 326 ARG A C 1
ATOM 2340 O O . ARG A 1 326 ? 0.116 3.031 31.382 1.00 91.50 326 ARG A O 1
ATOM 2347 N N . LEU A 1 327 ? -1.143 3.294 29.534 1.00 89.50 327 LEU A N 1
ATOM 2348 C CA . LEU A 1 327 ? -0.317 2.431 28.675 1.00 89.50 327 LEU A CA 1
ATOM 2349 C C . LEU A 1 327 ? 1.104 2.968 28.495 1.00 89.50 327 LEU A C 1
ATOM 2351 O O . LEU A 1 327 ? 2.062 2.198 28.473 1.00 89.50 327 LEU A O 1
ATOM 2355 N N . LEU A 1 328 ? 1.254 4.291 28.449 1.00 85.81 328 LEU A N 1
ATOM 2356 C CA . LEU A 1 328 ? 2.552 4.948 28.353 1.00 85.81 328 LEU A CA 1
ATOM 2357 C C . LEU A 1 328 ? 3.445 4.715 29.591 1.00 85.81 328 LEU A C 1
ATOM 2359 O O . LEU A 1 328 ? 4.664 4.850 29.512 1.00 85.81 328 LEU A O 1
ATOM 2363 N N . LYS A 1 329 ? 2.863 4.325 30.732 1.00 86.38 329 LYS A N 1
ATOM 2364 C CA . LYS A 1 329 ? 3.595 3.902 31.940 1.00 86.38 329 LYS A CA 1
ATOM 2365 C C . LYS A 1 329 ? 3.872 2.391 31.982 1.00 86.38 329 LYS A C 1
ATOM 2367 O O . LYS A 1 329 ? 4.478 1.919 32.940 1.00 86.38 329 LYS A O 1
ATOM 2372 N N . GLY A 1 330 ? 3.397 1.641 30.989 1.00 83.81 330 GLY A N 1
ATOM 2373 C CA . GLY A 1 330 ? 3.531 0.191 30.900 1.00 83.81 330 GLY A CA 1
ATOM 2374 C C . GLY A 1 330 ? 4.876 -0.278 30.342 1.00 83.81 330 GLY A C 1
ATOM 2375 O O . GLY A 1 330 ? 5.879 0.444 30.306 1.00 83.81 330 GLY A O 1
ATOM 2376 N N . ASP A 1 331 ? 4.895 -1.528 29.884 1.00 82.88 331 ASP A N 1
ATOM 2377 C CA . ASP A 1 331 ? 6.066 -2.123 29.245 1.00 82.88 331 ASP A CA 1
ATOM 2378 C C . ASP A 1 331 ? 6.418 -1.437 27.906 1.00 82.88 331 ASP A C 1
ATOM 2380 O O . ASP A 1 331 ? 5.798 -0.462 27.474 1.00 82.88 331 ASP A O 1
ATOM 2384 N N . SER A 1 332 ? 7.495 -1.880 27.259 1.00 79.19 332 SER A N 1
ATOM 2385 C CA . SER A 1 332 ? 7.933 -1.295 25.987 1.00 79.19 332 SER A CA 1
ATOM 2386 C C . SER A 1 332 ? 6.899 -1.434 24.865 1.00 79.19 332 SER A C 1
ATOM 2388 O O . SER A 1 332 ? 6.832 -0.547 24.014 1.00 79.19 332 SER A O 1
ATOM 2390 N N . THR A 1 333 ? 6.103 -2.504 24.869 1.00 81.81 333 THR A N 1
ATOM 2391 C CA . THR A 1 333 ? 5.100 -2.800 23.841 1.00 81.81 333 THR A CA 1
ATOM 2392 C C . THR A 1 333 ? 3.899 -1.874 23.994 1.00 81.81 333 THR A C 1
ATOM 2394 O O . THR A 1 333 ? 3.551 -1.163 23.054 1.00 81.81 333 THR A O 1
ATOM 2397 N N . ALA A 1 334 ? 3.343 -1.782 25.204 1.00 84.00 334 ALA A N 1
ATOM 2398 C CA . ALA A 1 334 ? 2.234 -0.890 25.527 1.00 84.00 334 ALA A CA 1
ATOM 2399 C C . ALA A 1 334 ? 2.580 0.573 25.226 1.00 84.00 334 ALA A C 1
ATOM 2401 O O . ALA A 1 334 ? 1.778 1.307 24.650 1.00 84.00 334 ALA A O 1
ATOM 2402 N N . ARG A 1 335 ? 3.815 0.979 25.547 1.00 84.56 335 ARG A N 1
ATOM 2403 C CA . ARG A 1 335 ? 4.340 2.304 25.211 1.00 84.56 335 ARG A CA 1
ATOM 2404 C C . ARG A 1 335 ? 4.399 2.546 23.707 1.00 84.56 335 ARG A C 1
ATOM 2406 O O . ARG A 1 335 ? 3.949 3.592 23.262 1.00 84.56 335 ARG A O 1
ATOM 2413 N N . ALA A 1 336 ? 4.941 1.601 22.938 1.00 78.69 336 ALA A N 1
ATOM 2414 C CA . ALA A 1 336 ? 5.063 1.750 21.487 1.00 78.69 336 ALA A CA 1
ATOM 2415 C C . ALA A 1 336 ? 3.693 1.874 20.800 1.00 78.69 336 ALA A C 1
ATOM 2417 O O . ALA A 1 336 ? 3.553 2.657 19.873 1.00 78.69 336 ALA A O 1
ATOM 2418 N N . LEU A 1 337 ? 2.671 1.166 21.291 1.00 82.81 337 LEU A N 1
ATOM 2419 C CA . LEU A 1 337 ? 1.313 1.261 20.748 1.00 82.81 337 LEU A CA 1
ATOM 2420 C C . LEU A 1 337 ? 0.595 2.559 21.164 1.00 82.81 337 LEU A C 1
ATOM 2422 O O . LEU A 1 337 ? -0.178 3.116 20.391 1.00 82.81 337 LEU A O 1
ATOM 2426 N N . ALA A 1 338 ? 0.837 3.060 22.379 1.00 87.31 338 ALA A N 1
ATOM 2427 C CA . ALA A 1 338 ? 0.133 4.232 22.900 1.00 87.31 338 ALA A CA 1
ATOM 2428 C C . ALA A 1 338 ? 0.576 5.557 22.260 1.00 87.31 338 ALA A C 1
ATOM 2430 O O . ALA A 1 338 ? -0.235 6.473 22.128 1.00 87.31 338 ALA A O 1
ATOM 2431 N N . VAL A 1 339 ? 1.855 5.688 21.896 1.00 85.94 339 VAL A N 1
ATOM 2432 C CA . VAL A 1 339 ? 2.420 6.964 21.431 1.00 85.94 339 VAL A CA 1
ATOM 2433 C C . VAL A 1 339 ? 1.832 7.437 20.093 1.00 85.94 339 VAL A C 1
ATOM 2435 O O . VAL A 1 339 ? 1.407 8.595 20.035 1.00 85.94 339 VAL A O 1
ATOM 2438 N N . PRO A 1 340 ? 1.697 6.591 19.054 1.00 82.25 340 PRO A N 1
ATOM 2439 C CA . PRO A 1 340 ? 1.003 6.976 17.826 1.00 82.25 340 PRO A CA 1
ATOM 2440 C C . PRO A 1 340 ? -0.441 7.424 18.083 1.00 82.25 340 PRO A C 1
ATOM 2442 O O . PRO A 1 340 ? -0.843 8.487 17.608 1.00 82.25 340 PRO A O 1
ATOM 2445 N N . ALA A 1 341 ? -1.190 6.683 18.910 1.00 85.25 341 ALA A N 1
ATOM 2446 C CA . ALA A 1 341 ? -2.572 7.016 19.255 1.00 85.25 341 ALA A CA 1
ATOM 2447 C C . ALA A 1 341 ? -2.689 8.365 19.989 1.00 85.25 341 ALA A C 1
ATOM 2449 O O . ALA A 1 341 ? -3.593 9.150 19.708 1.00 85.25 341 ALA A O 1
ATOM 2450 N N . LEU A 1 342 ? -1.745 8.688 20.883 1.00 87.69 342 LEU A N 1
ATOM 2451 C CA . LEU A 1 342 ? -1.652 10.010 21.518 1.00 87.69 342 LEU A CA 1
ATOM 2452 C C . LEU A 1 342 ? -1.347 11.115 20.495 1.00 87.69 342 LEU A C 1
ATOM 2454 O O . LEU A 1 342 ? -1.902 12.208 20.590 1.00 87.69 342 LEU A O 1
ATOM 2458 N N . GLY A 1 343 ? -0.504 10.826 19.502 1.00 80.75 343 GLY A N 1
ATOM 2459 C CA . GLY A 1 343 ? -0.233 11.720 18.379 1.00 80.75 343 GLY A CA 1
ATOM 2460 C C . GLY A 1 343 ? -1.477 12.027 17.539 1.00 80.75 343 GLY A C 1
ATOM 2461 O O . GLY A 1 343 ? -1.684 13.180 17.169 1.00 80.75 343 GLY A O 1
ATOM 2462 N N . GLU A 1 344 ? -2.325 11.030 17.271 1.00 82.50 344 GLU A N 1
ATOM 2463 C CA . GLU A 1 344 ? -3.594 11.197 16.536 1.00 82.50 344 GLU A CA 1
ATOM 2464 C C . GLU A 1 344 ? -4.633 12.030 17.312 1.00 82.50 344 GLU A C 1
ATOM 2466 O O . GLU A 1 344 ? -5.428 12.748 16.705 1.00 82.50 344 GLU A O 1
ATOM 2471 N N . LEU A 1 345 ? -4.600 12.020 18.652 1.00 81.00 345 LEU A N 1
ATOM 2472 C CA . LEU A 1 345 ? -5.415 12.934 19.471 1.00 81.00 345 LEU A CA 1
ATOM 2473 C C . LEU A 1 345 ? -4.968 14.402 19.358 1.00 81.00 345 LEU A C 1
ATOM 2475 O O . LEU A 1 345 ? -5.732 15.315 19.695 1.00 81.00 345 LEU A O 1
ATOM 2479 N N . GLY A 1 346 ? -3.734 14.644 18.909 1.00 77.69 346 GLY A N 1
ATOM 2480 C CA . GLY A 1 346 ? -3.190 15.978 18.694 1.00 77.69 346 GLY A CA 1
ATOM 2481 C C . GLY A 1 346 ? -3.244 16.852 19.961 1.00 77.69 346 GLY A C 1
ATOM 2482 O O . GLY A 1 346 ? -2.893 16.382 21.048 1.00 77.69 346 GLY A O 1
ATOM 2483 N N . PRO A 1 347 ? -3.692 18.121 19.876 1.00 74.31 347 PRO A N 1
ATOM 2484 C CA . PRO A 1 347 ? -3.706 19.053 21.010 1.00 74.31 347 PRO A CA 1
ATOM 2485 C C . PRO A 1 347 ? -4.488 18.602 22.245 1.00 74.31 347 PRO A C 1
ATOM 2487 O O . PRO A 1 347 ? -4.257 19.147 23.325 1.00 74.31 347 PRO A O 1
ATOM 2490 N N . ALA A 1 348 ? -5.398 17.634 22.113 1.00 80.00 348 ALA A N 1
ATOM 2491 C CA . ALA A 1 348 ? -6.118 17.076 23.253 1.00 80.00 348 ALA A CA 1
ATOM 2492 C C . ALA A 1 348 ? -5.193 16.276 24.189 1.00 80.00 348 ALA A C 1
ATOM 2494 O O . ALA A 1 348 ? -5.474 16.175 25.377 1.00 80.00 348 ALA A O 1
ATOM 2495 N N . ALA A 1 349 ? -4.062 15.763 23.693 1.00 84.12 349 ALA A N 1
ATOM 2496 C CA . ALA A 1 349 ? -3.124 14.939 24.453 1.00 84.12 349 ALA A CA 1
ATOM 2497 C C . ALA A 1 349 ? -1.920 15.717 25.023 1.00 84.12 349 ALA A C 1
ATOM 2499 O O . ALA A 1 349 ? -0.861 15.136 25.254 1.00 84.12 349 ALA A O 1
ATOM 2500 N N . ARG A 1 350 ? -2.053 17.026 25.286 1.00 80.00 350 ARG A N 1
ATOM 2501 C CA . ARG A 1 350 ? -0.960 17.869 25.830 1.00 80.00 350 ARG A CA 1
ATOM 2502 C C . ARG A 1 350 ? -0.319 17.316 27.102 1.00 80.00 350 ARG A C 1
ATOM 2504 O O . ARG A 1 350 ? 0.896 17.408 27.255 1.00 80.00 350 ARG A O 1
ATOM 2511 N N . ASP A 1 351 ? -1.105 16.689 27.968 1.00 81.81 351 ASP A N 1
ATOM 2512 C CA . ASP A 1 351 ? -0.610 16.102 29.218 1.00 81.81 351 ASP A CA 1
ATOM 2513 C C . ASP A 1 351 ? 0.317 14.892 28.985 1.00 81.81 351 ASP A C 1
ATOM 2515 O O . ASP A 1 351 ? 1.027 14.465 29.895 1.00 81.81 351 ASP A O 1
ATOM 2519 N N . ALA A 1 352 ? 0.357 14.350 27.761 1.00 83.50 352 ALA A N 1
ATOM 2520 C CA . ALA A 1 352 ? 1.247 13.262 27.374 1.00 83.50 352 ALA A CA 1
ATOM 2521 C C . ALA A 1 352 ? 2.652 13.718 26.958 1.00 83.50 352 ALA A C 1
ATOM 2523 O O . ALA A 1 352 ? 3.545 12.877 26.882 1.00 83.50 352 ALA A O 1
ATOM 2524 N N . LEU A 1 353 ? 2.887 15.019 26.739 1.00 76.50 353 LEU A N 1
ATOM 2525 C CA . LEU A 1 353 ? 4.185 15.530 26.273 1.00 76.50 353 LEU A CA 1
ATOM 2526 C C . LEU A 1 353 ? 5.337 15.139 27.209 1.00 76.50 353 LEU A C 1
ATOM 2528 O O . LEU A 1 353 ? 6.356 14.609 26.768 1.00 76.50 353 LEU A O 1
ATOM 2532 N N . GLU A 1 354 ? 5.166 15.368 28.511 1.00 77.56 354 GLU A N 1
ATOM 2533 C CA . GLU A 1 354 ? 6.198 15.068 29.505 1.00 77.56 354 GLU A CA 1
ATOM 2534 C C . GLU A 1 354 ? 6.418 13.552 29.692 1.00 77.56 354 GLU A C 1
ATOM 2536 O O . GLU A 1 354 ? 7.566 13.105 29.645 1.00 77.56 354 GLU A O 1
ATOM 2541 N N . PRO A 1 355 ? 5.364 12.725 29.815 1.00 81.19 355 PRO A N 1
ATOM 2542 C CA . PRO A 1 355 ? 5.494 11.270 29.783 1.00 81.19 355 PRO A CA 1
ATOM 2543 C C . PRO A 1 355 ? 6.197 10.706 28.535 1.00 81.19 355 PRO A C 1
ATOM 2545 O O . PRO A 1 355 ? 7.044 9.819 28.666 1.00 81.19 355 PRO A O 1
ATOM 2548 N N . ILE A 1 356 ? 5.891 11.217 27.333 1.00 78.56 356 ILE A N 1
ATOM 2549 C CA . ILE A 1 356 ? 6.550 10.787 26.087 1.00 78.56 356 ILE A CA 1
ATOM 2550 C C . ILE A 1 356 ? 8.041 11.147 26.147 1.00 78.56 356 ILE A C 1
ATOM 2552 O O . ILE A 1 356 ? 8.892 10.294 25.897 1.00 78.56 356 ILE A O 1
ATOM 2556 N N . ARG A 1 357 ? 8.378 12.360 26.602 1.00 73.88 357 ARG A N 1
ATOM 2557 C CA . ARG A 1 357 ? 9.770 12.799 26.793 1.00 73.88 357 ARG A CA 1
ATOM 2558 C C . ARG A 1 357 ? 10.545 11.921 27.782 1.00 73.88 357 ARG A C 1
ATOM 2560 O O . ARG A 1 357 ? 11.711 11.610 27.560 1.00 73.88 357 ARG A O 1
ATOM 2567 N N . GLN A 1 358 ? 9.922 11.500 28.878 1.00 75.44 358 GLN A N 1
ATOM 2568 C CA . GLN A 1 358 ? 10.561 10.608 29.852 1.00 75.44 358 GLN A CA 1
ATOM 2569 C C . GLN A 1 358 ? 10.788 9.203 29.285 1.00 75.44 358 GLN A C 1
ATOM 2571 O O . GLN A 1 358 ? 11.853 8.620 29.496 1.00 75.44 358 GLN A O 1
ATOM 2576 N N . ASN A 1 359 ? 9.833 8.678 28.514 1.00 73.31 359 ASN A N 1
ATOM 2577 C CA . ASN A 1 359 ? 9.989 7.411 27.798 1.00 73.31 359 ASN A CA 1
ATOM 2578 C C . ASN A 1 359 ? 11.179 7.466 26.821 1.00 73.31 359 ASN A C 1
ATOM 2580 O O . ASN A 1 359 ? 12.011 6.554 26.789 1.00 73.31 359 ASN A O 1
ATOM 2584 N N . MET A 1 360 ? 11.319 8.597 26.133 1.00 70.19 360 MET A N 1
ATOM 2585 C CA . MET A 1 360 ? 12.471 8.938 25.307 1.00 70.19 360 MET A CA 1
ATOM 2586 C C . MET A 1 360 ? 13.778 9.158 26.107 1.00 70.19 360 MET A C 1
ATOM 2588 O O . MET A 1 360 ? 14.861 9.206 25.562 1.00 70.19 360 MET A O 1
ATOM 2592 N N . ASN A 1 361 ? 13.802 9.293 27.422 1.00 65.81 361 ASN A N 1
ATOM 2593 C CA . ASN A 1 361 ? 15.099 9.291 28.128 1.00 65.81 361 ASN A CA 1
ATOM 2594 C C . ASN A 1 361 ? 15.476 7.894 28.631 1.00 65.81 361 ASN A C 1
ATOM 2596 O O . ASN A 1 361 ? 16.647 7.620 28.890 1.00 65.81 361 ASN A O 1
ATOM 2600 N N . ALA A 1 362 ? 14.497 6.991 28.717 1.00 64.44 362 ALA A N 1
ATOM 2601 C CA . ALA A 1 362 ? 14.673 5.637 29.224 1.00 64.44 362 ALA A CA 1
ATOM 2602 C C . ALA A 1 362 ? 15.069 4.610 28.145 1.00 64.44 362 ALA A C 1
ATOM 2604 O O . ALA A 1 362 ? 15.713 3.607 28.458 1.00 64.44 362 ALA A O 1
ATOM 2605 N N . ARG A 1 363 ? 14.678 4.812 26.881 1.00 63.16 363 ARG A N 1
ATOM 2606 C CA . ARG A 1 363 ? 15.033 3.909 25.774 1.00 63.16 363 ARG A CA 1
ATOM 2607 C C . ARG A 1 363 ? 16.479 4.193 25.317 1.00 63.16 363 ARG A C 1
ATOM 2609 O O . ARG A 1 363 ? 16.919 5.333 25.286 1.00 63.16 363 ARG A O 1
ATOM 2616 N N . ARG A 1 364 ? 17.244 3.155 24.954 1.00 53.84 364 ARG A N 1
ATOM 2617 C CA . ARG A 1 364 ? 18.602 3.266 24.361 1.00 53.84 364 ARG A CA 1
ATOM 2618 C C . ARG A 1 364 ? 18.650 2.855 22.872 1.00 53.84 364 ARG A C 1
ATOM 2620 O O . ARG A 1 364 ? 19.736 2.778 22.313 1.00 53.84 364 ARG A O 1
ATOM 2627 N N . SER A 1 365 ? 17.512 2.546 22.231 1.00 49.78 365 SER A N 1
ATOM 2628 C CA . SER A 1 365 ? 17.451 1.861 20.916 1.00 49.78 365 SER A CA 1
ATOM 2629 C C . SER A 1 365 ? 16.456 2.475 19.917 1.00 49.78 365 SER A C 1
ATOM 2631 O O . SER A 1 365 ? 15.313 2.712 20.290 1.00 49.78 365 SER A O 1
ATOM 2633 N N . GLY A 1 366 ? 16.865 2.650 18.654 1.00 51.34 366 GLY A N 1
ATOM 2634 C CA . GLY A 1 366 ? 16.327 3.537 17.600 1.00 51.34 366 GLY A CA 1
ATOM 2635 C C . GLY A 1 366 ? 14.928 3.337 16.972 1.00 51.34 366 GLY A C 1
ATOM 2636 O O . GLY A 1 366 ? 14.829 3.378 15.753 1.00 51.34 366 GLY A O 1
ATOM 2637 N N . ALA A 1 367 ? 13.840 3.236 17.747 1.00 54.94 367 ALA A N 1
ATOM 2638 C CA . ALA A 1 367 ? 12.458 3.390 17.242 1.00 54.94 367 ALA A CA 1
ATOM 2639 C C . ALA A 1 367 ? 11.729 4.627 17.836 1.00 54.94 367 ALA A C 1
ATOM 2641 O O . ALA A 1 367 ? 10.836 4.477 18.662 1.00 54.94 367 ALA A O 1
ATOM 2642 N N . TRP A 1 368 ? 12.154 5.847 17.469 1.00 63.94 368 TRP A N 1
ATOM 2643 C CA . TRP A 1 368 ? 11.744 7.113 18.132 1.00 63.94 368 TRP A CA 1
ATOM 2644 C C . TRP A 1 368 ? 11.121 8.137 17.203 1.00 63.94 368 TRP A C 1
ATOM 2646 O O . TRP A 1 368 ? 10.618 9.156 17.667 1.00 63.94 368 TRP A O 1
ATOM 2656 N N . ALA A 1 369 ? 11.173 7.886 15.895 1.00 60.69 369 ALA A N 1
ATOM 2657 C CA . ALA A 1 369 ? 10.535 8.749 14.913 1.00 60.69 369 ALA A CA 1
ATOM 2658 C C . ALA A 1 369 ? 9.048 8.942 15.259 1.00 60.69 369 ALA A C 1
ATOM 2660 O O . ALA A 1 369 ? 8.552 10.060 15.220 1.00 60.69 369 ALA A O 1
ATOM 2661 N N . GLU A 1 370 ? 8.377 7.883 15.715 1.00 67.44 370 GLU A N 1
ATOM 2662 C CA . GLU A 1 370 ? 6.981 7.921 16.160 1.00 67.44 370 GLU A CA 1
ATOM 2663 C C . GLU A 1 370 ? 6.782 8.780 17.418 1.00 67.44 370 GLU A C 1
ATOM 2665 O O . GLU A 1 370 ? 5.846 9.575 17.459 1.00 67.44 370 GLU A O 1
ATOM 2670 N N . ASP A 1 371 ? 7.691 8.700 18.397 1.00 74.19 371 ASP A N 1
ATOM 2671 C CA . ASP A 1 371 ? 7.649 9.527 19.610 1.00 74.19 371 ASP A CA 1
ATOM 2672 C C . ASP A 1 371 ? 7.814 11.017 19.279 1.00 74.19 371 ASP A C 1
ATOM 2674 O O . ASP A 1 371 ? 7.061 11.862 19.767 1.00 74.19 371 ASP A O 1
ATOM 2678 N N . PHE A 1 372 ? 8.743 11.343 18.379 1.00 72.00 372 PHE A N 1
ATOM 2679 C CA . PHE A 1 372 ? 8.957 12.706 17.896 1.00 72.00 372 PHE A CA 1
ATOM 2680 C C . PHE A 1 372 ? 7.782 13.240 17.069 1.00 72.00 372 PHE A C 1
ATOM 2682 O O . PHE A 1 372 ? 7.345 14.376 17.273 1.00 72.00 372 PHE A O 1
ATOM 2689 N N . VAL A 1 373 ? 7.243 12.425 16.158 1.00 67.25 373 VAL A N 1
ATOM 2690 C CA . VAL A 1 373 ? 6.068 12.774 15.349 1.00 67.25 373 VAL A CA 1
ATOM 2691 C C . VAL A 1 373 ? 4.850 12.985 16.247 1.00 67.25 373 VAL A C 1
ATOM 2693 O O . VAL A 1 373 ? 4.111 13.950 16.047 1.00 67.25 373 VAL A O 1
ATOM 2696 N N . ALA A 1 374 ? 4.660 12.150 17.271 1.00 74.75 374 ALA A N 1
ATOM 2697 C CA . ALA A 1 374 ? 3.596 12.320 18.252 1.00 74.75 374 ALA A CA 1
ATOM 2698 C C . ALA A 1 374 ? 3.762 13.620 19.053 1.00 74.75 374 ALA A C 1
ATOM 2700 O O . ALA A 1 374 ? 2.813 14.399 19.118 1.00 74.75 374 ALA A O 1
ATOM 2701 N N . LEU A 1 375 ? 4.957 13.921 19.586 1.00 73.69 375 LEU A N 1
ATOM 2702 C CA . LEU A 1 375 ? 5.229 15.192 20.279 1.00 73.69 375 LEU A CA 1
ATOM 2703 C C . LEU A 1 375 ? 4.879 16.405 19.406 1.00 73.69 375 LEU A C 1
ATOM 2705 O O . LEU A 1 375 ? 4.216 17.337 19.870 1.00 73.69 375 LEU A O 1
ATOM 2709 N N . TYR A 1 376 ? 5.280 16.373 18.133 1.00 67.81 376 TYR A N 1
ATOM 2710 C CA . TYR A 1 376 ? 4.978 17.439 17.184 1.00 67.81 376 TYR A CA 1
ATOM 2711 C C . TYR A 1 376 ? 3.473 17.573 16.907 1.00 67.81 376 TYR A C 1
ATOM 2713 O O . TYR A 1 376 ? 2.941 18.684 16.955 1.00 67.81 376 TYR A O 1
AT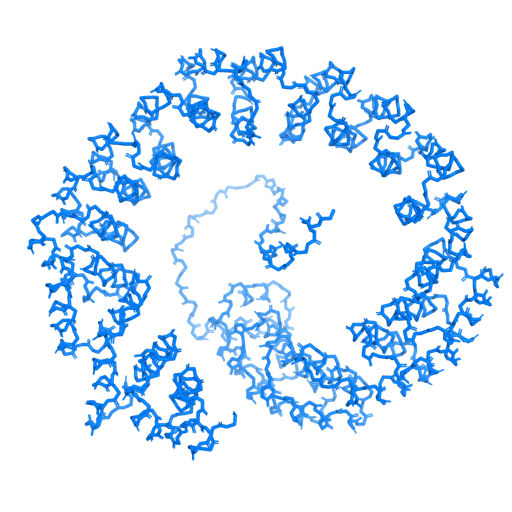OM 2721 N N . ARG A 1 377 ? 2.772 16.458 16.656 1.00 71.69 377 ARG A N 1
ATOM 2722 C CA . ARG A 1 377 ? 1.317 16.445 16.412 1.00 71.69 377 ARG A CA 1
ATOM 2723 C C . ARG A 1 377 ? 0.520 16.920 17.629 1.00 71.69 377 ARG A C 1
ATOM 2725 O O . ARG A 1 377 ? -0.489 17.605 17.464 1.00 71.69 377 ARG A O 1
ATOM 2732 N N . ILE A 1 378 ? 0.982 16.597 18.838 1.00 71.69 378 ILE A N 1
ATOM 2733 C CA . ILE A 1 378 ? 0.346 17.011 20.092 1.00 71.69 378 ILE A CA 1
ATOM 2734 C C . ILE A 1 378 ? 0.497 18.517 20.312 1.00 71.69 378 ILE A C 1
ATOM 2736 O O . ILE A 1 378 ? -0.474 19.211 20.617 1.00 71.69 378 ILE A O 1
ATOM 2740 N N . ALA A 1 379 ? 1.710 19.051 20.180 1.00 67.81 379 ALA A N 1
ATOM 2741 C CA . ALA A 1 379 ? 1.949 20.467 20.411 1.00 67.81 379 ALA A CA 1
ATOM 2742 C C . ALA A 1 379 ? 3.143 20.980 19.592 1.00 67.81 379 ALA A C 1
ATOM 2744 O O . ALA A 1 379 ? 4.277 20.899 20.067 1.00 67.81 379 ALA A O 1
ATOM 2745 N N . PRO A 1 380 ? 2.914 21.636 18.437 1.00 61.47 380 PRO A N 1
ATOM 2746 C CA . PRO A 1 380 ? 3.963 22.310 17.667 1.00 61.47 380 PRO A CA 1
ATOM 2747 C C . PRO A 1 380 ? 4.352 23.643 18.338 1.00 61.47 380 PRO A C 1
ATOM 2749 O O . PRO A 1 380 ? 4.211 24.729 17.778 1.00 61.47 380 PRO A O 1
ATOM 2752 N N . THR A 1 381 ? 4.770 23.576 19.601 1.00 55.88 381 THR A N 1
ATOM 2753 C CA . THR A 1 381 ? 5.117 24.726 20.444 1.00 55.88 381 THR A CA 1
ATOM 2754 C C . THR A 1 381 ? 6.633 24.930 20.494 1.00 55.88 381 THR A C 1
ATOM 2756 O O . THR A 1 381 ? 7.379 23.960 20.345 1.00 55.88 381 THR A O 1
ATOM 2759 N N . PRO A 1 382 ? 7.117 26.155 20.789 1.00 52.53 382 PRO A N 1
ATOM 2760 C CA . PRO A 1 382 ? 8.547 26.402 20.975 1.00 52.53 382 PRO A CA 1
ATOM 2761 C C . PRO A 1 382 ? 9.197 25.496 22.034 1.00 52.53 382 PRO A C 1
ATOM 2763 O O . PRO A 1 382 ? 10.387 25.232 21.954 1.00 52.53 382 PRO A O 1
ATOM 2766 N N . ALA A 1 383 ? 8.444 25.014 23.030 1.00 53.94 383 ALA A N 1
ATOM 2767 C CA . ALA A 1 383 ? 8.959 24.111 24.061 1.00 53.94 383 ALA A CA 1
ATOM 2768 C C . ALA A 1 383 ? 9.183 22.678 23.542 1.00 53.94 383 ALA A C 1
ATOM 2770 O O . ALA A 1 383 ? 10.226 22.092 23.813 1.00 53.94 383 ALA A O 1
ATOM 2771 N N . ALA A 1 384 ? 8.241 22.131 22.763 1.00 54.59 384 ALA A N 1
ATOM 2772 C CA . ALA A 1 384 ? 8.401 20.820 22.126 1.00 54.59 384 ALA A CA 1
ATOM 2773 C C . ALA A 1 384 ? 9.547 20.835 21.109 1.00 54.59 384 ALA A C 1
ATOM 2775 O O . ALA A 1 384 ? 10.316 19.890 21.005 1.00 54.59 384 ALA A O 1
ATOM 2776 N N . VAL A 1 385 ? 9.699 21.950 20.404 1.00 56.38 385 VAL A N 1
ATOM 2777 C CA . VAL A 1 385 ? 10.775 22.149 19.437 1.00 56.38 385 VAL A CA 1
ATOM 2778 C C . VAL A 1 385 ? 12.119 22.316 20.118 1.00 56.38 385 VAL A C 1
ATOM 2780 O O . VAL A 1 385 ? 13.065 21.676 19.687 1.00 56.38 385 VAL A O 1
ATOM 2783 N N . ARG A 1 386 ? 12.200 23.085 21.210 1.00 56.53 386 ARG A N 1
ATOM 2784 C CA . ARG A 1 386 ? 13.402 23.123 22.049 1.00 56.53 386 ARG A CA 1
ATOM 2785 C C . ARG A 1 386 ? 13.790 21.733 22.528 1.00 56.53 386 ARG A C 1
ATOM 2787 O O . ARG A 1 386 ? 14.939 21.372 22.381 1.00 56.53 386 ARG A O 1
ATOM 2794 N N . ALA A 1 387 ? 12.838 20.904 22.956 1.00 58.31 387 ALA A N 1
ATOM 2795 C CA . ALA A 1 387 ? 13.140 19.522 23.325 1.00 58.31 387 ALA A CA 1
ATOM 2796 C C . ALA A 1 387 ? 13.689 18.678 22.151 1.00 58.31 387 ALA A C 1
ATOM 2798 O O . ALA A 1 387 ? 14.545 17.824 22.367 1.00 58.31 387 ALA A O 1
ATOM 2799 N N . ILE A 1 388 ? 13.228 18.911 20.913 1.00 61.38 388 ILE A N 1
ATOM 2800 C CA . ILE A 1 388 ? 13.781 18.271 19.703 1.00 61.38 388 ILE A CA 1
ATOM 2801 C C . ILE A 1 388 ? 15.184 18.811 19.392 1.00 61.38 388 ILE A C 1
ATOM 2803 O O . ILE A 1 388 ? 16.072 18.033 19.057 1.00 61.38 388 ILE A O 1
ATOM 2807 N N . THR A 1 389 ? 15.401 20.119 19.537 1.00 57.34 389 THR A N 1
ATOM 2808 C CA . THR A 1 389 ? 16.694 20.784 19.326 1.00 57.34 389 THR A CA 1
ATOM 2809 C C . THR A 1 389 ? 17.727 20.398 20.387 1.00 57.34 389 THR A C 1
ATOM 2811 O O . THR A 1 389 ? 18.862 20.109 20.032 1.00 57.34 389 THR A O 1
ATOM 2814 N N . ASP A 1 390 ? 17.344 20.271 21.657 1.00 62.88 390 ASP A N 1
ATOM 2815 C CA . ASP A 1 390 ? 18.204 19.780 22.742 1.00 62.88 390 ASP A CA 1
ATOM 2816 C C . ASP A 1 390 ? 18.698 18.351 22.441 1.00 62.88 390 ASP A C 1
ATOM 2818 O O . ASP A 1 390 ? 19.826 17.977 22.760 1.00 62.88 390 ASP A O 1
ATOM 2822 N N . LEU A 1 391 ? 17.870 17.543 21.765 1.00 60.84 391 LEU A N 1
ATOM 2823 C CA . LEU A 1 391 ? 18.237 16.203 21.299 1.00 60.84 391 LEU A CA 1
ATOM 2824 C C . LEU A 1 391 ? 19.153 16.227 20.061 1.00 60.84 391 LEU A C 1
ATOM 2826 O O . LEU A 1 391 ? 19.874 15.253 19.843 1.00 60.84 391 LEU A O 1
ATOM 2830 N N . LEU A 1 392 ? 19.189 17.326 19.292 1.00 57.34 392 LEU A N 1
ATOM 2831 C CA . LEU A 1 392 ? 20.187 17.543 18.231 1.00 57.34 392 LEU A CA 1
ATOM 2832 C C . LEU A 1 392 ? 21.595 17.792 18.792 1.00 57.34 392 LEU A C 1
ATOM 2834 O O . LEU A 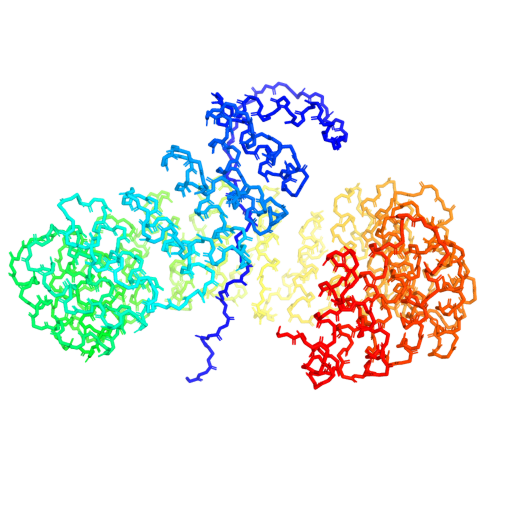1 392 ? 22.575 17.564 18.086 1.00 57.34 392 LEU A O 1
ATOM 2838 N N . GLU A 1 393 ? 21.716 18.252 20.039 1.00 58.00 393 GLU A N 1
ATOM 2839 C CA . GLU A 1 393 ? 23.012 18.501 20.686 1.00 58.00 393 GLU A CA 1
ATOM 2840 C C . GLU A 1 393 ? 23.633 17.233 21.299 1.00 58.00 393 GLU A C 1
ATOM 2842 O O . GLU A 1 393 ? 24.836 17.186 21.578 1.00 58.00 393 GLU A O 1
ATOM 2847 N N . ASP A 1 394 ? 22.845 16.167 21.458 1.00 63.12 394 ASP A N 1
ATOM 2848 C CA . ASP A 1 394 ? 23.346 14.870 21.895 1.00 63.12 394 ASP A CA 1
ATOM 2849 C C . ASP A 1 394 ? 23.972 14.097 20.723 1.00 63.12 394 ASP A C 1
ATOM 2851 O O . ASP A 1 394 ? 23.286 13.620 19.816 1.00 63.12 394 ASP A O 1
ATOM 2855 N N . LYS A 1 395 ? 25.298 13.903 20.783 1.00 56.47 395 LYS A N 1
ATOM 2856 C CA . LYS A 1 395 ? 26.102 13.202 19.763 1.00 56.47 395 LYS A CA 1
ATOM 2857 C C . LYS A 1 395 ? 25.595 11.800 19.402 1.00 56.47 395 LYS A C 1
ATOM 2859 O O . LYS A 1 395 ? 25.931 11.310 18.329 1.00 56.47 395 LYS A O 1
ATOM 2864 N N . GLY A 1 396 ? 24.844 11.136 20.281 1.00 58.06 396 GLY A N 1
ATOM 2865 C CA . GLY A 1 396 ? 24.276 9.812 20.021 1.00 58.06 396 GLY A CA 1
ATOM 2866 C C . GLY A 1 396 ? 22.865 9.821 19.427 1.00 58.06 396 GLY A C 1
ATOM 2867 O O . GLY A 1 396 ? 22.386 8.755 19.057 1.00 58.06 396 GLY A O 1
ATOM 2868 N N . ARG A 1 397 ? 22.191 10.981 19.393 1.00 58.94 397 ARG A N 1
ATOM 2869 C CA . ARG A 1 397 ? 20.753 11.116 19.072 1.00 58.94 397 ARG A CA 1
ATOM 2870 C C . ARG A 1 397 ? 20.446 12.201 18.029 1.00 58.94 397 ARG A C 1
ATOM 2872 O O . ARG A 1 397 ? 19.303 12.351 17.592 1.00 58.94 397 ARG A O 1
ATOM 2879 N N . ALA A 1 398 ? 21.473 12.941 17.611 1.00 59.53 398 ALA A N 1
ATOM 2880 C CA . ALA A 1 398 ? 21.363 14.071 16.702 1.00 59.53 398 ALA A CA 1
ATOM 2881 C C . ALA A 1 398 ? 20.842 13.695 15.309 1.00 59.53 398 ALA A C 1
ATOM 2883 O O . ALA A 1 398 ? 20.122 14.465 14.675 1.00 59.53 398 ALA A O 1
ATOM 2884 N N . ARG A 1 399 ? 21.176 12.495 14.829 1.00 60.12 399 ARG A N 1
ATOM 2885 C CA . ARG A 1 399 ? 20.782 12.020 13.500 1.00 60.12 399 ARG A CA 1
ATOM 2886 C C . ARG A 1 399 ? 19.294 11.679 13.435 1.00 60.12 399 ARG A C 1
ATOM 2888 O O . ARG A 1 399 ? 18.635 12.000 12.452 1.00 60.12 399 ARG A O 1
ATOM 2895 N N . GLU A 1 400 ? 18.761 11.051 14.472 1.00 61.12 400 GLU A N 1
ATOM 2896 C CA . GLU A 1 400 ? 17.362 10.638 14.565 1.00 61.12 400 GLU A CA 1
ATOM 2897 C C . GLU A 1 400 ? 16.438 11.844 14.750 1.00 61.12 400 GLU A C 1
ATOM 2899 O O . GLU A 1 400 ? 15.412 11.944 14.075 1.00 61.12 400 GLU A O 1
ATOM 2904 N N . ALA A 1 401 ? 16.836 12.794 15.602 1.00 62.81 401 ALA A N 1
ATOM 2905 C CA . ALA A 1 401 ? 16.141 14.071 15.739 1.00 62.81 401 ALA A CA 1
ATOM 2906 C C . ALA A 1 401 ? 16.152 14.854 14.410 1.00 62.81 401 ALA A C 1
ATOM 2908 O O . ALA A 1 401 ? 15.133 15.412 14.005 1.00 62.81 401 ALA A O 1
ATOM 2909 N N . ALA A 1 402 ? 17.273 14.829 13.681 1.00 61.97 402 ALA A N 1
ATOM 2910 C CA . ALA A 1 402 ? 17.405 15.452 12.367 1.00 61.97 402 ALA A CA 1
ATOM 2911 C C . ALA A 1 402 ? 16.498 14.811 11.296 1.00 61.97 402 ALA A C 1
ATOM 2913 O O . ALA A 1 402 ? 15.891 15.535 10.508 1.00 61.97 402 ALA A O 1
ATOM 2914 N N . GLU A 1 403 ? 16.358 13.482 11.256 1.00 61.44 403 GLU A N 1
ATOM 2915 C CA . GLU A 1 403 ? 15.419 12.820 10.333 1.00 61.44 403 GLU A CA 1
ATOM 2916 C C . GLU A 1 403 ? 13.960 13.173 10.650 1.00 61.44 403 GLU A C 1
ATOM 2918 O O . GLU A 1 403 ? 13.210 13.540 9.745 1.00 61.44 403 GLU A O 1
ATOM 2923 N N . ALA A 1 404 ? 13.571 13.176 11.928 1.00 62.91 404 ALA A N 1
ATOM 2924 C CA . ALA A 1 404 ? 12.221 13.571 12.331 1.00 62.91 404 ALA A CA 1
ATOM 2925 C C . ALA A 1 404 ? 11.901 15.029 11.942 1.00 62.91 404 ALA A C 1
ATOM 2927 O O . ALA A 1 404 ? 10.802 15.321 11.469 1.00 62.91 404 ALA A O 1
ATOM 2928 N N . LEU A 1 405 ? 12.877 15.942 12.059 1.00 65.25 405 LEU A N 1
ATOM 2929 C CA . LEU A 1 405 ? 12.735 17.338 11.626 1.00 65.25 405 LEU A CA 1
ATOM 2930 C C . LEU A 1 405 ? 12.479 17.479 10.117 1.00 65.25 405 LEU A C 1
ATOM 2932 O O . LEU A 1 405 ? 11.787 18.412 9.705 1.00 65.25 405 LEU A O 1
ATOM 2936 N N . LYS A 1 406 ? 12.998 16.571 9.278 1.00 63.00 406 LYS A N 1
ATOM 2937 C CA . LYS A 1 406 ? 12.750 16.605 7.825 1.00 63.00 406 LYS A CA 1
ATOM 2938 C C . LYS A 1 406 ? 11.301 16.270 7.481 1.00 63.00 406 LYS A C 1
ATOM 2940 O O . LYS A 1 406 ? 10.801 16.770 6.472 1.00 63.00 406 LYS A O 1
ATOM 2945 N N . GLU A 1 407 ? 10.626 15.447 8.279 1.00 63.06 407 GLU A N 1
ATOM 2946 C CA . GLU A 1 407 ? 9.227 15.061 8.041 1.00 63.06 407 GLU A CA 1
ATOM 2947 C C . GLU A 1 407 ? 8.220 16.148 8.444 1.00 63.06 407 GLU A C 1
ATOM 2949 O O . GLU A 1 407 ? 7.040 16.067 8.097 1.00 63.06 407 GLU A O 1
ATOM 2954 N N . LEU A 1 408 ? 8.677 17.216 9.104 1.00 62.91 408 LEU A N 1
ATOM 2955 C CA . LEU A 1 408 ? 7.820 18.321 9.516 1.00 62.91 408 LEU A CA 1
ATOM 2956 C C . LEU A 1 408 ? 7.355 19.150 8.307 1.00 62.91 408 LEU A C 1
ATOM 2958 O O . LEU A 1 408 ? 8.136 19.840 7.649 1.00 62.91 408 LEU A O 1
ATOM 2962 N N . ARG A 1 409 ? 6.046 19.130 8.034 1.00 62.41 409 ARG A N 1
ATOM 2963 C CA . ARG A 1 409 ? 5.353 20.089 7.155 1.00 62.41 409 ARG A CA 1
ATOM 2964 C C . ARG A 1 409 ? 3.951 20.400 7.702 1.00 62.41 409 ARG A C 1
ATOM 2966 O O . ARG A 1 409 ? 3.290 19.479 8.172 1.00 62.41 409 ARG A O 1
ATOM 2973 N N . PRO A 1 410 ? 3.405 21.614 7.505 1.00 49.94 410 PRO A N 1
ATOM 2974 C CA . PRO A 1 410 ? 4.034 22.928 7.457 1.00 49.94 410 PRO A CA 1
ATOM 2975 C C . PRO A 1 410 ? 3.404 23.803 8.559 1.00 49.94 410 PRO A C 1
ATOM 2977 O O . PRO A 1 410 ? 2.503 24.597 8.305 1.00 49.94 410 PRO A O 1
ATOM 2980 N N . ALA A 1 411 ? 3.812 23.628 9.813 1.00 52.53 411 ALA A N 1
ATOM 2981 C CA . ALA A 1 411 ? 3.341 24.488 10.897 1.00 52.53 411 ALA A CA 1
ATOM 2982 C C . ALA A 1 411 ? 4.463 24.693 11.913 1.00 52.53 411 ALA A C 1
ATOM 2984 O O . ALA A 1 411 ? 4.777 23.797 12.694 1.00 52.53 411 ALA A O 1
ATOM 2985 N N . GLY A 1 412 ? 5.106 25.861 11.892 1.00 55.34 412 GLY A N 1
ATOM 2986 C CA . GLY A 1 412 ? 6.157 26.130 12.867 1.00 55.34 412 GLY A CA 1
ATOM 2987 C C . GLY A 1 412 ? 6.947 27.417 12.680 1.00 55.34 412 GLY A C 1
ATOM 2988 O O . GLY A 1 412 ? 8.169 27.356 12.683 1.00 55.34 412 GLY A O 1
ATOM 2989 N N . LEU A 1 413 ? 6.300 28.585 12.596 1.00 53.00 413 LEU A N 1
ATOM 2990 C CA . LEU A 1 413 ? 7.020 29.873 12.657 1.00 53.00 413 LEU A CA 1
ATOM 2991 C C . LEU A 1 413 ? 7.838 30.003 13.965 1.00 53.00 413 LEU A C 1
ATOM 2993 O O . LEU A 1 413 ? 8.932 30.552 13.988 1.00 53.00 413 LEU A O 1
ATOM 2997 N N . ALA A 1 414 ? 7.331 29.412 15.054 1.00 56.16 414 ALA A N 1
ATOM 2998 C CA . ALA A 1 414 ? 7.989 29.345 16.361 1.00 56.16 414 ALA A CA 1
ATOM 2999 C C . ALA A 1 414 ? 9.277 28.495 16.391 1.00 56.16 414 ALA A C 1
ATOM 3001 O O . ALA A 1 414 ? 10.030 28.569 17.358 1.00 56.16 414 ALA A O 1
ATOM 3002 N N . VAL A 1 415 ? 9.516 27.682 15.358 1.00 63.97 415 VAL A N 1
ATOM 3003 C CA . VAL A 1 415 ? 10.635 26.726 15.267 1.00 63.97 415 VAL A CA 1
ATOM 3004 C C . VAL A 1 415 ? 11.827 27.327 14.536 1.00 63.97 415 VAL A C 1
ATOM 3006 O O . VAL A 1 415 ? 12.960 26.894 14.720 1.00 63.97 415 VAL A O 1
ATOM 3009 N N . VAL A 1 416 ? 11.581 28.371 13.745 1.00 67.44 416 VAL A N 1
ATOM 3010 C CA . VAL A 1 416 ? 12.579 29.027 12.901 1.00 67.44 416 VAL A CA 1
ATOM 3011 C C . VAL A 1 416 ? 13.765 29.520 13.728 1.00 67.44 416 VAL A C 1
ATOM 3013 O O . VAL A 1 416 ? 14.897 29.244 13.357 1.00 67.44 416 VAL A O 1
ATOM 3016 N N . ILE A 1 417 ? 13.537 30.179 14.871 1.00 66.62 417 ILE A N 1
ATOM 3017 C CA . ILE A 1 417 ? 14.623 30.720 15.714 1.00 66.62 417 ILE A CA 1
ATOM 3018 C C . ILE A 1 417 ? 15.588 29.612 16.163 1.00 66.62 417 ILE A C 1
ATOM 3020 O O . ILE A 1 417 ? 16.801 29.773 16.050 1.00 66.62 417 ILE A O 1
ATOM 3024 N N . GLU A 1 418 ? 15.054 28.475 16.611 1.00 66.94 418 GLU A N 1
ATOM 3025 C CA . GLU A 1 418 ? 15.860 27.348 17.095 1.00 66.94 418 GLU A CA 1
ATOM 3026 C C . GLU A 1 418 ? 16.575 26.636 15.935 1.00 66.94 418 GLU A C 1
ATOM 3028 O O . GLU A 1 418 ? 17.767 26.340 16.014 1.00 66.94 418 GLU A O 1
ATOM 3033 N N . LEU A 1 419 ? 15.894 26.445 14.798 1.00 71.31 419 LEU A N 1
ATOM 3034 C CA . LEU A 1 419 ? 16.523 25.895 13.594 1.00 71.31 419 LEU A CA 1
ATOM 3035 C C . LEU A 1 419 ? 17.641 26.800 13.057 1.00 71.31 419 LEU A C 1
ATOM 3037 O O . LEU A 1 419 ? 18.629 26.303 12.520 1.00 71.31 419 LEU A O 1
ATOM 3041 N N . LEU A 1 420 ? 17.505 28.122 13.199 1.00 73.62 420 LEU A N 1
ATOM 3042 C CA . LEU A 1 420 ? 18.529 29.087 12.806 1.00 73.62 420 LEU A CA 1
ATOM 3043 C C . LEU A 1 420 ? 19.770 29.029 13.690 1.00 73.62 420 LEU A C 1
ATOM 3045 O O . LEU A 1 420 ? 20.865 29.215 13.162 1.00 73.62 420 LEU A O 1
ATOM 3049 N N . ALA A 1 421 ? 19.613 28.763 14.988 1.00 70.56 421 ALA A N 1
ATOM 3050 C CA . ALA A 1 421 ? 20.739 28.495 15.878 1.00 70.56 421 ALA A CA 1
ATOM 3051 C C . ALA A 1 421 ? 21.427 27.168 15.504 1.00 70.56 421 ALA A C 1
ATOM 3053 O O . ALA A 1 421 ? 22.650 27.106 15.388 1.00 70.56 421 ALA A O 1
ATOM 3054 N N . ALA A 1 422 ? 20.642 26.131 15.196 1.00 70.69 422 ALA A N 1
ATOM 3055 C CA . ALA A 1 422 ? 21.149 24.810 14.824 1.00 70.69 422 ALA A CA 1
ATOM 3056 C C . ALA A 1 422 ? 21.855 24.758 13.449 1.00 70.69 422 ALA A C 1
ATOM 3058 O O . ALA A 1 422 ? 22.608 23.822 13.174 1.00 70.69 422 ALA A O 1
ATOM 3059 N N . LEU A 1 423 ? 21.713 25.782 12.593 1.00 78.12 423 LEU A N 1
ATOM 3060 C CA . LEU A 1 423 ? 22.540 25.924 11.382 1.00 78.12 423 LEU A CA 1
ATOM 3061 C C . LEU A 1 423 ? 24.036 26.095 11.680 1.00 78.12 423 LEU A C 1
ATOM 3063 O O . LEU A 1 423 ? 24.858 25.892 10.781 1.00 78.12 423 LEU A O 1
ATOM 3067 N N . ASP A 1 424 ? 24.379 26.476 12.907 1.00 77.00 424 ASP A N 1
ATOM 3068 C CA . ASP A 1 424 ? 25.750 26.656 13.376 1.00 77.00 424 ASP A CA 1
ATOM 3069 C C . ASP A 1 424 ? 26.187 25.515 14.325 1.00 77.00 424 ASP A C 1
ATOM 3071 O O . ASP A 1 424 ? 27.259 25.575 14.928 1.00 77.00 424 ASP A O 1
ATOM 3075 N N . ALA A 1 425 ? 25.397 24.432 14.406 1.00 72.06 425 ALA A N 1
ATOM 3076 C CA . ALA A 1 425 ? 25.737 23.225 15.156 1.00 72.06 425 ALA A CA 1
ATOM 3077 C C . ALA A 1 425 ? 27.041 22.584 14.654 1.00 72.06 425 ALA A C 1
ATOM 3079 O O . ALA A 1 425 ? 27.382 22.683 13.474 1.00 72.06 425 ALA A O 1
ATOM 3080 N N . SER A 1 426 ? 27.758 21.876 15.535 1.00 70.06 426 SER A N 1
ATOM 3081 C CA . SER A 1 426 ? 29.017 21.195 15.184 1.00 70.06 426 SER A CA 1
ATOM 3082 C C . SER A 1 426 ? 28.819 20.007 14.227 1.00 70.06 426 SER A C 1
ATOM 3084 O O . SER A 1 426 ? 29.665 19.773 13.359 1.00 70.06 426 SER A O 1
ATOM 3086 N N . ASP A 1 427 ? 27.675 19.326 14.309 1.00 73.94 427 ASP A N 1
ATOM 3087 C CA . ASP A 1 427 ? 27.324 18.171 13.479 1.00 73.94 427 ASP A CA 1
ATOM 3088 C C . ASP A 1 427 ? 26.763 18.589 12.104 1.00 73.94 427 ASP A C 1
ATOM 3090 O O . ASP A 1 427 ? 25.860 19.420 11.996 1.00 73.94 427 ASP A O 1
ATOM 3094 N N . GLU A 1 428 ? 27.297 18.015 11.025 1.00 78.12 428 GLU A N 1
ATOM 3095 C CA . GLU A 1 428 ? 26.860 18.319 9.658 1.00 78.12 428 GLU A CA 1
ATOM 3096 C C . GLU A 1 428 ? 25.480 17.769 9.277 1.00 78.12 428 GLU A C 1
ATOM 3098 O O . GLU A 1 428 ? 24.794 18.404 8.474 1.00 78.12 428 GLU A O 1
ATOM 3103 N N . HIS A 1 429 ? 25.036 16.659 9.870 1.00 73.88 429 HIS A N 1
ATOM 3104 C CA . HIS A 1 429 ? 23.703 16.091 9.650 1.00 73.88 429 HIS A CA 1
ATOM 3105 C C . HIS A 1 429 ? 22.617 16.971 10.275 1.00 73.88 429 HIS A C 1
ATOM 3107 O O . HIS A 1 429 ? 21.556 17.159 9.675 1.00 73.88 429 HIS A O 1
ATOM 3113 N N . VAL A 1 430 ? 22.911 17.565 11.437 1.00 70.25 430 VAL A N 1
ATOM 3114 C CA . VAL A 1 430 ? 22.035 18.550 12.090 1.00 70.25 430 VAL A CA 1
ATOM 3115 C C . VAL A 1 430 ? 21.889 19.780 11.202 1.00 70.25 430 VAL A C 1
ATOM 3117 O O . VAL A 1 430 ? 20.774 20.147 10.833 1.00 70.25 430 VAL A O 1
ATOM 3120 N N . ARG A 1 431 ? 23.013 20.362 10.756 1.00 82.25 431 ARG A N 1
ATOM 3121 C CA . ARG A 1 431 ? 22.991 21.519 9.845 1.00 82.25 431 ARG A CA 1
ATOM 3122 C C . ARG A 1 431 ? 22.208 21.227 8.562 1.00 82.25 431 ARG A C 1
ATOM 3124 O O . ARG A 1 431 ? 21.464 22.091 8.099 1.00 82.25 431 ARG A O 1
ATOM 3131 N N . PHE A 1 432 ? 22.356 20.024 8.001 1.00 78.94 432 PHE A N 1
ATOM 3132 C CA . PHE A 1 432 ? 21.644 19.586 6.799 1.00 78.94 432 PHE A CA 1
ATOM 3133 C C . PHE A 1 432 ? 20.128 19.539 7.010 1.00 78.94 432 PHE A C 1
ATOM 3135 O O . PHE A 1 432 ? 19.376 20.169 6.264 1.00 78.94 432 PHE A O 1
ATOM 3142 N N . ALA A 1 433 ? 19.672 18.834 8.046 1.00 71.50 433 ALA A N 1
ATOM 3143 C CA . ALA A 1 433 ? 18.249 18.708 8.338 1.00 71.50 433 ALA A CA 1
ATOM 3144 C C . ALA A 1 433 ? 17.604 20.055 8.676 1.00 71.50 433 ALA A C 1
ATOM 3146 O O . ALA A 1 433 ? 16.528 20.358 8.159 1.00 71.50 433 ALA A O 1
ATOM 3147 N N . CYS A 1 434 ? 18.278 20.895 9.466 1.00 77.31 434 CYS A N 1
ATOM 3148 C CA . CYS A 1 434 ? 17.792 22.233 9.789 1.00 77.31 434 CYS A CA 1
ATOM 3149 C C . CYS A 1 434 ? 17.668 23.109 8.539 1.00 77.31 434 CYS A C 1
ATOM 3151 O O . CYS A 1 434 ? 16.673 23.814 8.392 1.00 77.31 434 CYS A O 1
ATOM 3153 N N . ALA A 1 435 ? 18.620 23.034 7.603 1.00 84.25 435 ALA A N 1
ATOM 3154 C CA . ALA A 1 435 ? 18.544 23.779 6.350 1.00 84.25 435 ALA A CA 1
ATOM 3155 C C . ALA A 1 435 ? 17.355 23.337 5.475 1.00 84.25 435 ALA A C 1
ATOM 3157 O O . ALA A 1 435 ? 16.626 24.188 4.967 1.00 84.25 435 ALA A O 1
ATOM 3158 N N . VAL A 1 436 ? 17.106 22.028 5.345 1.00 80.31 436 VAL A N 1
ATOM 3159 C CA . VAL A 1 436 ? 15.939 21.502 4.609 1.00 80.31 436 VAL A CA 1
ATOM 3160 C C . VAL A 1 436 ? 14.626 21.893 5.293 1.00 80.31 436 VAL A C 1
ATOM 3162 O O . VAL A 1 436 ? 13.697 22.350 4.625 1.00 80.31 436 VAL A O 1
ATOM 3165 N N . ALA A 1 437 ? 14.544 21.759 6.619 1.00 74.88 437 ALA A N 1
ATOM 3166 C CA . ALA A 1 437 ? 13.356 22.115 7.391 1.00 74.88 437 ALA A CA 1
ATOM 3167 C C . ALA A 1 437 ? 13.033 23.615 7.276 1.00 74.88 437 ALA A C 1
ATOM 3169 O O . ALA A 1 437 ? 11.901 23.981 6.965 1.00 74.88 437 ALA A O 1
ATOM 3170 N N . LEU A 1 438 ? 14.038 24.486 7.424 1.00 81.12 438 LEU A N 1
ATOM 3171 C CA . LEU A 1 438 ? 13.900 25.936 7.243 1.00 81.12 438 LEU A CA 1
ATOM 3172 C C . LEU A 1 438 ? 13.395 26.307 5.843 1.00 81.12 438 LEU A C 1
ATOM 3174 O O . LEU A 1 438 ? 12.568 27.211 5.696 1.00 81.12 438 LEU A O 1
ATOM 3178 N N . TRP A 1 439 ? 13.859 25.598 4.812 1.00 85.12 439 TRP A N 1
ATOM 3179 C CA . TRP A 1 439 ? 13.370 25.803 3.452 1.00 85.12 439 TRP A CA 1
ATOM 3180 C C . TRP A 1 439 ? 11.912 25.349 3.276 1.00 85.12 439 TRP A C 1
ATOM 3182 O O . TRP A 1 439 ? 11.112 26.057 2.668 1.00 85.12 439 TRP A O 1
ATOM 3192 N N . ARG A 1 440 ? 11.531 24.200 3.847 1.00 78.75 440 ARG A N 1
ATOM 3193 C CA . ARG A 1 440 ? 10.166 23.652 3.744 1.00 78.75 440 ARG A CA 1
ATOM 3194 C C . ARG A 1 440 ? 9.121 24.437 4.535 1.00 78.75 440 ARG A C 1
ATOM 3196 O O . ARG A 1 440 ? 7.971 24.475 4.104 1.00 78.75 440 ARG A O 1
ATOM 3203 N N . ILE A 1 441 ? 9.498 25.025 5.673 1.00 73.00 441 ILE A N 1
ATOM 3204 C CA . ILE A 1 441 ? 8.584 25.794 6.529 1.00 73.00 441 ILE A CA 1
ATOM 3205 C C . ILE A 1 441 ? 8.245 27.138 5.880 1.00 73.00 441 ILE A C 1
ATOM 3207 O O . ILE A 1 441 ? 7.069 27.452 5.719 1.00 73.00 441 ILE A O 1
ATOM 3211 N N . GLU A 1 442 ? 9.257 27.921 5.493 1.00 76.69 442 GLU A N 1
ATOM 3212 C CA . GLU A 1 442 ? 9.039 29.298 5.020 1.00 76.69 442 GLU A CA 1
ATOM 3213 C C . GLU A 1 442 ? 10.021 29.763 3.935 1.00 76.69 442 GLU A C 1
ATOM 3215 O O . GLU A 1 442 ? 10.145 30.959 3.686 1.00 76.69 442 GLU A O 1
ATOM 3220 N N . ARG A 1 443 ? 10.733 28.838 3.275 1.00 83.56 443 ARG A N 1
ATOM 3221 C CA . ARG A 1 443 ? 11.785 29.161 2.291 1.00 83.56 443 ARG A CA 1
ATOM 3222 C C . ARG A 1 443 ? 12.842 30.117 2.854 1.00 83.56 443 ARG A C 1
ATOM 3224 O O . ARG A 1 443 ? 13.292 31.041 2.177 1.00 83.56 443 ARG A O 1
ATOM 3231 N N . HIS A 1 444 ? 13.237 29.905 4.112 1.00 86.06 444 HIS A N 1
ATOM 3232 C CA . HIS A 1 444 ? 14.079 30.861 4.826 1.00 86.06 444 HIS A CA 1
ATOM 3233 C C . HIS A 1 444 ? 15.435 31.084 4.109 1.00 86.06 444 HIS A C 1
ATOM 3235 O O . HIS A 1 444 ? 16.134 30.114 3.793 1.00 86.06 444 HIS A O 1
ATOM 3241 N N . PRO A 1 445 ? 15.894 32.339 3.918 1.00 85.88 445 PRO A N 1
ATOM 3242 C CA . PRO A 1 445 ? 17.062 32.665 3.088 1.00 85.88 445 PRO A CA 1
ATOM 3243 C C . PRO A 1 445 ? 18.401 32.117 3.607 1.00 85.88 445 PRO A C 1
ATOM 3245 O O . PRO A 1 445 ? 19.342 31.970 2.832 1.00 85.88 445 PRO A O 1
ATOM 3248 N N . ARG A 1 446 ? 18.515 31.779 4.902 1.00 88.31 446 ARG A N 1
ATOM 3249 C CA . ARG A 1 446 ? 19.716 31.119 5.471 1.00 88.31 446 ARG A CA 1
ATOM 3250 C C . ARG A 1 446 ? 19.832 29.624 5.136 1.00 88.31 446 ARG A C 1
ATOM 3252 O O . ARG A 1 446 ? 20.917 29.070 5.314 1.00 88.31 446 ARG A O 1
ATOM 3259 N N . ALA A 1 447 ? 18.776 28.987 4.623 1.00 90.75 447 ALA A N 1
ATOM 3260 C CA . ALA A 1 447 ? 18.788 27.565 4.278 1.00 90.75 447 ALA A CA 1
ATOM 3261 C C . ALA A 1 447 ? 19.774 27.253 3.140 1.00 90.75 447 ALA A C 1
ATOM 3263 O O . ALA A 1 447 ? 20.660 26.414 3.293 1.00 90.75 447 ALA A O 1
ATOM 3264 N N . LEU A 1 448 ? 19.683 27.976 2.020 1.00 93.00 448 LEU A N 1
ATOM 3265 C CA . LEU A 1 448 ? 20.532 27.731 0.853 1.00 93.00 448 LEU A CA 1
ATOM 3266 C C . LEU A 1 448 ? 22.032 27.975 1.141 1.00 93.00 448 LEU A C 1
ATOM 3268 O O . LEU A 1 448 ? 22.835 27.097 0.825 1.00 93.00 448 LEU A O 1
ATOM 3272 N N . PRO A 1 449 ? 22.455 29.071 1.808 1.00 94.88 449 PRO A N 1
ATOM 3273 C CA . PRO A 1 449 ? 23.846 29.243 2.236 1.00 94.88 449 PRO A CA 1
ATOM 3274 C C . PRO A 1 449 ? 24.364 28.124 3.148 1.00 94.88 449 PRO A C 1
ATOM 3276 O O . PRO A 1 449 ? 25.540 27.763 3.074 1.00 94.88 449 PRO A O 1
ATOM 3279 N N . ALA A 1 450 ? 23.515 27.556 4.013 1.00 92.19 450 ALA A N 1
ATOM 3280 C CA . ALA A 1 450 ? 23.895 26.409 4.833 1.00 92.19 450 ALA A CA 1
ATOM 3281 C C . ALA A 1 450 ? 24.118 25.152 3.979 1.00 92.19 450 ALA A C 1
ATOM 3283 O O . ALA A 1 450 ? 25.158 24.509 4.118 1.00 92.19 450 ALA A O 1
ATOM 3284 N N . MET A 1 451 ? 23.221 24.867 3.032 1.00 93.75 451 MET A N 1
ATOM 3285 C CA . MET A 1 451 ? 23.386 23.769 2.072 1.00 93.75 451 MET A CA 1
ATOM 3286 C C . MET A 1 451 ? 24.665 23.930 1.234 1.00 93.75 451 MET A C 1
ATOM 3288 O O . MET A 1 451 ? 25.437 22.986 1.094 1.00 93.75 451 MET A O 1
ATOM 3292 N N . ILE A 1 452 ? 24.971 25.142 0.757 1.00 95.94 452 ILE A N 1
ATOM 3293 C CA . ILE A 1 452 ? 26.200 25.424 -0.007 1.00 95.94 452 ILE A CA 1
ATOM 3294 C C . ILE A 1 452 ? 27.461 25.120 0.814 1.00 95.94 452 ILE A C 1
ATOM 3296 O O . ILE A 1 452 ? 28.420 24.563 0.282 1.00 95.94 452 ILE A O 1
ATOM 3300 N N . ARG A 1 453 ? 27.476 25.442 2.116 1.00 94.38 453 ARG A N 1
ATOM 3301 C CA . ARG A 1 453 ? 28.597 25.076 3.002 1.00 94.38 453 ARG A CA 1
ATOM 3302 C C . ARG A 1 453 ? 28.756 23.554 3.108 1.00 94.38 453 ARG A C 1
ATOM 3304 O O . ARG A 1 453 ? 29.883 23.067 3.096 1.00 94.38 453 ARG A O 1
ATOM 3311 N N . LEU A 1 454 ? 27.653 22.808 3.166 1.00 93.62 454 LEU A N 1
ATOM 3312 C CA . LEU A 1 454 ? 27.657 21.348 3.313 1.00 93.62 454 LEU A CA 1
ATOM 3313 C C . LEU A 1 454 ? 28.080 20.594 2.043 1.00 93.62 454 LEU A C 1
ATOM 3315 O O . LEU A 1 454 ? 28.607 19.488 2.149 1.00 93.62 454 LEU A O 1
ATOM 3319 N N . LEU A 1 455 ? 27.994 21.210 0.857 1.00 93.56 455 LEU A N 1
ATOM 3320 C CA . LEU A 1 455 ? 28.616 20.674 -0.368 1.00 93.56 455 LEU A CA 1
ATOM 3321 C C . LEU A 1 455 ? 30.144 20.507 -0.243 1.00 93.56 455 LEU A C 1
ATOM 3323 O O . LEU A 1 455 ? 30.762 19.810 -1.050 1.00 93.56 455 LEU A O 1
ATOM 3327 N N . ARG A 1 456 ? 30.773 21.120 0.767 1.00 93.88 456 ARG A N 1
ATOM 3328 C CA . ARG A 1 456 ? 32.207 20.998 1.074 1.00 93.88 456 ARG A CA 1
ATOM 3329 C C . ARG A 1 456 ? 32.521 19.959 2.152 1.00 93.88 456 ARG A C 1
ATOM 3331 O O . ARG A 1 456 ? 33.666 19.898 2.585 1.00 93.88 456 ARG A O 1
ATOM 3338 N N . SER A 1 457 ? 31.538 19.167 2.587 1.00 92.50 457 SER A N 1
ATOM 3339 C CA . SER A 1 457 ? 31.755 18.108 3.578 1.00 92.50 457 SER A CA 1
ATOM 3340 C C . SER A 1 457 ? 32.830 17.114 3.119 1.00 92.50 457 SER A C 1
ATOM 3342 O O . SER A 1 457 ? 32.943 16.792 1.932 1.00 92.50 457 SER A O 1
ATOM 3344 N N . ASN A 1 458 ? 33.597 16.594 4.079 1.00 88.38 458 ASN A N 1
ATOM 3345 C CA . ASN A 1 458 ? 34.537 15.501 3.843 1.00 88.38 458 ASN A CA 1
ATOM 3346 C C . ASN A 1 458 ? 33.808 14.175 3.557 1.00 88.38 458 ASN A C 1
ATOM 3348 O O . ASN A 1 458 ? 34.368 13.315 2.876 1.00 88.38 458 ASN A O 1
ATOM 3352 N N . GLU A 1 459 ? 32.556 14.019 4.001 1.00 86.94 459 GLU A N 1
ATOM 3353 C CA . GLU A 1 459 ? 31.755 12.819 3.775 1.00 86.94 459 GLU A CA 1
ATOM 3354 C C . GLU A 1 459 ? 31.099 12.838 2.375 1.00 86.94 459 GLU A C 1
ATOM 3356 O O . GLU A 1 459 ? 30.278 13.709 2.076 1.00 86.94 459 GLU A O 1
ATOM 3361 N N . PRO A 1 460 ? 31.395 11.862 1.494 1.00 84.88 460 PRO A N 1
ATOM 3362 C CA . PRO A 1 460 ? 30.823 11.820 0.144 1.00 84.88 460 PRO A CA 1
ATOM 3363 C C . PRO A 1 460 ? 29.299 11.691 0.131 1.00 84.88 460 PRO A C 1
ATOM 3365 O O . PRO A 1 460 ? 28.630 12.330 -0.678 1.00 84.88 460 PRO A O 1
ATOM 3368 N N . ARG A 1 461 ? 28.747 10.907 1.066 1.00 81.62 461 ARG A N 1
ATOM 3369 C CA . ARG A 1 461 ? 27.298 10.717 1.216 1.00 81.62 461 ARG A CA 1
ATOM 3370 C C . ARG A 1 461 ? 26.592 12.019 1.582 1.00 81.62 461 ARG A C 1
ATOM 3372 O O . ARG A 1 461 ? 25.519 12.291 1.053 1.00 81.62 461 ARG A O 1
ATOM 3379 N N . MET A 1 462 ? 27.212 12.839 2.432 1.00 88.31 462 MET A N 1
ATOM 3380 C CA . MET A 1 462 ? 26.692 14.161 2.777 1.00 88.31 462 MET A CA 1
ATOM 3381 C C . MET A 1 462 ? 26.663 15.069 1.544 1.00 88.31 462 MET A C 1
ATOM 3383 O O . MET A 1 462 ? 25.633 15.670 1.249 1.00 88.31 462 MET A O 1
ATOM 3387 N N . ARG A 1 463 ? 27.750 15.116 0.759 1.00 94.50 463 ARG A N 1
ATOM 3388 C CA . ARG A 1 463 ? 27.800 15.923 -0.475 1.00 94.50 463 ARG A CA 1
ATOM 3389 C C . ARG A 1 463 ? 26.736 15.507 -1.496 1.00 94.50 463 ARG A C 1
ATOM 3391 O O . ARG A 1 463 ? 26.094 16.372 -2.087 1.00 94.50 463 ARG A O 1
ATOM 3398 N N . GLU A 1 464 ? 26.528 14.205 -1.678 1.00 90.69 464 GLU A N 1
ATOM 3399 C CA . GLU A 1 464 ? 25.497 13.649 -2.566 1.00 90.69 464 GLU A CA 1
ATOM 3400 C C . GLU A 1 464 ? 24.077 14.020 -2.113 1.00 90.69 464 GLU A C 1
ATOM 3402 O O . GLU A 1 464 ? 23.274 14.502 -2.920 1.00 90.69 464 GLU A O 1
ATOM 3407 N N . ALA A 1 465 ? 23.773 13.826 -0.825 1.00 81.25 465 ALA A N 1
ATOM 3408 C CA . ALA A 1 465 ? 22.467 14.142 -0.251 1.00 81.25 465 ALA A CA 1
ATOM 3409 C C . ALA A 1 465 ? 22.156 15.641 -0.363 1.00 81.25 465 ALA A C 1
ATOM 3411 O O . ALA A 1 465 ? 21.069 16.022 -0.795 1.00 81.25 465 ALA A O 1
ATOM 3412 N N . VAL A 1 466 ? 23.141 16.490 -0.056 1.00 94.12 466 VAL A N 1
ATOM 3413 C CA . VAL A 1 466 ? 23.028 17.948 -0.167 1.00 94.12 466 VAL A CA 1
ATOM 3414 C C . VAL A 1 466 ? 22.798 18.377 -1.612 1.00 94.12 466 VAL A C 1
ATOM 3416 O O . VAL A 1 466 ? 21.886 19.159 -1.864 1.00 94.12 466 VAL A O 1
ATOM 3419 N N . ALA A 1 467 ? 23.567 17.857 -2.573 1.00 95.00 467 ALA A N 1
ATOM 3420 C CA . ALA A 1 467 ? 23.364 18.173 -3.986 1.00 95.00 467 ALA A CA 1
ATOM 3421 C C . ALA A 1 467 ? 21.955 17.765 -4.449 1.00 95.00 467 ALA A C 1
ATOM 3423 O O . ALA A 1 467 ? 21.244 18.566 -5.051 1.00 95.00 467 ALA A O 1
ATOM 3424 N N . THR A 1 468 ? 21.510 16.559 -4.093 1.00 90.19 468 THR A N 1
ATOM 3425 C CA . THR A 1 468 ? 20.174 16.058 -4.445 1.00 90.19 468 THR A CA 1
ATOM 3426 C C . THR A 1 468 ? 19.061 16.948 -3.889 1.00 90.19 468 THR A C 1
ATOM 3428 O O . THR A 1 468 ? 18.158 17.335 -4.636 1.00 90.19 468 THR A O 1
ATOM 3431 N N . ASP A 1 469 ? 19.138 17.319 -2.609 1.00 87.69 469 ASP A N 1
ATOM 3432 C CA . ASP A 1 469 ? 18.111 18.132 -1.954 1.00 87.69 469 ASP A CA 1
ATOM 3433 C C . ASP A 1 469 ? 18.152 19.603 -2.375 1.00 87.69 469 ASP A C 1
ATOM 3435 O O . ASP A 1 469 ? 17.092 20.217 -2.473 1.00 87.69 469 ASP A O 1
ATOM 3439 N N . ILE A 1 470 ? 19.317 20.159 -2.731 1.00 93.12 470 ILE A N 1
ATOM 3440 C CA . ILE A 1 470 ? 19.385 21.471 -3.397 1.00 93.12 470 ILE A CA 1
ATOM 3441 C C . ILE A 1 470 ? 18.546 21.439 -4.682 1.00 93.12 470 ILE A C 1
ATOM 3443 O O . ILE A 1 470 ? 17.682 22.290 -4.885 1.00 93.12 470 ILE A O 1
ATOM 3447 N N . GLY A 1 471 ? 18.741 20.423 -5.524 1.00 87.62 471 GLY A N 1
ATOM 3448 C CA . GLY A 1 471 ? 17.977 20.285 -6.761 1.00 87.62 471 GLY A CA 1
ATOM 3449 C C . GLY A 1 471 ? 16.481 20.039 -6.536 1.00 87.62 471 GLY A C 1
ATOM 3450 O O . GLY A 1 471 ? 15.658 20.616 -7.242 1.00 87.62 471 GLY A O 1
ATOM 3451 N N . ARG A 1 472 ? 16.119 19.164 -5.591 1.00 86.62 472 ARG A N 1
ATOM 3452 C CA . ARG A 1 472 ? 14.726 18.744 -5.355 1.00 86.62 472 ARG A CA 1
ATOM 3453 C C . ARG A 1 472 ? 13.905 19.785 -4.602 1.00 86.62 472 ARG A C 1
ATOM 3455 O O . ARG A 1 472 ? 12.746 19.994 -4.943 1.00 86.62 472 ARG A O 1
ATOM 3462 N N . GLU A 1 473 ? 14.471 20.371 -3.553 1.00 84.56 473 GLU A N 1
ATOM 3463 C CA . GLU A 1 473 ? 13.730 21.251 -2.651 1.00 84.56 473 GLU A CA 1
ATOM 3464 C C . GLU A 1 473 ? 13.775 22.704 -3.126 1.00 84.56 473 GLU A C 1
ATOM 3466 O O . GLU A 1 473 ? 12.739 23.366 -3.123 1.00 84.56 473 GLU A O 1
ATOM 3471 N N . PHE A 1 474 ? 14.945 23.199 -3.548 1.00 89.50 474 PHE A N 1
ATOM 3472 C CA . PHE A 1 474 ? 15.142 24.611 -3.900 1.00 89.50 474 PHE A CA 1
ATOM 3473 C C . PHE A 1 474 ? 14.908 24.874 -5.390 1.00 89.50 474 PHE A C 1
ATOM 3475 O O . PHE A 1 474 ? 14.320 25.893 -5.746 1.00 89.50 474 PHE A O 1
ATOM 3482 N N . GLY A 1 475 ? 15.335 23.954 -6.264 1.00 88.88 475 GLY A N 1
ATOM 3483 C CA . GLY A 1 475 ? 15.104 24.059 -7.707 1.00 88.88 475 GLY A CA 1
ATOM 3484 C C . GLY A 1 475 ? 15.621 25.392 -8.282 1.00 88.88 475 GLY A C 1
ATOM 3485 O O . GLY A 1 475 ? 16.787 25.717 -8.048 1.00 88.88 475 GLY A O 1
ATOM 3486 N N . PRO A 1 476 ? 14.792 26.188 -8.989 1.00 87.81 476 PRO A N 1
ATOM 3487 C CA . PRO A 1 476 ? 15.202 27.475 -9.569 1.00 87.81 476 PRO A CA 1
ATOM 3488 C C . PRO A 1 476 ? 15.759 28.492 -8.561 1.00 87.81 476 PRO A C 1
ATOM 3490 O O . PRO A 1 476 ? 16.638 29.282 -8.900 1.00 87.81 476 PRO A O 1
ATOM 3493 N N . ASP A 1 477 ? 15.320 28.441 -7.299 1.00 89.56 477 ASP A N 1
ATOM 3494 C CA . ASP A 1 477 ? 15.772 29.374 -6.260 1.00 89.56 477 ASP A CA 1
ATOM 3495 C C . ASP A 1 477 ? 17.242 29.119 -5.838 1.00 89.56 477 ASP A C 1
ATOM 3497 O O . ASP A 1 477 ? 17.857 29.936 -5.149 1.00 89.56 477 ASP A O 1
ATOM 3501 N N . ALA A 1 478 ? 17.853 28.006 -6.272 1.00 92.38 478 ALA A N 1
ATOM 3502 C CA . ALA A 1 478 ? 19.221 27.615 -5.922 1.00 92.38 478 ALA A CA 1
ATOM 3503 C C . ALA A 1 478 ? 20.333 28.206 -6.812 1.00 92.38 478 ALA A C 1
ATOM 3505 O O . ALA A 1 478 ? 21.457 27.696 -6.809 1.00 92.38 478 ALA A O 1
ATOM 3506 N N . LYS A 1 479 ? 20.089 29.322 -7.512 1.00 93.69 479 LYS A N 1
ATOM 3507 C CA . LYS A 1 479 ? 21.104 30.023 -8.330 1.00 93.69 479 LYS A CA 1
ATOM 3508 C C . LYS A 1 479 ? 22.434 30.250 -7.601 1.00 93.69 479 LYS A C 1
ATOM 3510 O O . LYS A 1 479 ? 23.503 30.036 -8.164 1.00 93.69 479 LYS A O 1
ATOM 3515 N N . ALA A 1 480 ? 22.388 30.628 -6.322 1.00 94.12 480 ALA A N 1
ATOM 3516 C CA . ALA A 1 480 ? 23.594 30.875 -5.528 1.00 94.12 480 ALA A CA 1
ATOM 3517 C C . ALA A 1 480 ? 24.462 29.617 -5.302 1.00 94.12 480 ALA A C 1
ATOM 3519 O O . ALA A 1 480 ? 25.645 29.743 -4.987 1.00 94.12 480 ALA A O 1
ATOM 3520 N N . ALA A 1 481 ? 23.904 28.411 -5.464 1.00 95.81 481 ALA A N 1
ATOM 3521 C CA . ALA A 1 481 ? 24.637 27.155 -5.313 1.00 95.81 481 ALA A CA 1
ATOM 3522 C C . ALA A 1 481 ? 25.392 26.730 -6.580 1.00 95.81 481 ALA A C 1
ATOM 3524 O O . ALA A 1 481 ? 26.269 25.869 -6.490 1.00 95.81 481 ALA A O 1
ATOM 3525 N N . VAL A 1 482 ? 25.101 27.340 -7.736 1.00 96.88 482 VAL A N 1
ATOM 3526 C CA . VAL A 1 482 ? 25.674 26.965 -9.041 1.00 96.88 482 VAL A CA 1
ATOM 3527 C C . VAL A 1 482 ? 27.207 26.889 -9.016 1.00 96.88 482 VAL A C 1
ATOM 3529 O O . VAL A 1 482 ? 27.730 25.843 -9.402 1.00 96.88 482 VAL A O 1
ATOM 3532 N N . PRO A 1 483 ? 27.960 27.883 -8.495 1.00 97.12 483 PRO A N 1
ATOM 3533 C CA . PRO A 1 483 ? 29.424 27.817 -8.507 1.00 97.12 483 PRO A CA 1
ATOM 3534 C C . PRO A 1 483 ? 29.993 26.643 -7.704 1.00 97.12 483 PRO A C 1
ATOM 3536 O O . PRO A 1 483 ? 31.037 26.093 -8.049 1.00 97.12 483 PRO A O 1
ATOM 3539 N N . GLU A 1 484 ? 29.329 26.255 -6.613 1.00 96.88 484 GLU A N 1
ATOM 3540 C CA . GLU A 1 484 ? 29.793 25.150 -5.776 1.00 96.88 484 GLU A CA 1
ATOM 3541 C C . GLU A 1 484 ? 29.382 23.794 -6.361 1.00 96.88 484 GLU A C 1
ATOM 3543 O O . GLU A 1 484 ? 30.196 22.875 -6.386 1.00 96.88 484 GLU A O 1
ATOM 3548 N N . LEU A 1 485 ? 28.171 23.684 -6.917 1.00 96.75 485 LEU A N 1
ATOM 3549 C CA . LEU A 1 485 ? 27.719 22.498 -7.652 1.00 96.75 485 LEU A CA 1
ATOM 3550 C C . LEU A 1 485 ? 28.598 22.215 -8.879 1.00 96.75 485 LEU A C 1
ATOM 3552 O O . LEU A 1 485 ? 28.943 21.062 -9.124 1.00 96.75 485 LEU A O 1
ATOM 3556 N N . VAL A 1 486 ? 29.046 23.252 -9.598 1.00 97.25 486 VAL A N 1
ATOM 3557 C CA . VAL A 1 486 ? 30.005 23.118 -10.709 1.00 97.25 486 VAL A CA 1
ATOM 3558 C C . VAL A 1 486 ? 31.311 22.471 -10.247 1.00 97.25 486 VAL A C 1
ATOM 3560 O O . VAL A 1 486 ? 31.816 21.570 -10.909 1.00 97.25 486 VAL A O 1
ATOM 3563 N N . LYS A 1 487 ? 31.841 22.839 -9.074 1.00 96.00 487 LYS A N 1
ATOM 3564 C CA . LYS A 1 487 ? 33.035 22.172 -8.520 1.00 96.00 487 LYS A CA 1
ATOM 3565 C C . LYS A 1 487 ? 32.778 20.706 -8.176 1.00 96.00 487 LYS A C 1
ATOM 3567 O O . LYS A 1 487 ? 33.714 19.912 -8.168 1.00 96.00 487 LYS A O 1
ATOM 3572 N N . ARG A 1 488 ? 31.543 20.341 -7.821 1.00 96.81 488 ARG A N 1
ATOM 3573 C CA . ARG A 1 488 ? 31.153 18.961 -7.487 1.00 96.81 488 ARG A CA 1
ATOM 3574 C C . ARG A 1 488 ? 30.889 18.085 -8.714 1.00 96.81 488 ARG A C 1
ATOM 3576 O O . ARG A 1 488 ? 30.870 16.866 -8.574 1.00 96.81 488 ARG A O 1
ATOM 3583 N N . LEU A 1 489 ? 30.801 18.660 -9.916 1.00 94.06 489 LEU A N 1
ATOM 3584 C CA . LEU A 1 489 ? 30.831 17.888 -11.167 1.00 94.06 489 LEU A CA 1
ATOM 3585 C C . LEU A 1 489 ? 32.132 17.103 -11.354 1.00 94.06 489 LEU A C 1
ATOM 3587 O O . LEU A 1 489 ? 32.133 16.129 -12.090 1.00 94.06 489 LEU A O 1
ATOM 3591 N N . PHE A 1 490 ? 33.208 17.485 -10.663 1.00 92.50 490 PHE A N 1
ATOM 3592 C CA . PHE A 1 490 ? 34.513 16.819 -10.706 1.00 92.50 490 PHE A CA 1
ATOM 3593 C C . PHE A 1 490 ? 34.861 16.134 -9.373 1.00 92.50 490 PHE A C 1
ATOM 3595 O O . PHE A 1 490 ? 36.030 15.958 -9.034 1.00 92.50 490 PHE A O 1
ATOM 3602 N N . ASP A 1 491 ? 33.850 15.784 -8.573 1.00 94.81 491 ASP A N 1
ATOM 3603 C CA . ASP A 1 491 ? 34.044 15.061 -7.314 1.00 94.81 491 ASP A CA 1
ATOM 3604 C C . ASP A 1 491 ? 34.609 13.645 -7.564 1.00 94.81 491 ASP A C 1
ATOM 3606 O O . ASP A 1 491 ? 34.207 13.003 -8.541 1.00 94.81 491 ASP A O 1
ATOM 3610 N N . PRO A 1 492 ? 35.482 13.102 -6.687 1.00 91.25 492 PRO A N 1
ATOM 3611 C CA . PRO A 1 492 ? 35.983 11.731 -6.822 1.00 91.25 492 PRO A CA 1
ATOM 3612 C C . PRO A 1 492 ? 34.872 10.674 -6.929 1.00 91.25 492 PRO A C 1
ATOM 3614 O O . PRO A 1 492 ? 35.050 9.647 -7.588 1.00 91.25 492 PRO A O 1
ATOM 3617 N N . PHE A 1 493 ? 33.708 10.927 -6.324 1.00 89.56 493 PHE A N 1
ATOM 3618 C CA . PHE A 1 493 ? 32.592 9.988 -6.286 1.00 89.56 493 PHE A CA 1
ATOM 3619 C C . PHE A 1 493 ? 31.579 10.264 -7.401 1.00 89.56 493 PHE A C 1
ATOM 3621 O O . PHE A 1 493 ? 30.978 11.335 -7.471 1.00 89.56 493 PHE A O 1
ATOM 3628 N N . ALA A 1 494 ? 31.325 9.254 -8.238 1.00 89.25 494 ALA A N 1
ATOM 3629 C CA . ALA A 1 494 ? 30.389 9.358 -9.359 1.00 89.25 494 ALA A CA 1
ATOM 3630 C C . ALA A 1 494 ? 28.954 9.708 -8.925 1.00 89.25 494 ALA A C 1
ATOM 3632 O O . ALA A 1 494 ? 28.254 10.414 -9.649 1.00 89.25 494 ALA A O 1
ATOM 3633 N N . SER A 1 495 ? 28.522 9.264 -7.739 1.00 87.25 495 SER A N 1
ATOM 3634 C CA . SER A 1 495 ? 27.196 9.596 -7.204 1.00 87.25 495 SER A CA 1
ATOM 3635 C C . SER A 1 495 ? 27.055 11.093 -6.908 1.00 87.25 495 SER A C 1
ATOM 3637 O O . SER A 1 495 ? 26.053 11.701 -7.278 1.00 87.25 495 SER A O 1
ATOM 3639 N N . VAL A 1 496 ? 28.101 11.722 -6.359 1.00 94.12 496 VAL A N 1
ATOM 3640 C CA . VAL A 1 496 ? 28.155 13.173 -6.125 1.00 94.12 496 VAL A CA 1
ATOM 3641 C C . VAL A 1 496 ? 28.172 13.940 -7.450 1.00 94.12 496 VAL A C 1
ATOM 3643 O O . VAL A 1 496 ? 27.450 14.931 -7.582 1.00 94.12 496 VAL A O 1
ATOM 3646 N N . ARG A 1 497 ? 28.928 13.471 -8.456 1.00 96.00 497 ARG A N 1
ATOM 3647 C CA . ARG A 1 497 ? 28.945 14.078 -9.803 1.00 96.00 497 ARG A CA 1
ATOM 3648 C C . ARG A 1 497 ? 27.560 14.059 -10.453 1.00 96.00 497 ARG A C 1
ATOM 3650 O O . ARG A 1 497 ? 27.078 15.100 -10.896 1.00 96.00 497 ARG A O 1
ATOM 3657 N N . ALA A 1 498 ? 26.890 12.903 -10.446 1.00 91.25 498 ALA A N 1
ATOM 3658 C CA . ALA A 1 498 ? 25.543 12.749 -10.997 1.00 91.25 498 ALA A CA 1
ATOM 3659 C C . ALA A 1 498 ? 24.505 13.606 -10.250 1.00 91.25 498 ALA A C 1
ATOM 3661 O O . ALA A 1 498 ? 23.710 14.300 -10.886 1.00 91.25 498 ALA A O 1
ATOM 3662 N N . ALA A 1 499 ? 24.537 13.612 -8.912 1.00 91.56 499 ALA A N 1
ATOM 3663 C CA . ALA A 1 499 ? 23.640 14.429 -8.095 1.00 91.56 499 ALA A CA 1
ATOM 3664 C C . ALA A 1 499 ? 23.830 15.931 -8.362 1.00 91.56 499 ALA A C 1
ATOM 3666 O O . ALA A 1 499 ? 22.850 16.668 -8.484 1.00 91.56 499 ALA A O 1
ATOM 3667 N N . SER A 1 500 ? 25.079 16.377 -8.523 1.00 96.94 500 SER A N 1
ATOM 3668 C CA . SER A 1 500 ? 25.412 17.776 -8.818 1.00 96.94 500 SER A CA 1
ATOM 3669 C C . SER A 1 500 ? 24.947 18.195 -10.210 1.00 96.94 500 SER A C 1
ATOM 3671 O O . SER A 1 500 ? 24.345 19.258 -10.350 1.00 96.94 500 SER A O 1
ATOM 3673 N N . ALA A 1 501 ? 25.141 17.341 -11.220 1.00 96.06 501 ALA A N 1
ATOM 3674 C CA . ALA A 1 501 ? 24.610 17.564 -12.564 1.00 96.06 501 ALA A CA 1
ATOM 3675 C C . ALA A 1 501 ? 23.076 17.670 -12.548 1.00 96.06 501 ALA A C 1
ATOM 3677 O O . ALA A 1 501 ? 22.514 18.648 -13.038 1.00 96.06 501 ALA A O 1
ATOM 3678 N N . GLY A 1 502 ? 22.395 16.728 -11.889 1.00 92.81 502 GLY A N 1
ATOM 3679 C CA . GLY A 1 502 ? 20.939 16.761 -11.751 1.00 92.81 502 GLY A CA 1
ATOM 3680 C C . GLY A 1 502 ? 20.424 17.995 -10.999 1.00 92.81 502 GLY A C 1
ATOM 3681 O O . GLY A 1 502 ? 19.372 18.531 -11.343 1.00 92.81 502 GLY A O 1
ATOM 3682 N N . ALA A 1 503 ? 21.146 18.478 -9.984 1.00 94.75 503 ALA A N 1
ATOM 3683 C CA . ALA A 1 503 ? 20.813 19.727 -9.302 1.00 94.75 503 ALA A CA 1
ATOM 3684 C C . ALA A 1 503 ? 20.955 20.949 -10.208 1.00 94.75 503 ALA A C 1
ATOM 3686 O O . ALA A 1 503 ? 20.027 21.750 -10.270 1.00 94.75 503 ALA A O 1
ATOM 3687 N N . LEU A 1 504 ? 22.057 21.062 -10.952 1.00 96.69 504 LEU A N 1
ATOM 3688 C CA . LEU A 1 504 ? 22.273 22.147 -11.916 1.00 96.69 504 LEU A CA 1
ATOM 3689 C C . LEU A 1 504 ? 21.168 22.191 -12.979 1.00 96.69 504 LEU A C 1
ATOM 3691 O O . LEU A 1 504 ? 20.665 23.265 -13.295 1.00 96.69 504 LEU A O 1
ATOM 3695 N N . GLY A 1 505 ? 20.715 21.027 -13.452 1.00 91.25 505 GLY A N 1
ATOM 3696 C CA . GLY A 1 505 ? 19.554 20.934 -14.336 1.00 91.25 505 GLY A CA 1
ATOM 3697 C C . GLY A 1 505 ? 18.270 21.490 -13.715 1.00 91.25 505 GLY A C 1
ATOM 3698 O O . GLY A 1 505 ? 17.552 22.246 -14.360 1.00 91.25 505 GLY A O 1
ATOM 3699 N N . ARG A 1 506 ? 17.983 21.165 -12.448 1.00 91.81 506 ARG A N 1
ATOM 3700 C CA . ARG A 1 506 ? 16.774 21.638 -11.739 1.00 91.81 506 ARG A CA 1
ATOM 3701 C C . ARG A 1 506 ? 16.820 23.117 -11.347 1.00 91.81 506 ARG A C 1
ATOM 3703 O O . ARG A 1 506 ? 15.758 23.711 -11.183 1.00 91.81 506 ARG A O 1
ATOM 3710 N N . VAL A 1 507 ? 18.012 23.708 -11.230 1.00 93.25 507 VAL A N 1
ATOM 3711 C CA . VAL A 1 507 ? 18.179 25.172 -11.161 1.00 93.25 507 VAL A CA 1
ATOM 3712 C C . VAL A 1 507 ? 17.744 25.821 -12.481 1.00 93.25 507 VAL A C 1
ATOM 3714 O O . VAL A 1 507 ? 17.181 26.912 -12.485 1.00 93.25 507 VAL A O 1
ATOM 3717 N N . GLY A 1 508 ? 17.935 25.128 -13.606 1.00 88.56 508 GLY A N 1
ATOM 3718 C CA . GLY A 1 508 ? 17.431 25.553 -14.908 1.00 88.56 508 GLY A CA 1
ATOM 3719 C C . GLY A 1 508 ? 18.251 26.700 -15.514 1.00 88.56 508 GLY A C 1
ATOM 3720 O O . GLY A 1 508 ? 19.476 26.711 -15.370 1.00 88.56 508 GLY A O 1
ATOM 3721 N N . PRO A 1 509 ? 17.625 27.671 -16.208 1.00 87.56 509 PRO A N 1
ATOM 3722 C CA . PRO A 1 509 ? 18.332 28.711 -16.969 1.00 87.56 509 PRO A CA 1
ATOM 3723 C C . PRO A 1 509 ? 19.292 29.593 -16.170 1.00 87.56 509 PRO A C 1
ATOM 3725 O O . PRO A 1 509 ? 20.170 30.224 -16.755 1.00 87.56 509 PRO A O 1
ATOM 3728 N N . ASP A 1 510 ? 19.156 29.640 -14.848 1.00 89.12 510 ASP A N 1
ATOM 3729 C CA . ASP A 1 510 ? 20.074 30.367 -13.974 1.00 89.12 510 ASP A CA 1
ATOM 3730 C C . ASP A 1 510 ? 21.418 29.649 -13.754 1.00 89.12 510 ASP A C 1
ATOM 3732 O O . ASP A 1 510 ? 22.354 30.257 -13.239 1.00 89.12 510 ASP A O 1
ATOM 3736 N N . ALA A 1 511 ? 21.556 28.392 -14.193 1.00 91.62 511 ALA A N 1
ATOM 3737 C CA . ALA A 1 511 ? 22.791 27.608 -14.131 1.00 91.62 511 ALA A CA 1
ATOM 3738 C C . ALA A 1 511 ? 23.614 27.633 -15.438 1.00 91.62 511 ALA A C 1
ATOM 3740 O O . ALA A 1 511 ? 24.366 26.701 -15.715 1.00 91.62 511 ALA A O 1
ATOM 3741 N N . ARG A 1 512 ? 23.514 28.698 -16.247 1.00 89.00 512 ARG A N 1
ATOM 3742 C CA . ARG A 1 512 ? 24.266 28.849 -17.517 1.00 89.00 512 ARG A CA 1
ATOM 3743 C C . ARG A 1 512 ? 25.780 28.701 -17.369 1.00 89.00 512 ARG A C 1
ATOM 3745 O O . ARG A 1 512 ? 26.416 28.118 -18.242 1.00 89.00 512 ARG A O 1
ATOM 3752 N N . ASP A 1 513 ? 26.343 29.138 -16.247 1.00 90.12 513 ASP A N 1
ATOM 3753 C CA . ASP A 1 513 ? 27.779 29.004 -15.968 1.00 90.12 513 ASP A CA 1
ATOM 3754 C C . ASP A 1 513 ? 28.232 27.534 -15.864 1.00 90.12 513 ASP A C 1
ATOM 3756 O O . ASP A 1 513 ? 29.421 27.233 -15.965 1.00 90.12 513 ASP A O 1
ATOM 3760 N N . ALA A 1 514 ? 27.294 26.596 -15.691 1.00 92.88 514 ALA A N 1
ATOM 3761 C CA . ALA A 1 514 ? 27.577 25.168 -15.654 1.00 92.88 514 ALA A CA 1
ATOM 3762 C C . ALA A 1 514 ? 27.659 24.506 -17.035 1.00 92.88 514 ALA A C 1
ATOM 3764 O O . ALA A 1 514 ? 28.072 23.354 -17.109 1.00 92.88 514 ALA A O 1
ATOM 3765 N N . VAL A 1 515 ? 27.308 25.197 -18.126 1.00 92.50 515 VAL A N 1
ATOM 3766 C CA . VAL A 1 515 ? 27.253 24.600 -19.473 1.00 92.50 515 VAL A CA 1
ATOM 3767 C C . VAL A 1 515 ? 28.609 24.036 -19.897 1.00 92.50 515 VAL A C 1
ATOM 3769 O O . VAL A 1 515 ? 28.699 22.859 -20.230 1.00 92.50 515 VAL A O 1
ATOM 3772 N N . GLN A 1 516 ? 29.676 24.833 -19.818 1.00 93.44 516 GLN A N 1
ATOM 3773 C CA . GLN A 1 516 ? 31.029 24.397 -20.187 1.00 93.44 516 GLN A CA 1
ATOM 3774 C C . GLN A 1 516 ? 31.555 23.258 -19.284 1.00 93.44 516 GLN A C 1
ATOM 3776 O O . GLN A 1 516 ? 32.007 22.237 -19.803 1.00 93.44 516 GLN A O 1
ATOM 3781 N N . PRO A 1 517 ? 31.423 23.338 -17.944 1.00 94.38 517 PRO A N 1
ATOM 3782 C CA . PRO A 1 517 ? 31.703 22.207 -17.059 1.00 94.38 517 PRO A CA 1
ATOM 3783 C C . PRO A 1 517 ? 30.929 20.924 -17.392 1.00 94.38 517 PRO A C 1
ATOM 3785 O O . PRO A 1 517 ? 31.497 19.837 -17.346 1.00 94.38 517 PRO A O 1
ATOM 3788 N N . LEU A 1 518 ? 29.642 21.029 -17.736 1.00 93.88 518 LEU A N 1
ATOM 3789 C CA . LEU A 1 518 ? 28.815 19.879 -18.105 1.00 93.88 518 LEU A CA 1
ATOM 3790 C C . LEU A 1 518 ? 29.260 19.267 -19.438 1.00 93.88 518 LEU A C 1
ATOM 3792 O O . LEU A 1 518 ? 29.276 18.045 -19.557 1.00 93.88 518 LEU A O 1
ATOM 3796 N N . LEU A 1 519 ? 29.673 20.082 -20.413 1.00 91.81 519 LEU A N 1
ATOM 3797 C CA . LEU A 1 519 ? 30.261 19.592 -21.664 1.00 91.81 519 LEU A CA 1
ATOM 3798 C C . LEU A 1 519 ? 31.559 18.816 -21.413 1.00 91.81 519 LEU A C 1
ATOM 3800 O O . LEU A 1 519 ? 31.722 17.722 -21.948 1.00 91.81 519 LEU A O 1
ATOM 3804 N N . ALA A 1 520 ? 32.420 19.300 -20.514 1.00 90.38 520 ALA A N 1
ATOM 3805 C CA . ALA A 1 520 ? 33.629 18.575 -20.122 1.00 90.38 520 ALA A CA 1
ATOM 3806 C C . ALA A 1 520 ? 33.318 17.200 -19.494 1.00 90.38 520 ALA A C 1
ATOM 3808 O O . ALA A 1 520 ? 34.008 16.221 -19.778 1.00 90.38 520 ALA A O 1
ATOM 3809 N N . VAL A 1 521 ? 32.249 17.096 -18.693 1.00 89.81 521 VAL A N 1
ATOM 3810 C CA . VAL A 1 521 ? 31.758 15.812 -18.151 1.00 89.81 521 VAL A CA 1
ATOM 3811 C C . VAL A 1 521 ? 31.273 14.877 -19.268 1.00 89.81 521 VAL A C 1
ATOM 3813 O O . VAL A 1 521 ? 31.434 13.662 -19.168 1.00 89.81 521 VAL A O 1
ATOM 3816 N N . LEU A 1 522 ? 30.697 15.412 -20.349 1.00 86.44 522 LEU A N 1
ATOM 3817 C CA . LEU A 1 522 ? 30.278 14.604 -21.496 1.00 86.44 522 LEU A CA 1
ATOM 3818 C C . LEU A 1 522 ? 31.452 14.084 -22.326 1.00 86.44 522 LEU A C 1
ATOM 3820 O O . LEU A 1 522 ? 31.352 12.976 -22.854 1.00 86.44 522 LEU A O 1
ATOM 3824 N N . ASP A 1 523 ? 32.524 14.853 -22.475 1.00 81.81 523 ASP A N 1
ATOM 3825 C CA . ASP A 1 523 ? 33.671 14.456 -23.298 1.00 81.81 523 ASP A CA 1
ATOM 3826 C C . ASP A 1 523 ? 34.658 13.523 -22.553 1.00 81.81 523 ASP A C 1
ATOM 3828 O O . ASP A 1 523 ? 35.517 12.908 -23.186 1.00 81.81 523 ASP A O 1
ATOM 3832 N N . GLY A 1 524 ? 34.515 13.361 -21.231 1.00 79.25 524 GLY A N 1
ATOM 3833 C CA . GLY A 1 524 ? 35.304 12.435 -20.406 1.00 79.25 524 GLY A CA 1
ATOM 3834 C C . GLY A 1 524 ? 34.812 10.975 -20.387 1.00 79.25 524 GLY A C 1
ATOM 3835 O O . GLY A 1 524 ? 33.711 10.651 -20.839 1.00 79.25 524 GLY A O 1
ATOM 3836 N N . ASP A 1 525 ? 35.624 10.080 -19.807 1.00 80.38 525 ASP A N 1
ATOM 3837 C CA . ASP A 1 525 ? 35.267 8.670 -19.548 1.00 80.38 525 ASP A CA 1
ATOM 3838 C C . ASP A 1 525 ? 34.450 8.533 -18.252 1.00 80.38 525 ASP A C 1
ATOM 3840 O O . ASP A 1 525 ? 34.909 8.052 -17.215 1.00 80.38 525 ASP A O 1
ATOM 3844 N N . GLU A 1 526 ? 33.232 9.068 -18.290 1.00 86.31 526 GLU A N 1
ATOM 3845 C CA . GLU A 1 526 ? 32.318 9.093 -17.148 1.00 86.31 526 GLU A CA 1
ATOM 3846 C C . GLU A 1 526 ? 31.304 7.935 -17.186 1.00 86.31 526 GLU A C 1
ATOM 3848 O O . GLU A 1 526 ? 30.856 7.549 -18.270 1.00 86.31 526 GLU A O 1
ATOM 3853 N N . PRO A 1 527 ? 30.847 7.407 -16.032 1.00 87.44 527 PRO A N 1
ATOM 3854 C CA . PRO A 1 527 ? 29.790 6.402 -15.991 1.00 87.44 527 PRO A CA 1
ATOM 3855 C C . PRO A 1 527 ? 28.508 6.874 -16.684 1.00 87.44 527 PRO A C 1
ATOM 3857 O O . PRO A 1 527 ? 28.140 8.048 -16.603 1.00 87.44 527 PRO A O 1
ATOM 3860 N N . ALA A 1 528 ? 27.760 5.939 -17.278 1.00 84.00 528 ALA A N 1
ATOM 3861 C CA . ALA A 1 528 ? 26.532 6.244 -18.019 1.00 84.00 528 ALA A CA 1
ATOM 3862 C C . ALA A 1 528 ? 25.518 7.078 -17.213 1.00 84.00 528 ALA A C 1
ATOM 3864 O O . ALA A 1 528 ? 24.880 7.965 -17.769 1.00 84.00 528 ALA A O 1
ATOM 3865 N N . LEU A 1 529 ? 25.415 6.852 -15.897 1.00 81.00 529 LEU A N 1
ATOM 3866 C CA . LEU A 1 529 ? 24.549 7.635 -15.009 1.00 81.00 529 LEU A CA 1
ATOM 3867 C C . LEU A 1 529 ? 24.972 9.112 -14.917 1.00 81.00 529 LEU A C 1
ATOM 3869 O O . LEU A 1 529 ? 24.121 9.996 -14.958 1.00 81.00 529 LEU A O 1
ATOM 3873 N N . VAL A 1 530 ? 26.278 9.381 -14.816 1.00 90.56 530 VAL A N 1
ATOM 3874 C CA . VAL A 1 530 ? 26.828 10.745 -14.745 1.00 90.56 530 VAL A CA 1
ATOM 3875 C C . VAL A 1 530 ? 26.635 11.449 -16.084 1.00 90.56 530 VAL A C 1
ATOM 3877 O O . VAL A 1 530 ? 26.155 12.581 -16.121 1.00 90.56 530 VAL A O 1
ATOM 3880 N N . GLN A 1 531 ? 26.916 10.753 -17.190 1.00 91.06 531 GLN A N 1
ATOM 3881 C CA . GLN A 1 531 ? 26.690 11.287 -18.532 1.00 91.06 531 GLN A CA 1
ATOM 3882 C C . GLN A 1 531 ? 25.206 11.582 -18.783 1.00 91.06 531 GLN A C 1
ATOM 3884 O O . GLN A 1 531 ? 24.879 12.641 -19.304 1.00 91.06 531 GLN A O 1
ATOM 3889 N N . ALA A 1 532 ? 24.297 10.692 -18.374 1.00 82.31 532 ALA A N 1
ATOM 3890 C CA . ALA A 1 532 ? 22.857 10.905 -18.506 1.00 82.31 532 ALA A CA 1
ATOM 3891 C C . ALA A 1 532 ? 22.380 12.128 -17.708 1.00 82.31 532 ALA A C 1
ATOM 3893 O O . ALA A 1 532 ? 21.625 12.938 -18.242 1.00 82.31 532 ALA A O 1
ATOM 3894 N N . ALA A 1 533 ? 22.854 12.293 -16.469 1.00 86.56 533 ALA A N 1
ATOM 3895 C CA . ALA A 1 533 ? 22.524 13.448 -15.637 1.00 86.56 533 ALA A CA 1
ATOM 3896 C C . ALA A 1 533 ? 23.072 14.763 -16.221 1.00 86.56 533 ALA A C 1
ATOM 3898 O O . ALA A 1 533 ? 22.380 15.778 -16.200 1.00 86.56 533 ALA A O 1
ATOM 3899 N N . ALA A 1 534 ? 24.287 14.752 -16.780 1.00 93.69 534 ALA A N 1
ATOM 3900 C CA . ALA A 1 534 ? 24.875 15.925 -17.427 1.00 93.69 534 ALA A CA 1
ATOM 3901 C C . ALA A 1 534 ? 24.133 16.316 -18.715 1.00 93.69 534 ALA A C 1
ATOM 3903 O O . ALA A 1 534 ? 23.865 17.494 -18.950 1.00 93.69 534 ALA A O 1
ATOM 3904 N N . VAL A 1 535 ? 23.738 15.322 -19.513 1.00 89.38 535 VAL A N 1
ATOM 3905 C CA . VAL A 1 535 ? 22.899 15.515 -20.698 1.00 89.38 535 VAL A CA 1
ATOM 3906 C C . VAL A 1 535 ? 21.536 16.108 -20.321 1.00 89.38 535 VAL A C 1
ATOM 3908 O O . VAL A 1 535 ? 21.104 17.091 -20.924 1.00 89.38 535 VAL A O 1
ATOM 3911 N N . GLU A 1 536 ? 20.866 15.545 -19.313 1.00 85.00 536 GLU A N 1
ATOM 3912 C CA . GLU A 1 536 ? 19.580 16.053 -18.827 1.00 85.00 536 GLU A CA 1
ATOM 3913 C C . GLU A 1 536 ? 19.704 17.501 -18.334 1.00 85.00 536 GLU A C 1
ATOM 3915 O O . GLU A 1 536 ? 18.863 18.343 -18.662 1.00 85.00 536 GLU A O 1
ATOM 3920 N N . ALA A 1 537 ? 20.780 17.807 -17.601 1.00 91.44 537 ALA A N 1
ATOM 3921 C CA . ALA A 1 537 ? 21.052 19.139 -17.084 1.00 91.44 537 ALA A CA 1
ATOM 3922 C C . ALA A 1 537 ? 21.200 20.180 -18.197 1.00 91.44 537 ALA A C 1
ATOM 3924 O O . ALA A 1 537 ? 20.544 21.218 -18.138 1.00 91.44 537 ALA A O 1
ATOM 3925 N N . LEU A 1 538 ? 21.979 19.889 -19.243 1.00 90.81 538 LEU A N 1
ATOM 3926 C CA . LEU A 1 538 ? 22.115 20.769 -20.412 1.00 90.81 538 LEU A CA 1
ATOM 3927 C C . LEU A 1 538 ? 20.760 21.037 -21.084 1.00 90.81 538 LEU A C 1
ATOM 3929 O O . LEU A 1 538 ? 20.464 22.176 -21.450 1.00 90.81 538 LEU A O 1
ATOM 3933 N N . GLY A 1 539 ? 19.911 20.008 -21.163 1.00 83.06 539 GLY A N 1
ATOM 3934 C CA . GLY A 1 539 ? 18.535 20.122 -21.637 1.00 83.06 539 GLY A CA 1
ATOM 3935 C C . GLY A 1 539 ? 17.680 21.080 -20.807 1.00 83.06 539 GLY A C 1
ATOM 3936 O O . GLY A 1 539 ? 16.959 21.901 -21.362 1.00 83.06 539 GLY A O 1
ATOM 3937 N N . LEU A 1 540 ? 17.740 20.985 -19.479 1.00 84.50 540 LEU A N 1
ATOM 3938 C CA . LEU A 1 540 ? 16.939 21.821 -18.579 1.00 84.50 540 LEU A CA 1
ATOM 3939 C C . LEU A 1 540 ? 17.473 23.259 -18.445 1.00 84.50 540 LEU A C 1
ATOM 3941 O O . LEU A 1 540 ? 16.685 24.179 -18.231 1.00 84.50 540 LEU A O 1
ATOM 3945 N N . ILE A 1 541 ? 18.783 23.465 -18.612 1.00 87.69 541 ILE A N 1
ATOM 3946 C CA . ILE A 1 541 ? 19.419 24.792 -18.571 1.00 87.69 541 ILE A CA 1
ATOM 3947 C C . ILE A 1 541 ? 19.043 25.633 -19.800 1.00 87.69 541 ILE A C 1
ATOM 3949 O O . ILE A 1 541 ? 18.926 26.851 -19.678 1.00 87.69 541 ILE A O 1
ATOM 3953 N N . ARG A 1 542 ? 18.815 25.004 -20.964 1.00 81.25 542 ARG A N 1
ATOM 3954 C CA . ARG A 1 542 ? 18.434 25.676 -22.226 1.00 81.25 542 ARG A CA 1
ATOM 3955 C C . ARG A 1 542 ? 19.344 26.887 -22.541 1.00 81.25 542 ARG A C 1
ATOM 3957 O O . ARG A 1 542 ? 18.882 28.032 -22.508 1.00 81.25 542 ARG A O 1
ATOM 3964 N N . PRO A 1 543 ? 20.653 26.673 -22.779 1.00 76.31 543 PRO A N 1
ATOM 3965 C CA . PRO A 1 543 ? 21.568 27.768 -23.085 1.00 76.31 543 PRO A CA 1
ATOM 3966 C C . PRO A 1 543 ? 21.172 28.463 -24.392 1.00 76.31 543 PRO A C 1
ATOM 3968 O O . PRO A 1 543 ? 20.836 27.796 -25.364 1.00 76.31 543 PRO A O 1
ATOM 3971 N N . ALA A 1 544 ? 21.219 29.798 -24.400 1.00 59.22 544 ALA A N 1
ATOM 3972 C CA . ALA A 1 544 ? 20.822 30.617 -25.550 1.00 59.22 544 ALA A CA 1
ATOM 3973 C C . ALA A 1 544 ? 21.738 30.412 -26.774 1.00 59.22 544 ALA A C 1
ATOM 3975 O O . ALA A 1 544 ? 21.262 30.443 -27.903 1.00 59.22 544 ALA A O 1
ATOM 3976 N N . ASP A 1 545 ? 23.025 30.133 -26.543 1.00 65.88 545 ASP A N 1
ATOM 3977 C CA . ASP A 1 545 ? 24.004 29.786 -27.577 1.00 65.88 545 ASP A CA 1
ATOM 3978 C C . ASP A 1 545 ? 24.204 28.265 -27.594 1.00 65.88 545 ASP A C 1
ATOM 3980 O O . ASP A 1 545 ? 25.115 27.717 -26.971 1.00 65.88 545 ASP A O 1
ATOM 3984 N N . SER A 1 546 ? 23.287 27.554 -28.249 1.00 66.75 546 SER A N 1
ATOM 3985 C CA . SER A 1 546 ? 23.183 26.096 -28.145 1.00 66.75 546 SER A CA 1
ATOM 3986 C C . SER A 1 546 ? 24.042 25.314 -29.142 1.00 66.75 546 SER A C 1
ATOM 3988 O O . SER A 1 546 ? 24.063 24.096 -29.047 1.00 66.75 546 SER A O 1
ATOM 3990 N N . GLY A 1 547 ? 24.796 25.947 -30.050 1.00 75.38 547 GLY A N 1
ATOM 3991 C CA . GLY A 1 547 ? 25.514 25.247 -31.133 1.00 75.38 547 GLY A CA 1
ATOM 3992 C C . GLY A 1 547 ? 26.467 24.138 -30.660 1.00 75.38 547 GLY A C 1
ATOM 3993 O O . GLY A 1 547 ? 26.335 22.983 -31.062 1.00 75.38 547 GLY A O 1
ATOM 3994 N N . GLU A 1 548 ? 27.381 24.456 -29.740 1.00 81.62 548 GLU A N 1
ATOM 3995 C CA . GLU A 1 548 ? 28.321 23.475 -29.172 1.00 81.62 548 GLU A CA 1
ATOM 3996 C C . GLU A 1 548 ? 27.603 22.396 -28.343 1.00 81.62 548 GLU A C 1
ATOM 3998 O O . GLU A 1 548 ? 27.935 21.210 -28.406 1.00 81.62 548 GLU A O 1
ATOM 4003 N N . VAL A 1 549 ? 26.571 22.801 -27.597 1.00 82.62 549 VAL A N 1
ATOM 4004 C CA . VAL A 1 549 ? 25.761 21.906 -26.762 1.00 82.62 549 VAL A CA 1
ATOM 4005 C C . VAL A 1 549 ? 24.996 20.915 -27.626 1.00 82.62 549 VAL A C 1
ATOM 4007 O O . VAL A 1 549 ? 25.049 19.714 -27.386 1.00 82.62 549 VAL A O 1
ATOM 4010 N N . VAL A 1 550 ? 24.345 21.398 -28.675 1.00 79.88 550 VAL A N 1
ATOM 4011 C CA . VAL A 1 550 ? 23.649 20.601 -29.678 1.00 79.88 550 VAL A CA 1
ATOM 4012 C C . VAL A 1 550 ? 24.605 19.597 -30.314 1.00 79.88 550 VAL A C 1
ATOM 4014 O O . VAL A 1 550 ? 24.261 18.421 -30.431 1.00 79.88 550 VAL A O 1
ATOM 4017 N N . ASP A 1 551 ? 25.814 20.012 -30.688 1.00 82.50 551 ASP A N 1
ATOM 4018 C CA . ASP A 1 551 ? 26.794 19.104 -31.281 1.00 82.50 551 ASP A CA 1
ATOM 4019 C C . ASP A 1 551 ? 27.245 18.019 -30.296 1.00 82.50 551 ASP A C 1
ATOM 4021 O O . ASP A 1 551 ? 27.342 16.844 -30.669 1.00 82.50 551 ASP A O 1
ATOM 4025 N N . ALA A 1 552 ? 27.456 18.367 -29.026 1.00 84.56 552 ALA A N 1
ATOM 4026 C CA . ALA A 1 552 ? 27.754 17.396 -27.976 1.00 84.56 552 ALA A CA 1
ATOM 4027 C C . ALA A 1 552 ? 26.594 16.411 -27.747 1.00 84.56 552 ALA A C 1
ATOM 4029 O O . ALA A 1 552 ? 26.803 15.194 -27.694 1.00 84.56 552 ALA A O 1
ATOM 4030 N N . LEU A 1 553 ? 25.356 16.903 -27.698 1.00 82.25 553 LEU A N 1
ATOM 4031 C CA . LEU A 1 553 ? 24.160 16.074 -27.555 1.00 82.25 553 LEU A CA 1
ATOM 4032 C C . LEU A 1 553 ? 23.960 15.145 -28.766 1.00 82.25 553 LEU A C 1
ATOM 4034 O O . LEU A 1 553 ? 23.687 13.955 -28.591 1.00 82.25 553 LEU A O 1
ATOM 4038 N N . LYS A 1 554 ? 24.200 15.630 -29.993 1.00 78.00 554 LYS A N 1
ATOM 4039 C CA . LYS A 1 554 ? 24.187 14.818 -31.225 1.00 78.00 554 LYS A CA 1
ATOM 4040 C C . LYS A 1 554 ? 25.201 13.676 -31.170 1.00 78.00 554 LYS A C 1
ATOM 4042 O O . LYS A 1 554 ? 24.897 12.568 -31.616 1.00 78.00 554 LYS A O 1
ATOM 4047 N N . ARG A 1 555 ? 26.394 13.894 -30.600 1.00 83.69 555 ARG A N 1
ATOM 4048 C CA . ARG A 1 555 ? 27.361 12.804 -30.367 1.00 83.69 555 ARG A CA 1
ATOM 4049 C C . ARG A 1 555 ? 26.789 11.757 -29.404 1.00 83.69 555 ARG A C 1
ATOM 4051 O O . ARG A 1 555 ? 26.883 10.560 -29.685 1.00 83.69 555 ARG A O 1
ATOM 4058 N N . LYS A 1 556 ? 26.139 12.185 -28.315 1.00 83.88 556 LYS A N 1
ATOM 4059 C CA . LYS A 1 556 ? 25.563 11.291 -27.288 1.00 83.88 556 LYS A CA 1
ATOM 4060 C C . LYS A 1 556 ? 24.335 10.500 -27.740 1.00 83.88 556 LYS A C 1
ATOM 4062 O O . LYS A 1 556 ? 24.065 9.445 -27.171 1.00 83.88 556 LYS A O 1
ATOM 4067 N N . LEU A 1 557 ? 23.678 10.882 -28.833 1.00 69.00 557 LEU A N 1
ATOM 4068 C CA . LEU A 1 557 ? 22.667 10.033 -29.476 1.00 69.00 557 LEU A CA 1
ATOM 4069 C C . LEU A 1 557 ? 23.216 8.658 -29.901 1.00 69.00 557 LEU A C 1
ATOM 4071 O O . LEU A 1 557 ? 22.471 7.684 -29.930 1.00 69.00 557 LEU A O 1
ATOM 4075 N N . LYS A 1 558 ? 24.517 8.542 -30.194 1.00 74.25 558 LYS A N 1
ATOM 4076 C CA . LYS A 1 558 ? 25.173 7.273 -30.567 1.00 74.25 558 LYS A CA 1
ATOM 4077 C C . LYS A 1 558 ? 25.726 6.484 -29.372 1.00 74.25 558 LYS A C 1
ATOM 4079 O O . LYS A 1 558 ? 26.400 5.477 -29.578 1.00 74.25 558 LYS A O 1
ATOM 4084 N N . HIS A 1 559 ? 25.480 6.925 -28.139 1.00 78.25 559 HIS A N 1
ATOM 4085 C CA . HIS A 1 559 ? 26.056 6.302 -26.948 1.00 78.25 559 HIS A CA 1
ATOM 4086 C C . HIS A 1 559 ? 25.576 4.842 -26.768 1.00 78.25 559 HIS A C 1
ATOM 4088 O O . HIS A 1 559 ? 24.410 4.562 -27.055 1.00 78.25 559 HIS A O 1
ATOM 4094 N N . PRO A 1 560 ? 26.414 3.892 -26.297 1.00 70.62 560 PRO A N 1
ATOM 4095 C CA . PRO A 1 560 ? 26.013 2.489 -26.106 1.00 70.62 560 PRO A CA 1
ATOM 4096 C C . PRO A 1 560 ? 24.893 2.306 -25.069 1.00 70.62 560 PRO A C 1
ATOM 4098 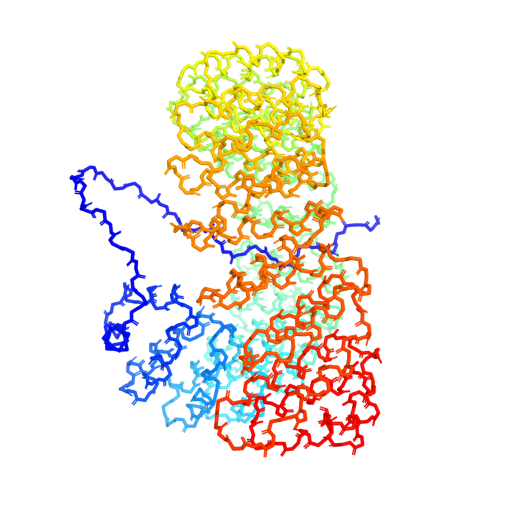O O . PRO A 1 560 ? 24.026 1.446 -25.237 1.00 70.62 560 PRO A O 1
ATOM 4101 N N . ASP A 1 561 ? 24.858 3.151 -24.040 1.00 72.25 561 ASP A N 1
ATOM 4102 C CA . ASP A 1 561 ? 23.826 3.132 -22.998 1.00 72.25 561 ASP A CA 1
ATOM 4103 C C . ASP A 1 561 ? 22.511 3.794 -23.453 1.00 72.25 561 ASP A C 1
ATOM 4105 O O . ASP A 1 561 ? 22.513 4.900 -23.997 1.00 72.25 561 ASP A O 1
ATOM 4109 N N . ALA A 1 562 ? 21.382 3.116 -23.227 1.00 61.09 562 ALA A N 1
ATOM 4110 C CA . ALA A 1 562 ? 20.062 3.564 -23.670 1.00 61.09 562 ALA A CA 1
ATOM 4111 C C . ALA A 1 562 ? 19.546 4.811 -22.937 1.00 61.09 562 ALA A C 1
ATOM 4113 O O . ALA A 1 562 ? 18.875 5.634 -23.562 1.00 61.09 562 ALA A O 1
ATOM 4114 N N . LEU A 1 563 ? 19.874 4.974 -21.652 1.00 64.56 563 LEU A N 1
ATOM 4115 C CA . LEU A 1 563 ? 19.463 6.126 -20.853 1.00 64.56 563 LEU A CA 1
ATOM 4116 C C . LEU A 1 563 ? 20.150 7.397 -21.358 1.00 64.56 563 LEU A C 1
ATOM 4118 O O . LEU A 1 563 ? 19.490 8.417 -21.542 1.00 64.56 563 LEU A O 1
ATOM 4122 N N . VAL A 1 564 ? 21.449 7.320 -21.664 1.00 76.00 564 VAL A N 1
ATOM 4123 C CA . VAL A 1 564 ? 22.215 8.454 -22.214 1.00 76.00 564 VAL A CA 1
ATOM 4124 C C . VAL A 1 564 ? 21.649 8.894 -23.567 1.00 76.00 564 VAL A C 1
ATOM 4126 O O . VAL A 1 564 ? 21.470 10.089 -23.798 1.00 76.00 564 VAL A O 1
ATOM 4129 N N . ARG A 1 565 ? 21.290 7.944 -24.444 1.00 73.38 565 ARG A N 1
ATOM 4130 C CA . ARG A 1 565 ? 20.645 8.264 -25.732 1.00 73.38 565 ARG A CA 1
ATOM 4131 C C . ARG A 1 565 ? 19.285 8.939 -25.550 1.00 73.38 565 ARG A C 1
ATOM 4133 O O . ARG A 1 565 ? 18.989 9.902 -26.253 1.00 73.38 565 ARG A O 1
ATOM 4140 N N . ALA A 1 566 ? 18.471 8.439 -24.618 1.00 60.44 566 ALA A N 1
ATOM 4141 C CA . ALA A 1 566 ? 17.150 8.989 -24.318 1.00 60.44 566 ALA A CA 1
ATOM 4142 C C . ALA A 1 566 ? 17.223 10.410 -23.770 1.00 60.44 566 ALA A C 1
ATOM 4144 O O . ALA A 1 566 ? 16.515 11.294 -24.254 1.00 60.44 566 ALA A O 1
ATOM 4145 N N . GLN A 1 567 ? 18.131 10.650 -22.827 1.00 70.06 567 GLN A N 1
ATOM 4146 C CA . GLN A 1 567 ? 18.351 11.989 -22.303 1.00 70.06 567 GLN A CA 1
ATOM 4147 C C . GLN A 1 567 ? 18.904 12.927 -23.381 1.00 70.06 567 GLN A C 1
ATOM 4149 O O . GLN A 1 567 ? 18.503 14.084 -23.421 1.00 70.06 567 GLN A O 1
ATOM 4154 N N . ALA A 1 568 ? 19.751 12.448 -24.303 1.00 79.19 568 ALA A N 1
ATOM 4155 C CA . ALA A 1 568 ? 20.335 13.294 -25.353 1.00 79.19 568 ALA A CA 1
ATOM 4156 C C . ALA A 1 568 ? 19.281 13.762 -26.357 1.00 79.19 568 ALA A C 1
ATOM 4158 O O . ALA A 1 568 ? 19.254 14.932 -26.732 1.00 79.19 568 ALA A O 1
ATOM 4159 N N . ALA A 1 569 ? 18.368 12.864 -26.720 1.00 69.19 569 ALA A N 1
ATOM 4160 C CA . ALA A 1 569 ? 17.190 13.189 -27.507 1.00 69.19 569 ALA A CA 1
ATOM 4161 C C . ALA A 1 569 ? 16.298 14.233 -26.812 1.00 69.19 569 ALA A C 1
ATOM 4163 O O . ALA A 1 569 ? 15.962 15.249 -27.415 1.00 69.19 569 ALA A O 1
ATOM 4164 N N . LEU A 1 570 ? 15.952 14.012 -25.538 1.00 64.31 570 LEU A N 1
ATOM 4165 C CA . LEU A 1 570 ? 15.138 14.942 -24.742 1.00 64.31 570 LEU A CA 1
ATOM 4166 C C . LEU A 1 570 ? 15.808 16.307 -24.569 1.00 64.31 570 LEU A C 1
ATOM 4168 O O . LEU A 1 570 ? 15.136 17.334 -24.606 1.00 64.31 570 LEU A O 1
ATOM 4172 N N . ALA A 1 571 ? 17.122 16.328 -24.370 1.00 76.50 571 ALA A N 1
ATOM 4173 C CA . ALA A 1 571 ? 17.879 17.555 -24.205 1.00 76.50 571 ALA A CA 1
ATOM 4174 C C . ALA A 1 571 ? 17.890 18.382 -25.495 1.00 76.50 571 ALA A C 1
ATOM 4176 O O . ALA A 1 571 ? 17.586 19.567 -25.418 1.00 76.50 571 ALA A O 1
ATOM 4177 N N . LEU A 1 572 ? 18.116 17.765 -26.665 1.00 73.25 572 LEU A N 1
ATOM 4178 C CA . LEU A 1 572 ? 18.087 18.453 -27.968 1.00 73.25 572 LEU A CA 1
ATOM 4179 C C . LEU A 1 572 ? 16.761 19.176 -28.219 1.00 73.25 572 LEU A C 1
ATOM 4181 O O . LEU A 1 572 ? 16.745 20.315 -28.675 1.00 73.25 572 LEU A O 1
ATOM 4185 N N . LEU A 1 573 ? 15.650 18.540 -27.850 1.00 64.50 573 LEU A N 1
ATOM 4186 C CA . LEU A 1 573 ? 14.312 19.121 -27.973 1.00 64.50 573 LEU A CA 1
ATOM 4187 C C . LEU A 1 573 ? 14.089 20.319 -27.055 1.00 64.50 573 LEU A C 1
ATOM 4189 O O . LEU A 1 573 ? 13.299 21.201 -27.369 1.00 64.50 573 LEU A O 1
ATOM 4193 N N . ARG A 1 574 ? 14.754 20.344 -25.898 1.00 69.75 574 ARG A N 1
ATOM 4194 C CA . ARG A 1 574 ? 14.658 21.456 -24.950 1.00 69.75 574 ARG A CA 1
ATOM 4195 C C . ARG A 1 574 ? 15.600 22.597 -25.329 1.00 69.75 574 ARG A C 1
ATOM 4197 O O . ARG A 1 574 ? 15.228 23.751 -25.153 1.00 69.75 574 ARG A O 1
ATOM 4204 N N . THR A 1 575 ? 16.809 22.312 -25.811 1.00 66.00 575 THR A N 1
ATOM 4205 C CA . THR A 1 575 ? 17.853 23.327 -26.059 1.00 66.00 575 THR A CA 1
ATOM 4206 C C . THR A 1 575 ? 17.678 24.120 -27.340 1.00 66.00 575 THR A C 1
ATOM 4208 O O . THR A 1 575 ? 18.349 25.132 -27.523 1.00 66.00 575 THR A O 1
ATOM 4211 N N . ALA A 1 576 ? 16.831 23.654 -28.242 1.00 57.53 576 ALA A N 1
ATOM 4212 C CA . ALA A 1 576 ? 16.657 24.293 -29.520 1.00 57.53 576 ALA A CA 1
ATOM 4213 C C . ALA A 1 576 ? 15.439 25.226 -29.515 1.00 57.53 576 ALA A C 1
ATOM 4215 O O . ALA A 1 576 ? 14.397 24.895 -28.945 1.00 57.53 576 ALA A O 1
ATOM 4216 N N . ASP A 1 577 ? 15.573 26.392 -30.150 1.00 55.09 577 ASP A N 1
ATOM 4217 C CA . ASP A 1 577 ? 14.416 27.210 -30.509 1.00 55.09 577 ASP A CA 1
ATOM 4218 C C . ASP A 1 577 ? 13.520 26.365 -31.416 1.00 55.09 577 ASP A C 1
ATOM 4220 O O . ASP A 1 577 ? 14.046 25.650 -32.272 1.00 55.09 577 ASP A O 1
ATOM 4224 N N . ASP A 1 578 ? 12.195 26.432 -31.238 1.00 48.69 578 ASP A N 1
ATOM 4225 C CA . ASP A 1 578 ? 11.221 25.474 -31.790 1.00 48.69 578 ASP A CA 1
ATOM 4226 C C . ASP A 1 578 ? 11.579 24.977 -33.215 1.00 48.69 578 ASP A C 1
ATOM 4228 O O . ASP A 1 578 ? 11.634 23.780 -33.473 1.00 48.69 578 ASP A O 1
ATOM 4232 N N . ARG A 1 579 ? 11.992 25.873 -34.126 1.00 47.81 579 ARG A N 1
ATOM 4233 C CA . ARG A 1 579 ? 12.353 25.535 -35.519 1.00 47.81 579 ARG A CA 1
ATOM 4234 C C . ARG A 1 579 ? 13.729 24.887 -35.760 1.00 47.81 579 ARG A C 1
ATOM 4236 O O . ARG A 1 579 ? 13.874 24.203 -36.774 1.00 47.81 579 ARG A O 1
ATOM 4243 N N . SER A 1 580 ? 14.759 25.121 -34.941 1.00 51.69 580 SER A N 1
ATOM 4244 C CA . SER A 1 580 ? 16.075 24.473 -35.131 1.00 51.69 580 SER A CA 1
ATOM 4245 C C . SER A 1 580 ? 16.106 23.080 -34.510 1.00 51.69 580 SER A C 1
ATOM 4247 O O . SER A 1 580 ? 16.704 22.175 -35.085 1.00 51.69 580 SER A O 1
ATOM 4249 N N . GLY A 1 581 ? 15.372 22.882 -33.414 1.00 51.59 581 GLY A N 1
ATOM 4250 C CA . GLY A 1 581 ? 15.249 21.591 -32.733 1.00 51.59 581 GLY A CA 1
ATOM 4251 C C . GLY A 1 581 ? 14.523 20.582 -33.584 1.00 51.59 581 GLY A C 1
ATOM 4252 O O . GLY A 1 581 ? 14.922 19.426 -33.652 1.00 51.59 581 GLY A O 1
ATOM 4253 N N . GLU A 1 582 ? 13.512 21.060 -34.305 1.00 50.06 582 GLU A N 1
ATOM 4254 C CA . GLU A 1 582 ? 12.811 20.320 -35.347 1.00 50.06 582 GLU A CA 1
ATOM 4255 C C . GLU A 1 582 ? 13.759 19.875 -36.463 1.00 50.06 582 GLU A C 1
ATOM 4257 O O . GLU A 1 582 ? 13.801 18.690 -36.768 1.00 50.06 582 GLU A O 1
ATOM 4262 N N . LYS A 1 583 ? 14.596 20.769 -37.008 1.00 54.12 583 LYS A N 1
ATOM 4263 C CA . LYS A 1 583 ? 15.578 20.408 -38.049 1.00 54.12 583 LYS A CA 1
ATOM 4264 C C . LYS A 1 583 ? 16.664 19.459 -37.556 1.00 54.12 583 LYS A C 1
ATOM 4266 O O . LYS A 1 583 ? 17.180 18.649 -38.318 1.00 54.12 583 LYS A O 1
ATOM 4271 N N . GLU A 1 584 ? 17.058 19.570 -36.295 1.00 53.44 584 GLU A N 1
ATOM 4272 C CA . GLU A 1 584 ? 18.081 18.717 -35.690 1.00 53.44 584 GLU A CA 1
ATOM 4273 C C . GLU A 1 584 ? 17.527 17.350 -35.305 1.00 53.44 584 GLU A C 1
ATOM 4275 O O . GLU A 1 584 ? 18.234 16.351 -35.439 1.00 53.44 584 GLU A O 1
ATOM 4280 N N . LEU A 1 585 ? 16.254 17.300 -34.909 1.00 51.09 585 LEU A N 1
ATOM 4281 C CA . LEU A 1 585 ? 15.470 16.085 -34.781 1.00 51.09 585 LEU A CA 1
ATOM 4282 C C . LEU A 1 585 ? 15.311 15.424 -36.152 1.00 51.09 585 LEU A C 1
ATOM 4284 O O . LEU A 1 585 ? 15.646 14.256 -36.280 1.00 51.09 585 LEU A O 1
ATOM 4288 N N . GLU A 1 586 ? 14.897 16.163 -37.184 1.00 51.75 586 GLU A N 1
ATOM 4289 C CA . GLU A 1 586 ? 14.830 15.708 -38.582 1.00 51.75 586 GLU A CA 1
ATOM 4290 C C . GLU A 1 586 ? 16.182 15.168 -39.062 1.00 51.75 586 GLU A C 1
ATOM 4292 O O . GLU A 1 586 ? 16.258 14.060 -39.588 1.00 51.75 586 GLU A O 1
ATOM 4297 N N . ALA A 1 587 ? 17.280 15.873 -38.788 1.00 52.59 587 ALA A N 1
ATOM 4298 C CA . ALA A 1 587 ? 18.621 15.415 -39.129 1.00 52.59 587 ALA A CA 1
ATOM 4299 C C . ALA A 1 587 ? 19.026 14.159 -38.337 1.00 52.59 587 ALA A C 1
ATOM 4301 O O . ALA A 1 587 ? 19.588 13.234 -38.915 1.00 52.59 587 ALA A O 1
ATOM 4302 N N . ALA A 1 588 ? 18.723 14.074 -37.036 1.00 50.41 588 ALA A N 1
ATOM 4303 C CA . ALA A 1 588 ? 18.947 12.873 -36.222 1.00 50.41 588 ALA A CA 1
ATOM 4304 C C . ALA A 1 588 ? 18.058 11.691 -36.660 1.00 50.41 588 ALA A C 1
ATOM 4306 O O . ALA A 1 588 ? 18.448 10.529 -36.514 1.00 50.41 588 ALA A O 1
ATOM 4307 N N . LEU A 1 589 ? 16.891 11.987 -37.238 1.00 47.91 589 LEU A N 1
ATOM 4308 C CA . LEU A 1 589 ? 15.966 11.047 -37.865 1.00 47.91 589 LEU A CA 1
ATOM 4309 C C . LEU A 1 589 ? 16.470 10.565 -39.241 1.00 47.91 589 LEU A C 1
ATOM 4311 O O . LEU A 1 589 ? 16.168 9.441 -39.632 1.00 47.91 589 LEU A O 1
ATOM 4315 N N . GLU A 1 590 ? 17.308 11.337 -39.938 1.00 45.56 590 GLU A N 1
ATOM 4316 C CA . GLU A 1 590 ? 17.987 10.922 -41.179 1.00 45.56 590 GLU A CA 1
ATOM 4317 C C . GLU A 1 590 ? 19.267 10.093 -40.937 1.00 45.56 590 GLU A C 1
ATOM 4319 O O . GLU A 1 590 ? 19.836 9.506 -41.864 1.00 45.56 590 GLU A O 1
ATOM 4324 N N . TRP A 1 591 ? 19.734 9.962 -39.689 1.00 48.56 591 TRP A N 1
ATOM 4325 C CA . TRP A 1 591 ? 20.950 9.196 -39.392 1.00 48.56 591 TRP A CA 1
ATOM 4326 C C . TRP A 1 591 ? 20.770 7.700 -39.671 1.00 48.56 591 TRP A C 1
ATOM 4328 O O . TRP A 1 591 ? 19.765 7.089 -39.305 1.00 48.56 591 TRP A O 1
ATOM 4338 N N . ARG A 1 592 ? 21.785 7.065 -40.282 1.00 38.28 592 ARG A N 1
ATOM 4339 C CA . ARG A 1 592 ? 21.783 5.636 -40.679 1.00 38.28 592 ARG A CA 1
ATOM 4340 C C . ARG A 1 592 ? 21.496 4.640 -39.535 1.00 38.28 592 ARG A C 1
ATOM 4342 O O . ARG A 1 592 ? 21.199 3.486 -39.822 1.00 38.28 592 ARG A O 1
ATOM 4349 N N . ALA A 1 593 ? 21.571 5.053 -38.265 1.00 46.16 593 ALA A N 1
ATOM 4350 C CA . ALA A 1 593 ? 21.274 4.214 -37.102 1.00 46.16 593 ALA A CA 1
ATOM 4351 C C . ALA A 1 593 ? 19.824 4.417 -36.617 1.00 46.16 593 ALA A C 1
ATOM 4353 O O . ALA A 1 593 ? 19.502 5.407 -35.964 1.00 46.16 593 ALA A O 1
ATOM 4354 N N . HIS A 1 594 ? 18.955 3.452 -36.913 1.00 49.78 594 HIS A N 1
ATOM 4355 C CA . HIS A 1 594 ? 17.506 3.521 -36.697 1.00 49.78 594 HIS A CA 1
ATOM 4356 C C . HIS A 1 594 ? 17.083 3.629 -35.207 1.00 49.78 594 HIS A C 1
ATOM 4358 O O . HIS A 1 594 ? 16.055 4.233 -34.895 1.00 49.78 594 HIS A O 1
ATOM 4364 N N . GLN A 1 595 ? 17.915 3.168 -34.264 1.00 49.12 595 GLN A N 1
ATOM 4365 C CA . GLN A 1 595 ? 17.676 3.275 -32.814 1.00 49.12 595 GLN A CA 1
ATOM 4366 C C . GLN A 1 595 ? 17.623 4.729 -32.300 1.00 49.12 595 GLN A C 1
ATOM 4368 O O . GLN A 1 595 ? 16.874 5.029 -31.374 1.00 49.12 595 GLN A O 1
ATOM 4373 N N . VAL A 1 596 ? 18.395 5.636 -32.909 1.00 50.94 596 VAL A N 1
ATOM 4374 C CA . VAL A 1 596 ? 18.451 7.069 -32.552 1.00 50.94 596 VAL A CA 1
ATOM 4375 C C . VAL A 1 596 ? 17.130 7.766 -32.876 1.00 50.94 596 VAL A C 1
ATOM 4377 O O . VAL A 1 596 ? 16.661 8.610 -32.118 1.00 50.94 596 VAL A O 1
ATOM 4380 N N . ARG A 1 597 ? 16.494 7.346 -33.972 1.00 53.34 597 ARG A N 1
ATOM 4381 C CA . ARG A 1 597 ? 15.292 7.960 -34.542 1.00 53.34 597 ARG A CA 1
ATOM 4382 C C . ARG A 1 597 ? 14.074 7.832 -33.630 1.00 53.34 597 ARG A C 1
ATOM 4384 O O . ARG A 1 597 ? 13.303 8.763 -33.446 1.00 53.34 597 ARG A O 1
ATOM 4391 N N . ILE A 1 598 ? 13.922 6.658 -33.031 1.00 52.94 598 ILE A N 1
ATOM 4392 C CA . ILE A 1 598 ? 12.757 6.292 -32.219 1.00 52.94 598 ILE A CA 1
ATOM 4393 C C . ILE A 1 598 ? 12.826 6.944 -30.849 1.00 52.94 598 ILE A C 1
ATOM 4395 O O . ILE A 1 598 ? 11.844 7.497 -30.368 1.00 52.94 598 ILE A O 1
ATOM 4399 N N . THR A 1 599 ? 14.013 6.922 -30.249 1.00 51.97 599 THR A N 1
ATOM 4400 C CA . THR A 1 599 ? 14.280 7.597 -28.985 1.00 51.97 599 THR A CA 1
ATOM 4401 C C . THR A 1 599 ? 14.092 9.112 -29.116 1.00 51.97 599 THR A C 1
ATOM 4403 O O . THR A 1 599 ? 13.551 9.738 -28.210 1.00 51.97 599 THR A O 1
ATOM 4406 N N . ALA A 1 600 ? 14.444 9.690 -30.268 1.00 51.28 600 ALA A N 1
ATOM 4407 C CA . ALA A 1 600 ? 14.192 11.092 -30.575 1.00 51.28 600 ALA A CA 1
ATOM 4408 C C . ALA A 1 600 ? 12.696 11.406 -30.792 1.00 51.28 600 ALA A C 1
ATOM 4410 O O . ALA A 1 600 ? 12.196 12.403 -30.274 1.00 51.28 600 ALA A O 1
ATOM 4411 N N . ALA A 1 601 ? 11.952 10.519 -31.458 1.00 52.94 601 ALA A N 1
ATOM 4412 C CA . ALA A 1 601 ? 10.510 10.667 -31.657 1.00 52.94 601 ALA A CA 1
ATOM 4413 C C . ALA A 1 601 ? 9.679 10.502 -30.364 1.00 52.94 601 ALA A C 1
ATOM 4415 O O . ALA A 1 601 ? 8.717 11.240 -30.153 1.00 52.94 601 ALA A O 1
ATOM 4416 N N . GLU A 1 602 ? 10.048 9.577 -29.469 1.00 52.72 602 GLU A N 1
ATOM 4417 C CA . GLU A 1 602 ? 9.395 9.431 -28.155 1.00 52.72 602 GLU A CA 1
ATOM 4418 C C . GLU A 1 602 ? 9.687 10.625 -27.235 1.00 52.72 602 GLU A C 1
ATOM 4420 O O . GLU A 1 602 ? 8.795 11.103 -26.529 1.00 52.72 602 GLU A O 1
ATOM 4425 N N . ALA A 1 603 ? 10.916 11.142 -27.279 1.00 50.56 603 ALA A N 1
ATOM 4426 C CA . ALA A 1 603 ? 11.318 12.330 -26.543 1.00 50.56 603 ALA A CA 1
ATOM 4427 C C . ALA A 1 603 ? 10.549 13.590 -26.993 1.00 50.56 603 ALA A C 1
ATOM 4429 O O . ALA A 1 603 ? 10.146 14.395 -26.152 1.00 50.56 603 ALA A O 1
ATOM 4430 N N . ALA A 1 604 ? 10.299 13.739 -28.301 1.00 50.19 604 ALA A N 1
ATOM 4431 C CA . ALA A 1 604 ? 9.623 14.904 -28.886 1.00 50.19 604 ALA A CA 1
ATOM 4432 C C . ALA A 1 604 ? 8.152 15.000 -28.466 1.00 50.19 604 ALA A C 1
ATOM 4434 O O . ALA A 1 604 ? 7.642 16.081 -28.165 1.00 50.19 604 ALA A O 1
ATOM 4435 N N . TRP A 1 605 ? 7.485 13.853 -28.349 1.00 50.09 605 TRP A N 1
ATOM 4436 C CA . TRP A 1 605 ? 6.113 13.787 -27.861 1.00 50.09 605 TRP A CA 1
ATOM 4437 C C . TRP A 1 605 ? 5.993 14.093 -26.357 1.00 50.09 605 TRP A C 1
ATOM 4439 O O . TRP A 1 605 ? 5.073 14.809 -25.958 1.00 50.09 605 TRP A O 1
ATOM 4449 N N . LEU A 1 606 ? 6.938 13.612 -25.533 1.00 48.34 606 LEU A N 1
ATOM 4450 C CA . LEU A 1 606 ? 6.961 13.833 -24.076 1.00 48.34 606 LEU A CA 1
ATOM 4451 C C . LEU A 1 606 ? 7.081 15.313 -23.676 1.00 48.34 606 LEU A C 1
ATOM 4453 O O . LEU A 1 606 ? 6.718 15.659 -22.552 1.00 48.34 606 LEU A O 1
ATOM 4457 N N . LEU A 1 607 ? 7.591 16.172 -24.564 1.00 44.31 607 LEU A N 1
ATOM 4458 C CA . LEU A 1 607 ? 7.879 17.570 -24.249 1.00 44.31 607 LEU A CA 1
ATOM 4459 C C . LEU A 1 607 ? 6.828 18.572 -24.725 1.00 44.31 607 LEU A C 1
ATOM 4461 O O . LEU A 1 607 ? 6.612 19.546 -24.010 1.00 44.31 607 LEU A O 1
ATOM 4465 N N . ASN A 1 608 ? 6.178 18.363 -25.878 1.00 47.12 608 ASN A N 1
ATOM 4466 C CA . ASN A 1 608 ? 5.354 19.435 -26.459 1.00 47.12 608 ASN A CA 1
ATOM 4467 C C . ASN A 1 608 ? 4.067 18.998 -27.179 1.00 47.12 608 ASN A C 1
ATOM 4469 O O . ASN A 1 608 ? 3.385 19.847 -27.741 1.00 47.12 608 ASN A O 1
ATOM 4473 N N . LYS A 1 609 ? 3.713 17.697 -27.178 1.00 54.84 609 LYS A N 1
ATOM 4474 C CA . LYS A 1 609 ? 2.569 17.160 -27.958 1.00 54.84 609 LYS A CA 1
ATOM 4475 C C . LYS A 1 609 ? 2.545 17.668 -29.408 1.00 54.84 609 LYS A C 1
ATOM 4477 O O . LYS A 1 609 ? 1.494 17.983 -29.957 1.00 54.84 609 LYS A O 1
ATOM 4482 N N . ASP A 1 610 ? 3.718 17.793 -30.013 1.00 52.66 610 ASP A N 1
ATOM 4483 C CA . ASP A 1 610 ? 3.835 18.488 -31.282 1.00 52.66 610 ASP A CA 1
ATOM 4484 C C . ASP A 1 610 ? 3.404 17.597 -32.451 1.00 52.66 610 ASP A C 1
ATOM 4486 O O . ASP A 1 610 ? 4.071 16.615 -32.778 1.00 52.66 610 ASP A O 1
ATOM 4490 N N . ALA A 1 611 ? 2.296 17.944 -33.107 1.00 57.97 611 ALA A N 1
ATOM 4491 C CA . ALA A 1 611 ? 1.795 17.232 -34.282 1.00 57.97 611 ALA A CA 1
ATOM 4492 C C . ALA A 1 611 ? 2.786 17.255 -35.464 1.00 57.97 611 ALA A C 1
ATOM 4494 O O . ALA A 1 611 ? 2.706 16.421 -36.364 1.00 57.97 611 ALA A O 1
ATOM 4495 N N . ARG A 1 612 ? 3.774 18.161 -35.459 1.00 55.88 612 ARG A N 1
ATOM 4496 C CA . ARG A 1 612 ? 4.779 18.285 -36.526 1.00 55.88 612 ARG A CA 1
ATOM 4497 C C . ARG A 1 612 ? 5.737 17.094 -36.616 1.00 55.88 612 ARG A C 1
ATOM 4499 O O . ARG A 1 612 ? 6.366 16.915 -37.652 1.00 55.88 612 ARG A O 1
ATOM 4506 N N . VAL A 1 613 ? 5.804 16.223 -35.599 1.00 63.06 613 VAL A N 1
ATOM 4507 C CA . VAL A 1 613 ? 6.593 14.972 -35.663 1.00 63.06 613 VAL A CA 1
ATOM 4508 C C . VAL A 1 613 ? 5.888 13.833 -36.411 1.00 63.06 613 VAL A C 1
ATOM 4510 O O . VAL A 1 613 ? 6.497 12.801 -36.700 1.00 63.06 613 VAL A O 1
ATOM 4513 N N . VAL A 1 614 ? 4.603 14.003 -36.740 1.00 69.56 614 VAL A N 1
ATOM 4514 C CA . VAL A 1 614 ? 3.762 12.979 -37.379 1.00 69.56 614 VAL A CA 1
ATOM 4515 C C . VAL A 1 614 ? 4.269 12.586 -38.774 1.00 69.56 614 VAL A C 1
ATOM 4517 O O . VAL A 1 614 ? 4.448 11.386 -38.985 1.00 69.56 614 VAL A O 1
ATOM 4520 N N . PRO A 1 615 ? 4.598 13.512 -39.703 1.00 66.56 615 PRO A N 1
ATOM 4521 C CA . PRO A 1 615 ? 5.147 13.151 -41.018 1.00 66.56 615 PRO A CA 1
ATOM 4522 C C . PRO A 1 615 ? 6.431 12.314 -40.931 1.00 66.56 615 PRO A C 1
ATOM 4524 O O . PRO A 1 615 ? 6.689 11.448 -41.764 1.00 66.56 615 PRO A O 1
ATOM 4527 N N . LEU A 1 616 ? 7.223 12.527 -39.881 1.00 59.94 616 LEU A N 1
ATOM 4528 C CA . LEU A 1 616 ? 8.496 11.843 -39.667 1.00 59.94 616 LEU A CA 1
ATOM 4529 C C . LEU A 1 616 ? 8.298 10.424 -39.126 1.00 59.94 616 LEU A C 1
ATOM 4531 O O . LEU A 1 616 ? 8.949 9.479 -39.573 1.00 59.94 616 LEU A O 1
ATOM 4535 N N . LEU A 1 617 ? 7.358 10.262 -38.196 1.00 68.88 617 LEU A N 1
ATOM 4536 C CA . LEU A 1 617 ? 6.919 8.955 -37.716 1.00 68.88 617 LEU A CA 1
ATOM 4537 C C . LEU A 1 617 ? 6.267 8.126 -38.833 1.00 68.88 617 LEU A C 1
ATOM 4539 O O . LEU A 1 617 ? 6.483 6.917 -38.886 1.00 68.88 617 LEU A O 1
ATOM 4543 N N . ILE A 1 618 ? 5.532 8.769 -39.748 1.00 74.44 618 ILE A N 1
ATOM 4544 C CA . ILE A 1 618 ? 5.002 8.144 -40.970 1.00 74.44 618 ILE A CA 1
ATOM 4545 C C . ILE A 1 618 ? 6.154 7.641 -41.847 1.00 74.44 618 ILE A C 1
ATOM 4547 O O . ILE A 1 618 ? 6.199 6.459 -42.180 1.00 74.44 618 ILE A O 1
ATOM 4551 N N . ARG A 1 619 ? 7.157 8.479 -42.121 1.00 67.56 619 ARG A N 1
ATOM 4552 C CA . ARG A 1 619 ? 8.333 8.091 -42.915 1.00 67.56 619 ARG A CA 1
ATOM 4553 C C . ARG A 1 619 ? 9.119 6.927 -42.289 1.00 67.56 619 ARG A C 1
ATOM 4555 O O . ARG A 1 619 ? 9.573 6.029 -42.998 1.00 67.56 619 ARG A O 1
ATOM 4562 N N . ALA A 1 620 ? 9.215 6.877 -40.957 1.00 64.50 620 ALA A N 1
ATOM 4563 C CA . ALA A 1 620 ? 9.803 5.748 -40.227 1.00 64.50 620 ALA A CA 1
ATOM 4564 C C . ALA A 1 620 ? 8.980 4.447 -40.347 1.00 64.50 620 ALA A C 1
ATOM 4566 O O . ALA A 1 620 ? 9.540 3.350 -40.272 1.00 64.50 620 ALA A O 1
ATOM 4567 N N . LEU A 1 621 ? 7.662 4.537 -40.565 1.00 69.81 621 LEU A N 1
ATOM 4568 C CA . LEU A 1 621 ? 6.838 3.379 -40.923 1.00 69.81 621 LEU A CA 1
ATOM 4569 C C . LEU A 1 621 ? 7.082 2.922 -42.374 1.00 69.81 621 LEU A C 1
ATOM 4571 O O . LEU A 1 621 ? 7.002 1.713 -42.628 1.00 69.81 621 LEU A O 1
ATOM 4575 N N . GLU A 1 622 ? 7.400 3.844 -43.290 1.00 68.88 622 GLU A N 1
ATOM 4576 C CA . GLU A 1 622 ? 7.524 3.635 -44.745 1.00 68.88 622 GLU A CA 1
ATOM 4577 C C . GLU A 1 622 ? 8.902 3.119 -45.217 1.00 68.88 622 GLU A C 1
ATOM 4579 O O . GLU A 1 622 ? 8.964 2.133 -45.952 1.00 68.88 622 GLU A O 1
ATOM 4584 N N . GLU A 1 623 ? 10.024 3.718 -44.788 1.00 56.62 623 GLU A N 1
ATOM 4585 C CA . GLU A 1 623 ? 11.378 3.489 -45.358 1.00 56.62 623 GLU A CA 1
ATOM 4586 C C . GLU A 1 623 ? 11.990 2.090 -45.095 1.00 56.62 623 GLU A C 1
ATOM 4588 O O . GLU A 1 623 ? 13.102 1.772 -45.521 1.00 56.62 623 GLU A O 1
ATOM 4593 N N . SER A 1 624 ? 11.267 1.198 -44.423 1.00 50.94 624 SER A N 1
ATOM 4594 C CA . SER A 1 624 ? 11.739 -0.139 -44.026 1.00 50.94 624 SER A CA 1
ATOM 4595 C C . SER A 1 624 ? 11.547 -1.235 -45.088 1.00 50.94 624 SER A C 1
ATOM 4597 O O . SER A 1 624 ? 11.803 -2.406 -44.812 1.00 50.94 624 SER A O 1
ATOM 4599 N N . ASN A 1 625 ? 11.162 -0.874 -46.316 1.00 45.59 625 ASN A N 1
ATOM 4600 C CA . ASN A 1 625 ? 10.858 -1.814 -47.404 1.00 45.59 625 ASN A CA 1
ATOM 4601 C C . ASN A 1 625 ? 12.092 -2.457 -48.091 1.00 45.59 625 ASN A C 1
ATOM 4603 O O . ASN A 1 625 ? 11.950 -3.109 -49.120 1.00 45.59 625 ASN A O 1
ATOM 4607 N N . LEU A 1 626 ? 13.302 -2.300 -47.536 1.00 44.50 626 LEU A N 1
ATOM 4608 C CA . LEU A 1 626 ? 14.559 -2.848 -48.073 1.00 44.50 626 LEU A CA 1
ATOM 4609 C C . LEU A 1 626 ? 15.195 -3.856 -47.091 1.00 44.50 626 LEU A C 1
ATOM 4611 O O . LEU A 1 626 ? 16.073 -3.480 -46.327 1.00 44.50 626 LEU A O 1
ATOM 4615 N N . GLU A 1 627 ? 14.713 -5.103 -47.095 1.00 37.53 627 GLU A N 1
ATOM 4616 C CA . GLU A 1 627 ? 15.314 -6.354 -46.563 1.00 37.53 627 GLU A CA 1
ATOM 4617 C C . GLU A 1 627 ? 15.982 -6.377 -45.152 1.00 37.53 627 GLU A C 1
ATOM 4619 O O . GLU A 1 627 ? 16.978 -5.710 -44.872 1.00 37.53 627 GLU A O 1
ATOM 4624 N N . GLY A 1 628 ? 15.492 -7.274 -44.272 1.00 43.19 628 GLY A N 1
ATOM 4625 C CA . GLY A 1 628 ? 16.207 -7.774 -43.078 1.00 43.19 628 GLY A CA 1
ATOM 4626 C C . GLY A 1 628 ? 15.481 -7.610 -41.727 1.00 43.19 628 GLY A C 1
ATOM 4627 O O . GLY A 1 628 ? 15.077 -6.517 -41.341 1.00 43.19 628 GLY A O 1
ATOM 4628 N N . THR A 1 629 ? 15.381 -8.701 -40.959 1.00 43.44 629 THR A N 1
ATOM 4629 C CA . THR A 1 629 ? 14.615 -8.918 -39.703 1.00 43.44 629 THR A CA 1
ATOM 4630 C C . THR A 1 629 ? 14.943 -8.020 -38.494 1.00 43.44 629 THR A C 1
ATOM 4632 O O . THR A 1 629 ? 14.314 -8.157 -37.450 1.00 43.44 629 THR A O 1
ATOM 4635 N N . ARG A 1 630 ? 15.873 -7.061 -38.594 1.00 46.19 630 ARG A N 1
ATOM 4636 C CA . ARG A 1 630 ? 16.201 -6.128 -37.490 1.00 46.19 630 ARG A CA 1
ATOM 4637 C C . ARG A 1 630 ? 15.318 -4.873 -37.411 1.00 46.19 630 ARG A C 1
ATOM 4639 O O . ARG A 1 630 ? 15.510 -4.088 -36.495 1.00 46.19 630 ARG A O 1
ATOM 4646 N N . ARG A 1 631 ? 14.353 -4.697 -38.323 1.00 54.84 631 ARG A N 1
ATOM 4647 C CA . ARG A 1 631 ? 13.627 -3.423 -38.526 1.00 54.84 631 ARG A CA 1
ATOM 4648 C C . ARG A 1 631 ? 12.148 -3.421 -38.090 1.00 54.84 631 ARG A C 1
ATOM 4650 O O . ARG A 1 631 ? 11.473 -2.403 -38.200 1.00 54.84 631 ARG A O 1
ATOM 4657 N N . GLU A 1 632 ? 11.603 -4.537 -37.589 1.00 62.28 632 GLU A N 1
ATOM 4658 C CA . GLU A 1 632 ? 10.161 -4.659 -37.266 1.00 62.28 632 GLU A CA 1
ATOM 4659 C C . GLU A 1 632 ? 9.800 -4.135 -35.856 1.00 62.28 632 GLU A C 1
ATOM 4661 O O . GLU A 1 632 ? 8.784 -3.453 -35.689 1.00 62.28 632 GLU A O 1
ATOM 4666 N N . GLY A 1 633 ? 10.674 -4.329 -34.857 1.00 59.38 633 GLY A N 1
ATOM 4667 C CA . GLY A 1 633 ? 10.520 -3.725 -33.519 1.00 59.38 633 GLY A CA 1
ATOM 4668 C C . GLY A 1 633 ? 10.558 -2.193 -33.546 1.00 59.38 633 GLY A C 1
ATOM 4669 O O . GLY A 1 633 ? 9.954 -1.515 -32.718 1.00 59.38 633 GLY A O 1
ATOM 4670 N N . GLU A 1 634 ? 11.203 -1.650 -34.566 1.00 57.28 634 GLU A N 1
ATOM 4671 C CA . GLU A 1 634 ? 11.401 -0.231 -34.776 1.00 57.28 634 GLU A CA 1
ATOM 4672 C C . GLU A 1 634 ? 10.145 0.469 -35.324 1.00 57.28 634 GLU A C 1
ATOM 4674 O O . GLU A 1 634 ? 9.665 1.451 -34.749 1.00 57.28 634 GLU A O 1
ATOM 4679 N N . ARG A 1 635 ? 9.511 -0.119 -36.346 1.00 69.62 635 ARG A N 1
ATOM 4680 C CA . ARG A 1 635 ? 8.172 0.284 -36.817 1.00 69.62 635 ARG A CA 1
ATOM 4681 C C . ARG A 1 635 ? 7.118 0.131 -35.721 1.00 69.62 635 ARG A C 1
ATOM 4683 O O . ARG A 1 635 ? 6.155 0.890 -35.666 1.00 69.62 635 ARG A O 1
ATOM 4690 N N . CYS A 1 636 ? 7.300 -0.850 -34.833 1.00 69.88 636 CYS A N 1
ATOM 4691 C CA . CYS A 1 636 ? 6.380 -1.111 -33.729 1.00 69.88 636 CYS A CA 1
ATOM 4692 C C . CYS A 1 636 ? 6.411 0.036 -32.711 1.00 69.88 636 CYS A C 1
ATOM 4694 O O . CYS A 1 636 ? 5.362 0.480 -32.242 1.00 69.88 636 CYS A O 1
ATOM 4696 N N . MET A 1 637 ? 7.599 0.568 -32.416 1.00 60.12 637 MET A N 1
ATOM 4697 C CA . MET A 1 637 ? 7.741 1.748 -31.565 1.00 60.12 637 MET A CA 1
ATOM 4698 C C . MET A 1 637 ? 7.212 3.018 -32.248 1.00 60.12 637 MET A C 1
ATOM 4700 O O . MET A 1 637 ? 6.479 3.764 -31.605 1.00 60.12 637 MET A O 1
ATOM 4704 N N . ALA A 1 638 ? 7.465 3.222 -33.548 1.00 69.56 638 ALA A N 1
ATOM 4705 C CA . ALA A 1 638 ? 6.899 4.353 -34.298 1.00 69.56 638 ALA A CA 1
ATOM 4706 C C . ALA A 1 638 ? 5.358 4.332 -34.309 1.00 69.56 638 ALA A C 1
ATOM 4708 O O . ALA A 1 638 ? 4.714 5.338 -34.014 1.00 69.56 638 ALA A O 1
ATOM 4709 N N . ALA A 1 639 ? 4.755 3.160 -34.543 1.00 74.44 639 ALA A N 1
ATOM 4710 C CA . ALA A 1 639 ? 3.309 2.979 -34.463 1.00 74.44 639 ALA A CA 1
ATOM 4711 C C . ALA A 1 639 ? 2.774 3.293 -33.056 1.00 74.44 639 ALA A C 1
ATOM 4713 O O . ALA A 1 639 ? 1.788 4.009 -32.916 1.00 74.44 639 ALA A O 1
ATOM 4714 N N . ARG A 1 640 ? 3.442 2.829 -31.990 1.00 74.12 640 ARG A N 1
ATOM 4715 C CA . ARG A 1 640 ? 3.046 3.161 -30.608 1.00 74.12 640 ARG A CA 1
ATOM 4716 C C . ARG A 1 640 ? 3.147 4.654 -30.316 1.00 74.12 640 ARG A C 1
ATOM 4718 O O . ARG A 1 640 ? 2.263 5.178 -29.645 1.00 74.12 640 ARG A O 1
ATOM 4725 N N . ALA A 1 641 ? 4.189 5.322 -30.805 1.00 66.31 641 ALA A N 1
ATOM 4726 C CA . ALA A 1 641 ? 4.351 6.762 -30.649 1.00 66.31 641 ALA A CA 1
ATOM 4727 C C . ALA A 1 641 ? 3.202 7.522 -31.333 1.00 66.31 641 ALA A C 1
ATOM 4729 O O . ALA A 1 641 ? 2.544 8.322 -30.675 1.00 66.31 641 ALA A O 1
ATOM 4730 N N . LEU A 1 642 ? 2.865 7.184 -32.584 1.00 75.38 642 LEU A N 1
ATOM 4731 C CA . LEU A 1 642 ? 1.702 7.738 -33.299 1.00 75.38 642 LEU A CA 1
ATOM 4732 C C . LEU A 1 642 ? 0.389 7.511 -32.539 1.00 75.38 642 LEU A C 1
ATOM 4734 O O . LEU A 1 642 ? -0.413 8.425 -32.383 1.00 75.38 642 LEU A O 1
ATOM 4738 N N . GLY A 1 643 ? 0.201 6.312 -31.987 1.00 74.56 643 GLY A N 1
ATOM 4739 C CA . GLY A 1 643 ? -0.960 6.000 -31.155 1.00 74.56 643 GLY A CA 1
ATOM 4740 C C . GLY A 1 643 ? -1.056 6.827 -29.876 1.00 74.56 643 GLY A C 1
ATOM 4741 O O . GLY A 1 643 ? -2.150 7.193 -29.461 1.00 74.56 643 GLY A O 1
ATOM 4742 N N . ARG A 1 644 ? 0.084 7.142 -29.256 1.00 68.00 644 ARG A N 1
ATOM 4743 C CA . ARG A 1 644 ? 0.150 8.027 -28.085 1.00 68.00 644 ARG A CA 1
ATOM 4744 C C . ARG A 1 644 ? -0.071 9.498 -28.451 1.00 68.00 644 ARG A C 1
ATOM 4746 O O . ARG A 1 644 ? -0.611 10.224 -27.621 1.00 68.00 644 ARG A O 1
ATOM 4753 N N . ILE A 1 645 ? 0.298 9.925 -29.665 1.00 69.25 645 ILE A N 1
ATOM 4754 C CA . ILE A 1 645 ? -0.032 11.264 -30.193 1.00 69.25 645 ILE A CA 1
ATOM 4755 C C . ILE A 1 645 ? -1.552 11.432 -30.314 1.00 69.25 645 ILE A C 1
ATOM 4757 O O . ILE A 1 645 ? -2.079 12.481 -29.958 1.00 69.25 645 ILE A O 1
ATOM 4761 N N . GLY A 1 646 ? -2.274 10.382 -30.713 1.00 72.69 646 GLY A N 1
ATOM 4762 C CA . GLY A 1 646 ? -3.735 10.410 -30.785 1.00 72.69 646 GLY A CA 1
ATOM 4763 C C . GLY A 1 646 ? -4.237 11.127 -32.039 1.00 72.69 646 GLY A C 1
ATOM 4764 O O . GLY A 1 646 ? -3.606 11.060 -33.090 1.00 72.69 646 GLY A O 1
ATOM 4765 N N . VAL A 1 647 ? -5.394 11.786 -31.959 1.00 78.31 647 VAL A N 1
ATOM 4766 C CA . VAL A 1 647 ? -6.102 12.346 -33.131 1.00 78.31 647 VAL A CA 1
ATOM 4767 C C . VAL A 1 647 ? -5.273 13.323 -33.973 1.00 78.31 647 VAL A C 1
ATOM 4769 O O . VAL A 1 647 ? -5.497 13.417 -35.175 1.00 78.31 647 VAL A O 1
ATOM 4772 N N . ASP A 1 648 ? -4.272 13.979 -33.387 1.00 74.12 648 ASP A N 1
ATOM 4773 C CA . ASP A 1 648 ? -3.373 14.893 -34.103 1.00 74.12 648 ASP A CA 1
ATOM 4774 C C . ASP A 1 648 ? -2.426 14.160 -35.076 1.00 74.12 648 ASP A C 1
ATOM 4776 O O . ASP A 1 648 ? -1.844 14.769 -35.966 1.00 74.12 648 ASP A O 1
ATOM 4780 N N . ALA A 1 649 ? -2.307 12.833 -34.955 1.00 76.31 649 ALA A N 1
ATOM 4781 C CA . ALA A 1 649 ? -1.565 11.967 -35.866 1.00 76.31 649 ALA A CA 1
ATOM 4782 C C . ALA A 1 649 ? -2.447 11.283 -36.922 1.00 76.31 649 ALA A C 1
ATOM 4784 O O . ALA A 1 649 ? -2.010 10.312 -37.545 1.00 76.31 649 ALA A O 1
ATOM 4785 N N . LYS A 1 650 ? -3.683 11.752 -37.138 1.00 84.31 650 LYS A N 1
ATOM 4786 C CA . LYS A 1 650 ? -4.653 11.133 -38.058 1.00 84.31 650 LYS A CA 1
ATOM 4787 C C . LYS A 1 650 ? -4.118 10.937 -39.480 1.00 84.31 650 LYS A C 1
ATOM 4789 O O . LYS A 1 650 ? -4.441 9.930 -40.107 1.00 84.31 650 LYS A O 1
ATOM 4794 N N . ASP A 1 651 ? -3.236 11.816 -39.945 1.00 82.81 651 ASP A N 1
ATOM 4795 C CA . ASP A 1 651 ? -2.604 11.722 -41.269 1.00 82.81 651 ASP A CA 1
ATOM 4796 C C . ASP A 1 651 ? -1.744 10.457 -41.444 1.00 82.81 651 ASP A C 1
ATOM 4798 O O . ASP A 1 651 ? -1.490 10.027 -42.566 1.00 82.81 651 ASP A O 1
ATOM 4802 N N . SER A 1 652 ? -1.356 9.795 -40.346 1.00 85.38 652 SER A N 1
ATOM 4803 C CA . SER A 1 652 ? -0.640 8.512 -40.369 1.00 85.38 652 SER A CA 1
ATOM 4804 C C . SER A 1 652 ? -1.538 7.286 -40.559 1.00 85.38 652 SER A C 1
ATOM 4806 O O . SER A 1 652 ? -1.039 6.176 -40.772 1.00 85.38 652 SER A O 1
ATOM 4808 N N . ALA A 1 653 ? -2.864 7.460 -40.503 1.00 87.25 653 ALA A N 1
ATOM 4809 C CA . ALA A 1 653 ? -3.827 6.370 -40.597 1.00 87.25 653 ALA A CA 1
ATOM 4810 C C . ALA A 1 653 ? -3.671 5.507 -41.867 1.00 87.25 653 ALA A C 1
ATOM 4812 O O . ALA A 1 653 ? -3.709 4.283 -41.725 1.00 87.25 653 ALA A O 1
ATOM 4813 N N . PRO A 1 654 ? -3.439 6.055 -43.080 1.00 89.88 654 PRO A N 1
ATOM 4814 C CA . PRO A 1 654 ? -3.275 5.239 -44.285 1.00 89.88 654 PRO A CA 1
ATOM 4815 C C . PRO A 1 654 ? -2.105 4.252 -44.196 1.00 89.88 654 PRO A C 1
ATOM 4817 O O . PRO A 1 654 ? -2.257 3.088 -44.570 1.00 89.88 654 PRO A O 1
ATOM 4820 N N . GLU A 1 655 ? -0.963 4.674 -43.647 1.00 84.94 655 GLU A N 1
ATOM 4821 C CA . GLU A 1 655 ? 0.199 3.793 -43.480 1.00 84.94 655 GLU A CA 1
ATOM 4822 C C . GLU A 1 655 ? -0.027 2.754 -42.383 1.00 84.94 655 GLU A C 1
ATOM 4824 O O . GLU A 1 655 ? 0.303 1.579 -42.548 1.00 84.94 655 GLU A O 1
ATOM 4829 N N . LEU A 1 656 ? -0.662 3.144 -41.277 1.00 84.75 656 LEU A N 1
ATOM 4830 C CA . LEU A 1 656 ? -0.993 2.213 -40.202 1.00 84.75 656 LEU A CA 1
ATOM 4831 C C . LEU A 1 656 ? -1.997 1.147 -40.655 1.00 84.75 656 LEU A C 1
ATOM 4833 O O . LEU A 1 656 ? -1.842 -0.011 -40.270 1.00 84.75 656 LEU A O 1
ATOM 4837 N N . VAL A 1 657 ? -2.959 1.491 -41.522 1.00 89.00 657 VAL A N 1
ATOM 4838 C CA . VAL A 1 657 ? -3.903 0.538 -42.137 1.00 89.00 657 VAL A CA 1
ATOM 4839 C C . VAL A 1 657 ? -3.164 -0.554 -42.911 1.00 89.00 657 VAL A C 1
ATOM 4841 O O . VAL A 1 657 ? -3.492 -1.731 -42.751 1.00 89.00 657 VAL A O 1
ATOM 4844 N N . LYS A 1 658 ? -2.117 -0.211 -43.675 1.00 86.31 658 LYS A N 1
ATOM 4845 C CA . LYS A 1 658 ? -1.294 -1.206 -44.393 1.00 86.31 658 LYS A CA 1
ATOM 4846 C C . LYS A 1 658 ? -0.610 -2.194 -43.441 1.00 86.31 658 LYS A C 1
ATOM 4848 O O . LYS A 1 658 ? -0.312 -3.323 -43.827 1.00 86.31 658 LYS A O 1
ATOM 4853 N N . LEU A 1 659 ? -0.380 -1.791 -42.190 1.00 83.31 659 LEU A N 1
ATOM 4854 C CA . LEU A 1 659 ? 0.315 -2.583 -41.173 1.00 83.31 659 LEU A CA 1
ATOM 4855 C C . LEU A 1 659 ? -0.616 -3.356 -40.236 1.00 83.31 659 LEU A C 1
ATOM 4857 O O . LEU A 1 659 ? -0.147 -4.231 -39.508 1.00 83.31 659 LEU A O 1
ATOM 4861 N N . VAL A 1 660 ? -1.930 -3.112 -40.286 1.00 83.81 660 VAL A N 1
ATOM 4862 C CA . VAL A 1 660 ? -2.940 -3.807 -39.464 1.00 83.81 660 VAL A CA 1
ATOM 4863 C C . VAL A 1 660 ? -2.886 -5.328 -39.631 1.00 83.81 660 VAL A C 1
ATOM 4865 O O . VAL A 1 660 ? -3.172 -6.054 -38.676 1.00 83.81 660 VAL A O 1
ATOM 4868 N N . SER A 1 661 ? -2.477 -5.804 -40.807 1.00 81.12 661 SER A N 1
ATOM 4869 C CA . SER A 1 661 ? -2.366 -7.227 -41.155 1.00 81.12 661 SER A CA 1
ATOM 4870 C C . SER A 1 661 ? -0.921 -7.655 -41.432 1.00 81.12 661 SER A C 1
ATOM 4872 O O . SER A 1 661 ? -0.688 -8.649 -42.117 1.00 81.12 661 SER A O 1
ATOM 4874 N N . HIS A 1 662 ? 0.063 -6.902 -40.929 1.00 82.38 662 HIS A N 1
ATOM 4875 C CA . HIS A 1 662 ? 1.476 -7.221 -41.124 1.00 82.38 662 HIS A CA 1
ATOM 4876 C C . HIS A 1 662 ? 1.848 -8.567 -40.475 1.00 82.38 662 HIS A C 1
ATOM 4878 O O . HIS A 1 662 ? 1.305 -8.939 -39.433 1.00 82.38 662 HIS A O 1
ATOM 4884 N N . ARG A 1 663 ? 2.812 -9.283 -41.074 1.00 79.31 663 ARG A N 1
ATOM 4885 C CA . ARG A 1 663 ? 3.273 -10.611 -40.614 1.00 79.31 663 ARG A CA 1
ATOM 4886 C C . ARG A 1 663 ? 3.843 -10.610 -39.188 1.00 79.31 663 ARG A C 1
ATOM 4888 O O . ARG A 1 663 ? 3.700 -11.593 -38.469 1.00 79.31 663 ARG A O 1
ATOM 4895 N N . ASP A 1 664 ? 4.466 -9.503 -38.779 1.00 76.88 664 ASP A N 1
ATOM 4896 C CA . ASP A 1 664 ? 4.914 -9.290 -37.399 1.00 76.88 664 ASP A CA 1
ATOM 4897 C C . ASP A 1 664 ? 3.705 -8.921 -36.525 1.00 76.88 664 ASP A C 1
ATOM 4899 O O . ASP A 1 664 ? 3.106 -7.848 -36.659 1.00 76.88 664 ASP A O 1
ATOM 4903 N N . ALA A 1 665 ? 3.361 -9.822 -35.604 1.00 76.12 665 ALA A N 1
ATOM 4904 C CA . ALA A 1 665 ? 2.197 -9.691 -34.738 1.00 76.12 665 ALA A CA 1
ATOM 4905 C C . ALA A 1 665 ? 2.296 -8.527 -33.735 1.00 76.12 665 ALA A C 1
ATOM 4907 O O . ALA A 1 665 ? 1.257 -7.989 -33.332 1.00 76.12 665 ALA A O 1
ATOM 4908 N N . ALA A 1 666 ? 3.505 -8.141 -33.317 1.00 73.19 666 ALA A N 1
ATOM 4909 C CA . ALA A 1 666 ? 3.733 -7.018 -32.416 1.00 73.19 666 ALA A CA 1
ATOM 4910 C C . ALA A 1 666 ? 3.549 -5.691 -33.156 1.00 73.19 666 ALA A C 1
ATOM 4912 O O . ALA A 1 666 ? 2.840 -4.818 -32.651 1.00 73.19 666 ALA A O 1
ATOM 4913 N N . LEU A 1 667 ? 4.095 -5.574 -34.369 1.00 79.62 667 LEU A N 1
ATOM 4914 C CA . LEU A 1 667 ? 3.887 -4.416 -35.239 1.00 79.62 667 LEU A CA 1
ATOM 4915 C C . LEU A 1 667 ? 2.414 -4.268 -35.628 1.00 79.62 667 LEU A C 1
ATOM 4917 O O . LEU A 1 667 ? 1.848 -3.188 -35.481 1.00 79.62 667 LEU A O 1
ATOM 4921 N N . ALA A 1 668 ? 1.760 -5.357 -36.032 1.00 81.88 668 ALA A N 1
ATOM 4922 C CA . ALA A 1 668 ? 0.342 -5.335 -36.370 1.00 81.88 668 ALA A CA 1
ATOM 4923 C C . ALA A 1 668 ? -0.530 -4.955 -35.161 1.00 81.88 668 ALA A C 1
ATOM 4925 O O . ALA A 1 668 ? -1.510 -4.226 -35.291 1.00 81.88 668 ALA A O 1
ATOM 4926 N N . ALA A 1 669 ? -0.173 -5.406 -33.952 1.00 81.62 669 ALA A N 1
ATOM 4927 C CA . ALA A 1 669 ? -0.871 -5.006 -32.731 1.00 81.62 669 ALA A CA 1
ATOM 4928 C C . ALA A 1 669 ? -0.641 -3.529 -32.379 1.00 81.62 669 ALA A C 1
ATOM 4930 O O . ALA A 1 669 ? -1.597 -2.852 -32.004 1.00 81.62 669 ALA A O 1
ATOM 4931 N N . ALA A 1 670 ? 0.588 -3.033 -32.523 1.00 79.38 670 ALA A N 1
ATOM 4932 C CA . ALA A 1 670 ? 0.908 -1.625 -32.323 1.00 79.38 670 ALA A CA 1
ATOM 4933 C C . ALA A 1 670 ? 0.174 -0.733 -33.330 1.00 79.38 670 ALA A C 1
ATOM 4935 O O . ALA A 1 670 ? -0.436 0.248 -32.920 1.00 79.38 670 ALA A O 1
ATOM 4936 N N . ALA A 1 671 ? 0.146 -1.116 -34.609 1.00 85.50 671 ALA A N 1
ATOM 4937 C CA . ALA A 1 671 ? -0.556 -0.380 -35.650 1.00 85.50 671 ALA A CA 1
ATOM 4938 C C . ALA A 1 671 ? -2.068 -0.339 -35.406 1.00 85.50 671 ALA A C 1
ATOM 4940 O O . ALA A 1 671 ? -2.674 0.719 -35.513 1.00 85.50 671 ALA A O 1
ATOM 4941 N N . ARG A 1 672 ? -2.672 -1.455 -34.975 1.00 88.75 672 ARG A N 1
ATOM 4942 C CA . ARG A 1 672 ? -4.088 -1.507 -34.574 1.00 88.75 672 ARG A CA 1
ATOM 4943 C C . ARG A 1 672 ? -4.399 -0.610 -33.379 1.00 88.75 672 ARG A C 1
ATOM 4945 O O . ARG A 1 672 ? -5.389 0.115 -33.405 1.00 88.75 672 ARG A O 1
ATOM 4952 N N . ALA A 1 673 ? -3.577 -0.668 -32.332 1.00 84.75 673 ALA A N 1
ATOM 4953 C CA . ALA A 1 673 ? -3.758 0.161 -31.143 1.00 84.75 673 ALA A CA 1
ATOM 4954 C C . ALA A 1 673 ? -3.608 1.651 -31.472 1.00 84.75 673 ALA A C 1
ATOM 4956 O O . ALA A 1 673 ? -4.401 2.464 -31.009 1.00 84.75 673 ALA A O 1
ATOM 4957 N N . ALA A 1 674 ? -2.638 1.987 -32.321 1.00 85.25 674 ALA A N 1
ATOM 4958 C CA . ALA A 1 674 ? -2.433 3.342 -32.797 1.00 85.25 674 ALA A CA 1
ATOM 4959 C C . ALA A 1 674 ? -3.604 3.829 -33.644 1.00 85.25 674 ALA A C 1
ATOM 4961 O O . ALA A 1 674 ? -4.174 4.869 -33.347 1.00 85.25 674 ALA A O 1
ATOM 4962 N N . LEU A 1 675 ? -4.039 3.029 -34.620 1.00 88.44 675 LEU A N 1
ATOM 4963 C CA . LEU A 1 675 ? -5.150 3.365 -35.502 1.00 88.44 675 LEU A CA 1
ATOM 4964 C C . LEU 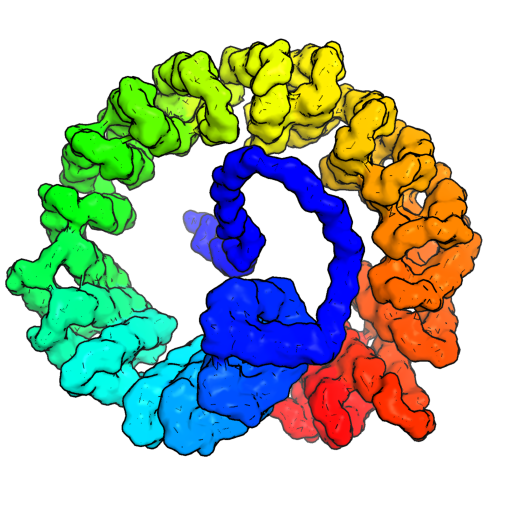A 1 675 ? -6.440 3.633 -34.711 1.00 88.44 675 LEU A C 1
ATOM 4966 O O . LEU A 1 675 ? -7.138 4.597 -34.996 1.00 88.44 675 LEU A O 1
ATOM 4970 N N . LYS A 1 676 ? -6.713 2.851 -33.655 1.00 87.31 676 LYS A N 1
ATOM 4971 C CA . LYS A 1 676 ? -7.839 3.107 -32.740 1.00 87.31 676 LYS A CA 1
ATOM 4972 C C . LYS A 1 676 ? -7.733 4.432 -31.989 1.00 87.31 676 LYS A C 1
ATOM 4974 O O . LYS A 1 676 ? -8.760 5.029 -31.696 1.00 87.31 676 LYS A O 1
ATOM 4979 N N . ALA A 1 677 ? -6.523 4.847 -31.628 1.00 81.12 677 ALA A N 1
ATOM 4980 C CA . ALA A 1 677 ? -6.297 6.072 -30.874 1.00 81.12 677 ALA A CA 1
ATOM 4981 C C . ALA A 1 677 ? -6.324 7.329 -31.762 1.00 81.12 677 ALA A C 1
ATOM 4983 O O . ALA A 1 677 ? -6.716 8.391 -31.283 1.00 81.12 677 ALA A O 1
ATOM 4984 N N . ILE A 1 678 ? -5.939 7.214 -33.040 1.00 86.69 678 ILE A N 1
ATOM 4985 C CA . ILE A 1 678 ? -5.838 8.356 -33.967 1.00 86.69 678 ILE A CA 1
ATOM 4986 C C . ILE A 1 678 ? -7.070 8.520 -34.877 1.00 86.69 678 ILE A C 1
ATOM 4988 O O . ILE A 1 678 ? -7.481 9.641 -35.164 1.00 86.69 678 ILE A O 1
ATOM 4992 N N . ASP A 1 679 ? -7.668 7.415 -35.340 1.00 86.75 679 ASP A N 1
ATOM 4993 C CA . ASP A 1 679 ? -8.830 7.402 -36.238 1.00 86.75 679 ASP A CA 1
ATOM 4994 C C . ASP A 1 679 ? -9.667 6.124 -36.017 1.00 86.75 679 ASP A C 1
ATOM 4996 O O . ASP A 1 679 ? -9.522 5.125 -36.738 1.00 86.75 679 ASP A O 1
ATOM 5000 N N . PRO A 1 680 ? -10.574 6.141 -35.021 1.00 84.50 680 PRO A N 1
ATOM 5001 C CA . PRO A 1 680 ? -11.442 5.008 -34.704 1.00 84.50 680 PRO A CA 1
ATOM 5002 C C . PRO A 1 680 ? -12.291 4.515 -35.886 1.00 84.50 680 PRO A C 1
ATOM 5004 O O . PRO A 1 680 ? -12.614 3.328 -35.962 1.00 84.50 680 PRO A O 1
ATOM 5007 N N . GLU A 1 681 ? -12.647 5.395 -36.825 1.00 84.69 681 GLU A N 1
ATOM 5008 C CA . GLU A 1 681 ? -13.457 5.036 -37.993 1.00 84.69 681 GLU A CA 1
ATOM 5009 C C . GLU A 1 681 ? -12.608 4.390 -39.094 1.00 84.69 681 GLU A C 1
ATOM 5011 O O . GLU A 1 681 ? -13.034 3.420 -39.727 1.00 84.69 681 GLU A O 1
ATOM 5016 N N . ALA A 1 682 ? -11.370 4.849 -39.304 1.00 84.00 682 ALA A N 1
ATOM 5017 C CA . ALA A 1 682 ? -10.407 4.112 -40.124 1.00 84.00 682 ALA A CA 1
ATOM 5018 C C . ALA A 1 682 ? -10.078 2.740 -39.513 1.00 84.00 682 ALA A C 1
ATOM 5020 O O . ALA A 1 682 ? -10.004 1.755 -40.248 1.00 84.00 682 ALA A O 1
ATOM 5021 N N . ALA A 1 683 ? -9.968 2.643 -38.183 1.00 83.75 683 ALA A N 1
ATOM 5022 C CA . ALA A 1 683 ? -9.756 1.378 -37.484 1.00 83.75 683 ALA A CA 1
ATOM 5023 C C . ALA A 1 683 ? -10.894 0.379 -37.748 1.00 83.75 683 ALA A C 1
ATOM 5025 O O . ALA A 1 683 ? -10.633 -0.748 -38.175 1.00 83.75 683 ALA A O 1
ATOM 5026 N N . LYS A 1 684 ? -12.157 0.807 -37.604 1.00 84.56 684 LYS A N 1
ATOM 5027 C CA . LYS A 1 684 ? -13.324 -0.026 -37.943 1.00 84.56 684 LYS A CA 1
ATOM 5028 C C . LYS A 1 684 ? -13.312 -0.472 -39.405 1.00 84.56 684 LYS A C 1
ATOM 5030 O O . LYS A 1 684 ? -13.504 -1.656 -39.674 1.00 84.56 684 LYS A O 1
ATOM 5035 N N . ARG A 1 685 ? -13.046 0.447 -40.345 1.00 86.69 685 ARG A N 1
ATOM 5036 C CA . ARG A 1 685 ? -12.975 0.135 -41.787 1.00 86.69 685 ARG A CA 1
ATOM 5037 C C . ARG A 1 685 ? -11.866 -0.861 -42.123 1.00 86.69 685 ARG A C 1
ATOM 5039 O O . ARG A 1 685 ? -12.056 -1.705 -42.990 1.00 86.69 685 ARG A O 1
ATOM 5046 N N . ALA A 1 686 ? -10.747 -0.810 -41.406 1.00 79.25 686 ALA A N 1
ATOM 5047 C CA . ALA A 1 686 ? -9.643 -1.755 -41.543 1.00 79.25 686 ALA A CA 1
ATOM 5048 C C . ALA A 1 686 ? -9.859 -3.083 -40.784 1.00 79.25 686 ALA A C 1
ATOM 5050 O O . ALA A 1 686 ? -8.936 -3.890 -40.684 1.00 79.25 686 ALA A O 1
ATOM 5051 N N . GLY A 1 687 ? -11.052 -3.328 -40.227 1.00 80.38 687 GLY A N 1
ATOM 5052 C CA . GLY A 1 687 ? -11.375 -4.565 -39.507 1.00 80.38 687 GLY A CA 1
ATOM 5053 C C . GLY A 1 687 ? -10.755 -4.657 -38.109 1.00 80.38 687 GLY A C 1
ATOM 5054 O O . GLY A 1 687 ? -10.688 -5.740 -37.522 1.00 80.38 687 GLY A O 1
ATOM 5055 N N . VAL A 1 688 ? -10.299 -3.533 -37.557 1.00 76.31 688 VAL A N 1
ATOM 5056 C CA . VAL A 1 688 ? -9.717 -3.445 -36.218 1.00 76.31 688 VAL A CA 1
ATOM 5057 C C . VAL A 1 688 ? -10.841 -3.292 -35.197 1.00 76.31 688 VAL A C 1
ATOM 5059 O O . VAL A 1 688 ? -11.328 -2.191 -34.953 1.00 76.31 688 VAL A O 1
ATOM 5062 N N . LYS A 1 689 ? -11.251 -4.421 -34.612 1.00 65.19 689 LYS A N 1
ATOM 5063 C CA . LYS A 1 689 ? -12.219 -4.486 -33.505 1.00 65.19 689 LYS A CA 1
ATOM 5064 C C . LYS A 1 689 ? -11.640 -3.903 -32.239 1.00 65.19 689 LYS A C 1
ATOM 5066 O O . LYS A 1 689 ? -10.522 -4.340 -31.873 1.00 65.19 689 LYS A O 1
#

Organism: NCBI:txid114